Protein AF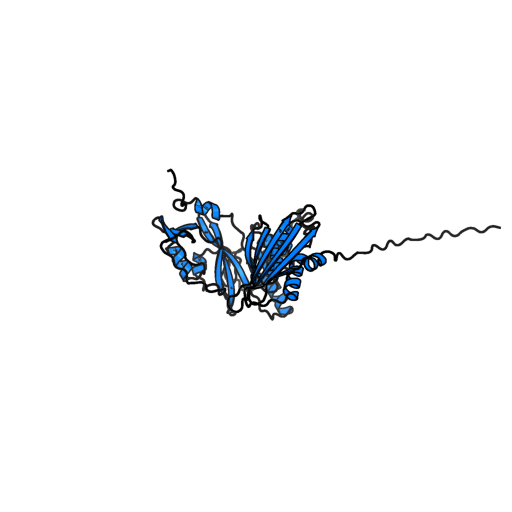-A0A7X3KB21-F1 (afdb_monomer)

Nearest PDB structures (foldseek):
  8gpw-assembly1_B  TM=3.905E-01  e=1.735E-01  Klebsiella pneumoniae
  6ick-assembly1_A  TM=4.581E-01  e=7.977E-01  Pseudomonas putida
  7lc4-assembly1_A  TM=3.183E-01  e=2.833E-01  Pseudomonas aeruginosa
  6icp-assembly1_B  TM=4.690E-01  e=2.505E+00  Pseudomonas putida
  6icl-assembly1_A  TM=4.504E-01  e=2.127E+00  Pseudomonas putida

Sequence (371 aa):
MTKKDFFAGTRTLILLALLPFHAQASDCDSNFSSSGNLLTGKTYKTFAELPDVSANSVYLAAYLSIAKQGFVIRQSDSTARVISAQTSNSARGREALLNATVEPSPKGAVISLTFATPAGAFSPEASVKDEFCKIVQAAAVPQQETARAAAPQATSPADDRDAPGTRADMAPGEICLANACLGMSLEEAAKLSLNPQSTGSVSRANFGPINGRSGYYGLDANGKLVGMKSLAVDRVWIQQFLQTMRTMCQVPTQLGAEVTASDGTPIGLVFVLRQRNGKVEYGLHSISRALPENMSATERKNFENEVRHRYGAAFVDSTDIRNAAAAYNGNNAEPVVLLSPHHLQLVGPRGPKVDTQLMEQPGCSNKVSLD

Secondary structure (DSSP, 8-state):
----------------------TTHHHHHHT-EEEEETTTEEEEEEEEEEET--HHHHHHHHHHHHHHTTEEEEEEETTTTEEEEEES--TTS-PPEEEEEEEEETTEEEEEEEEEEPTT----HHHHHHHHHHHHHHHTS--GGGSSS-S-PPP-------------S--TT--EETTEETT-BHHHHTTS-EEPPSSS--PPP-EE---SSSSEEEE-TTS-EEEE---B--HHHHHHHHHH-SEEEE--SEEEEEEE-TTS-EEEEEEEEEEETTEEEEEEEEEEEEPPTT--HHHHHHHHHHHHHHHGGGEEETT-HHHHHHHHTS--SS-EEEEETTEEEEEPPPPPP-HHHHTTSTT--SS----

Foldseek 3Di:
DDDDDDDDDDDDDDDPDPDDPPPQLVQLVVQWDKDDDQQAWIKIKGKGDQFPAALLLLLLLLVLLCVLVQWAFPDADSVQSKTWTWHPDDDPLFIKIKIWGWAADPGHIMIMIMIIGGHNDDDDSVRVSVSSSSSRVSSNDHPVVPPPPPPDDDDDDDDDDDDDDDDPDDDPAWDDDQCRTFFDFLVSVLPAQKDFPPNDDFDPKDKDDDPDDDFWWAAFPVLDIIGIDTQGDGSVVSVCCVRGHPAGQGHDQKGWIWHAHPVRWIKIWIWGWAADPNDIGTTTFKIKTWDDPPDDPVNVVVVLVVVCVVCPPQEDEVVPSPVVSVQPVQPDCGWHWYDRPTMIMIGGHDHPDCNVVSNVDPSSDPDPDPD

Mean predicted aligned error: 14.23 Å

Structure (mmCIF, N/CA/C/O backbone):
data_AF-A0A7X3KB21-F1
#
_entry.id   AF-A0A7X3KB21-F1
#
loop_
_atom_site.group_PDB
_atom_site.id
_atom_site.type_symbol
_atom_site.label_atom_id
_atom_site.label_alt_id
_atom_site.label_comp_id
_atom_site.label_asym_id
_atom_site.label_entity_id
_atom_site.label_seq_id
_atom_site.pdbx_PDB_ins_code
_atom_site.Cartn_x
_atom_site.Cartn_y
_atom_site.Cartn_z
_atom_site.occupancy
_atom_site.B_iso_or_equiv
_atom_site.auth_seq_id
_atom_site.auth_comp_id
_atom_site.auth_asym_id
_atom_site.auth_atom_id
_atom_site.pdbx_PDB_model_num
ATOM 1 N N . MET A 1 1 ? -38.611 -25.731 80.308 1.00 41.44 1 MET A N 1
ATOM 2 C CA . MET A 1 1 ? -37.919 -26.704 79.429 1.00 41.44 1 MET A CA 1
ATOM 3 C C . MET A 1 1 ? -38.920 -27.057 78.336 1.00 41.44 1 MET A C 1
ATOM 5 O O . MET A 1 1 ? -40.013 -27.438 78.706 1.00 41.44 1 MET A O 1
ATOM 9 N N . THR A 1 2 ? -38.744 -26.825 77.038 1.00 42.38 2 THR A N 1
ATOM 10 C CA . THR A 1 2 ? -37.554 -26.668 76.185 1.00 42.38 2 THR A CA 1
ATOM 11 C C . THR A 1 2 ? -37.974 -25.881 74.929 1.00 42.38 2 THR A C 1
ATOM 13 O O . THR A 1 2 ? -39.088 -26.047 74.437 1.00 42.38 2 THR A O 1
ATOM 16 N N . LYS A 1 3 ? -37.089 -24.994 74.450 1.00 43.22 3 LYS A N 1
ATOM 17 C CA . LYS A 1 3 ? -37.221 -24.185 73.224 1.00 43.22 3 LYS A CA 1
ATOM 18 C C . LYS A 1 3 ? -37.216 -25.078 71.973 1.00 43.22 3 LYS A C 1
ATOM 20 O O . LYS A 1 3 ? -36.538 -26.099 71.973 1.00 43.22 3 LYS A O 1
ATOM 25 N N . LYS A 1 4 ? -37.928 -24.666 70.917 1.00 49.78 4 LYS A N 1
ATOM 26 C CA . LYS A 1 4 ? -37.780 -25.199 69.552 1.00 49.78 4 LYS A CA 1
ATOM 27 C C . LYS A 1 4 ? -37.206 -24.116 68.644 1.00 49.78 4 LYS A C 1
ATOM 29 O O . LYS A 1 4 ? -37.684 -22.983 68.654 1.00 49.78 4 LYS A O 1
ATOM 34 N N . ASP A 1 5 ? -36.169 -24.511 67.921 1.00 56.72 5 ASP A N 1
ATOM 35 C CA . ASP A 1 5 ? -35.268 -23.670 67.146 1.00 56.72 5 ASP A CA 1
ATOM 36 C C . ASP A 1 5 ? -35.837 -23.249 65.788 1.00 56.72 5 ASP A C 1
ATOM 38 O O . ASP A 1 5 ? -36.583 -23.974 65.129 1.00 56.72 5 ASP A O 1
ATOM 42 N N . PHE A 1 6 ? -35.441 -22.044 65.387 1.00 51.88 6 PHE A N 1
ATOM 43 C CA . PHE A 1 6 ? -35.785 -21.364 64.145 1.00 51.88 6 PHE A CA 1
ATOM 44 C C . PHE A 1 6 ? -34.614 -21.556 63.165 1.00 51.88 6 PHE A C 1
ATOM 46 O O . PHE A 1 6 ? -33.520 -21.049 63.406 1.00 51.88 6 PHE A O 1
ATOM 53 N N . PHE A 1 7 ? -34.812 -22.305 62.077 1.00 48.06 7 PHE A N 1
ATOM 54 C CA . PHE A 1 7 ? -33.805 -22.465 61.020 1.00 48.06 7 PHE A CA 1
ATOM 55 C C . PHE A 1 7 ? -33.830 -21.245 60.088 1.00 48.06 7 PHE A C 1
ATOM 57 O O . PHE A 1 7 ? -34.738 -21.087 59.272 1.00 48.06 7 PHE A O 1
ATOM 64 N N . ALA A 1 8 ? -32.823 -20.380 60.208 1.00 49.88 8 ALA A N 1
ATOM 65 C CA . ALA A 1 8 ? -32.548 -19.304 59.263 1.00 49.88 8 ALA A CA 1
ATOM 66 C C . ALA A 1 8 ? -31.688 -19.842 58.105 1.00 49.88 8 ALA A C 1
ATOM 68 O O . ALA A 1 8 ? -30.546 -20.252 58.302 1.00 49.88 8 ALA A O 1
ATOM 69 N N . GLY A 1 9 ? -32.254 -19.864 56.897 1.00 46.62 9 GLY A N 1
ATOM 70 C CA . GLY A 1 9 ? -31.557 -20.234 55.667 1.00 46.62 9 GLY A CA 1
ATOM 71 C C . GLY A 1 9 ? -30.739 -19.068 55.116 1.00 46.62 9 GLY A C 1
ATOM 72 O O . GLY A 1 9 ? -31.290 -18.111 54.573 1.00 46.62 9 GLY A O 1
ATOM 73 N N . THR A 1 10 ? -29.419 -19.157 55.238 1.00 51.91 10 THR A N 1
ATOM 74 C CA . THR A 1 10 ? -28.460 -18.185 54.705 1.00 51.91 10 THR A CA 1
ATOM 75 C C . THR A 1 10 ? -28.327 -18.364 53.190 1.00 51.91 10 THR A C 1
ATOM 77 O O . THR A 1 10 ? -27.767 -19.349 52.714 1.00 51.91 10 THR A O 1
ATOM 80 N N . ARG A 1 11 ? -28.855 -17.415 52.408 1.00 57.84 11 ARG A N 1
ATOM 81 C CA . ARG A 1 11 ? -28.609 -17.322 50.961 1.00 57.84 11 ARG A CA 1
ATOM 82 C C . ARG A 1 11 ? -27.251 -16.660 50.725 1.00 57.84 11 ARG A C 1
ATOM 84 O O . ARG A 1 11 ? -27.128 -15.445 50.841 1.00 57.84 11 ARG A O 1
ATOM 91 N N . THR A 1 12 ? -26.243 -17.457 50.391 1.00 56.16 12 THR A N 1
ATOM 92 C CA . THR A 1 12 ? -24.927 -16.972 49.956 1.00 56.16 12 THR A CA 1
ATOM 93 C C . THR A 1 12 ? -25.027 -16.415 48.533 1.00 56.16 12 THR A C 1
ATOM 95 O O . THR A 1 12 ? -25.206 -17.160 47.574 1.00 56.16 12 THR A O 1
ATOM 98 N N . LEU A 1 13 ? -24.930 -15.091 48.404 1.00 55.16 13 LEU A N 1
ATOM 99 C CA . LEU A 1 13 ? -24.775 -14.365 47.141 1.00 55.16 13 LEU A CA 1
ATOM 100 C C . LEU A 1 13 ? -23.307 -14.473 46.694 1.00 55.16 13 LEU A C 1
ATOM 102 O O . LEU A 1 13 ? -22.426 -13.890 47.321 1.00 55.16 13 LEU A O 1
ATOM 106 N N . ILE A 1 14 ? -23.034 -15.232 45.629 1.00 60.69 14 ILE A N 1
ATOM 107 C CA . ILE A 1 14 ? -21.713 -15.276 44.986 1.00 60.69 14 ILE A CA 1
ATOM 108 C C . ILE A 1 14 ? -21.604 -14.057 44.062 1.00 60.69 14 ILE A C 1
ATOM 110 O O . ILE A 1 14 ? -22.251 -13.993 43.018 1.00 60.69 14 ILE A O 1
ATOM 114 N N . LEU A 1 15 ? -20.796 -13.078 44.471 1.00 53.91 15 LEU A N 1
ATOM 115 C CA . LEU A 1 15 ? -20.430 -11.907 43.680 1.00 53.91 15 LEU A CA 1
ATOM 116 C C . LEU A 1 15 ? -19.309 -12.320 42.703 1.00 53.91 15 LEU A C 1
ATOM 118 O O . LEU A 1 15 ? -18.158 -12.471 43.109 1.00 53.91 15 LEU A O 1
ATOM 122 N N . LEU A 1 16 ? -19.633 -12.554 41.426 1.00 61.19 16 LEU A N 1
ATOM 123 C CA . LEU A 1 16 ? -18.624 -12.743 40.375 1.00 61.19 16 LEU A CA 1
ATOM 124 C C . LEU A 1 16 ? -17.931 -11.393 40.121 1.00 61.19 16 LEU A C 1
ATOM 126 O O . LEU A 1 16 ? -18.488 -10.509 39.472 1.00 61.19 16 LEU A O 1
ATOM 130 N N . ALA A 1 17 ? -16.725 -11.219 40.659 1.00 51.25 17 ALA A N 1
ATOM 131 C CA . ALA A 1 17 ? -15.876 -10.075 40.357 1.00 51.25 17 ALA A CA 1
ATOM 132 C C . ALA A 1 17 ? -15.351 -10.194 38.915 1.00 51.25 17 ALA A C 1
ATOM 134 O O . ALA A 1 17 ? -14.491 -11.022 38.620 1.00 51.25 17 ALA A O 1
ATOM 135 N N . LEU A 1 18 ? -15.878 -9.365 38.012 1.00 43.59 18 LEU A N 1
ATOM 136 C CA . LEU A 1 18 ? -15.297 -9.116 36.693 1.00 43.59 18 LEU A CA 1
ATOM 137 C C . LEU A 1 18 ? -13.965 -8.378 36.893 1.00 43.59 18 LEU A C 1
ATOM 139 O O . LEU A 1 18 ? -13.942 -7.160 37.057 1.00 43.59 18 LEU A O 1
ATOM 143 N N . LEU A 1 19 ? -12.857 -9.119 36.935 1.00 42.09 19 LEU A N 1
ATOM 144 C CA . LEU A 1 19 ? -11.522 -8.527 36.905 1.00 42.09 19 LEU A CA 1
ATOM 145 C C . LEU A 1 19 ? -11.299 -7.900 35.521 1.00 42.09 19 LEU A C 1
ATOM 147 O O . LEU A 1 19 ? -11.450 -8.591 34.510 1.00 42.09 19 LEU A O 1
ATOM 151 N N . PRO A 1 20 ? -10.950 -6.608 35.438 1.00 44.62 20 PRO A N 1
ATOM 152 C CA . PRO A 1 20 ? -10.710 -5.978 34.158 1.00 44.62 20 PRO A CA 1
ATOM 153 C C . PRO A 1 20 ? -9.338 -6.432 33.635 1.00 44.62 20 PRO A C 1
ATOM 155 O O . PRO A 1 20 ? -8.307 -6.161 34.250 1.00 44.62 20 PRO A O 1
ATOM 158 N N . PHE A 1 21 ? -9.326 -7.131 32.499 1.00 45.81 21 PHE A N 1
ATOM 159 C CA . PHE A 1 21 ? -8.121 -7.543 31.775 1.00 45.81 21 PHE A CA 1
ATOM 160 C C . PHE A 1 21 ? -7.317 -6.308 31.313 1.00 45.81 21 PHE A C 1
ATOM 162 O O . PHE A 1 21 ? -7.516 -5.809 30.213 1.00 45.81 21 PHE A O 1
ATOM 169 N N . HIS A 1 22 ? -6.416 -5.795 32.159 1.00 46.62 22 HIS A N 1
ATOM 170 C CA . HIS A 1 22 ? -5.527 -4.654 31.856 1.00 46.62 22 HIS A CA 1
ATOM 171 C C . HIS A 1 22 ? -4.063 -5.057 31.570 1.00 46.62 22 HIS A C 1
ATOM 173 O O . HIS A 1 22 ? -3.188 -4.201 31.482 1.00 46.62 22 HIS A O 1
ATOM 179 N N . ALA A 1 23 ? -3.761 -6.346 31.401 1.00 47.91 23 ALA A N 1
ATOM 180 C CA . ALA A 1 23 ? -2.386 -6.864 31.407 1.00 47.91 23 ALA A CA 1
ATOM 181 C C . ALA A 1 23 ? -1.694 -6.947 30.025 1.00 47.91 23 ALA A C 1
ATOM 183 O O . ALA A 1 23 ? -0.944 -7.882 29.784 1.00 47.91 23 ALA A O 1
ATOM 184 N N . GLN A 1 24 ? -1.964 -6.026 29.092 1.00 58.25 24 GLN A N 1
ATOM 185 C CA . GLN A 1 24 ? -1.317 -6.031 27.757 1.00 58.25 24 GLN A CA 1
ATOM 186 C C . GLN A 1 24 ? -0.599 -4.711 27.422 1.00 58.25 24 GLN A C 1
ATOM 188 O O . GLN A 1 24 ? 0.255 -4.668 26.542 1.00 58.25 24 GLN A O 1
ATOM 193 N N . ALA A 1 25 ? -0.898 -3.622 28.140 1.00 58.28 25 ALA A N 1
ATOM 194 C CA . ALA A 1 25 ? -0.208 -2.344 27.953 1.00 58.28 25 ALA A CA 1
ATOM 195 C C . ALA A 1 25 ? 1.168 -2.293 28.650 1.00 58.28 25 ALA A C 1
ATOM 197 O O . ALA A 1 25 ? 2.005 -1.476 28.271 1.00 58.28 25 ALA A O 1
ATOM 198 N N . SER A 1 26 ? 1.407 -3.156 29.648 1.00 66.62 26 SER A N 1
ATOM 199 C CA . SER A 1 26 ? 2.633 -3.153 30.461 1.00 66.62 26 SER A CA 1
ATOM 200 C C . SER A 1 26 ? 3.890 -3.473 29.661 1.00 66.62 26 SER A C 1
ATOM 202 O O . SER A 1 26 ? 4.946 -2.908 29.936 1.00 66.62 26 SER A O 1
ATOM 204 N N . ASP A 1 27 ? 3.774 -4.357 28.672 1.00 80.12 27 ASP A N 1
ATOM 205 C CA . ASP A 1 27 ? 4.937 -4.942 28.003 1.00 80.12 27 ASP A CA 1
ATOM 206 C C . ASP A 1 27 ? 5.499 -4.013 26.928 1.00 80.12 27 ASP A C 1
ATOM 208 O O . ASP A 1 27 ? 6.709 -3.920 26.751 1.00 80.12 27 ASP A O 1
ATOM 212 N N . CYS A 1 28 ? 4.634 -3.240 26.268 1.00 86.38 28 CYS A N 1
ATOM 213 C CA . CYS A 1 28 ? 5.078 -2.208 25.335 1.00 86.38 28 CYS A CA 1
ATOM 214 C C . CYS A 1 28 ? 5.953 -1.150 26.025 1.00 86.38 28 CYS A C 1
ATOM 216 O O . CYS A 1 28 ? 6.961 -0.714 25.462 1.00 86.38 28 CYS A O 1
ATOM 218 N N . ASP A 1 29 ? 5.549 -0.724 27.226 1.00 89.38 29 ASP A N 1
ATOM 219 C CA . ASP A 1 29 ? 6.258 0.292 27.999 1.00 89.38 29 ASP A CA 1
ATOM 220 C C . ASP A 1 29 ? 7.591 -0.258 28.522 1.00 89.38 29 ASP A C 1
ATOM 222 O O . ASP A 1 29 ? 8.650 0.310 28.250 1.00 89.38 29 ASP A O 1
ATOM 226 N N . SER A 1 30 ? 7.544 -1.402 29.210 1.00 93.62 30 SER A N 1
ATOM 227 C CA . SER A 1 30 ? 8.712 -1.987 29.875 1.00 93.62 30 SER A CA 1
ATOM 228 C C . SER A 1 30 ? 9.831 -2.377 28.908 1.00 93.62 30 SER A C 1
ATOM 230 O O . SER A 1 30 ? 11.005 -2.303 29.271 1.00 93.62 30 SER A O 1
ATOM 232 N N . ASN A 1 31 ? 9.481 -2.732 27.670 1.00 96.44 31 ASN A N 1
ATOM 233 C CA . ASN A 1 31 ? 10.432 -3.110 26.627 1.00 96.44 31 ASN A CA 1
ATOM 234 C C . ASN A 1 31 ? 10.792 -1.958 25.676 1.00 96.44 31 ASN A C 1
ATOM 236 O O . ASN A 1 31 ? 11.531 -2.160 24.705 1.00 96.44 31 ASN A O 1
ATOM 240 N N . PHE A 1 32 ? 10.286 -0.747 25.925 1.00 97.81 32 PHE A N 1
ATOM 241 C CA . PHE A 1 32 ? 10.616 0.411 25.109 1.00 97.81 32 PHE A CA 1
ATOM 242 C C . PHE A 1 32 ? 12.079 0.820 25.298 1.00 97.81 32 PHE A C 1
ATOM 244 O O . PHE A 1 32 ? 12.566 1.018 26.410 1.00 97.81 32 PHE A O 1
ATOM 251 N N . SER A 1 33 ? 12.781 1.026 24.189 1.00 98.12 33 SER A N 1
ATOM 252 C CA . SER A 1 33 ? 14.143 1.553 24.184 1.00 98.12 33 SER A CA 1
ATOM 253 C C . SER A 1 33 ? 14.346 2.544 23.047 1.00 98.12 33 SER A C 1
ATOM 255 O O . SER A 1 33 ? 13.710 2.466 21.993 1.00 98.12 33 SER A O 1
ATOM 257 N N . SER A 1 34 ? 15.260 3.488 23.255 1.00 97.75 34 SER A N 1
ATOM 258 C CA . SER A 1 34 ? 15.677 4.446 22.240 1.00 97.75 34 SER A CA 1
ATOM 259 C C . SER A 1 34 ? 17.202 4.517 22.169 1.00 97.75 34 SER A C 1
ATOM 261 O O . SER A 1 34 ? 17.913 4.280 23.144 1.00 97.75 34 SER A O 1
ATOM 263 N N . SER A 1 35 ? 17.726 4.808 20.983 1.00 97.44 35 SER A N 1
ATOM 264 C CA . SER A 1 35 ? 19.163 4.957 20.741 1.00 97.44 35 SER A CA 1
ATOM 265 C C . SER A 1 35 ? 19.427 5.978 19.638 1.00 97.44 35 SER A C 1
ATOM 267 O O . SER A 1 35 ? 18.588 6.186 18.759 1.00 97.44 35 SER A O 1
ATOM 269 N N . GLY A 1 36 ? 20.596 6.618 19.675 1.00 95.88 36 GLY A N 1
ATOM 270 C CA . GLY A 1 36 ? 20.957 7.695 18.751 1.00 95.88 36 GLY A CA 1
ATOM 271 C C . GLY A 1 36 ? 20.560 9.083 19.258 1.00 95.88 36 GLY A C 1
ATOM 272 O O . GLY A 1 36 ? 20.210 9.272 20.423 1.00 95.88 36 GLY A O 1
ATOM 273 N N . ASN A 1 37 ? 20.661 10.084 18.388 1.00 93.62 37 ASN A N 1
ATOM 274 C CA . ASN A 1 37 ? 20.399 11.482 18.720 1.00 93.62 37 ASN A CA 1
ATOM 275 C C . ASN A 1 37 ? 19.909 12.258 17.488 1.00 93.62 37 ASN A C 1
ATOM 277 O O . ASN A 1 37 ? 19.888 11.744 16.374 1.00 93.62 37 ASN A O 1
ATOM 281 N N . LEU A 1 38 ? 19.521 13.521 17.672 1.00 91.62 38 LEU A N 1
ATOM 282 C CA . LEU A 1 38 ? 18.981 14.331 16.578 1.00 91.62 38 LEU A CA 1
ATOM 283 C C . LEU A 1 38 ? 19.974 14.518 15.413 1.00 91.62 38 LEU A C 1
ATOM 285 O O . LEU A 1 38 ? 19.535 14.659 14.279 1.00 91.62 38 LEU A O 1
ATOM 289 N N . LEU A 1 39 ? 21.289 14.501 15.653 1.00 92.44 39 LEU A N 1
ATOM 290 C CA . LEU A 1 39 ? 22.303 14.717 14.612 1.00 92.44 39 LEU A CA 1
ATOM 291 C C . LEU A 1 39 ? 22.516 13.482 13.733 1.00 92.44 39 LEU A C 1
ATOM 293 O O . LEU A 1 39 ? 22.730 13.624 12.534 1.00 92.44 39 LEU A O 1
ATOM 297 N N . THR A 1 40 ? 22.445 12.282 14.309 1.00 93.56 40 THR A N 1
ATOM 298 C CA . THR A 1 40 ? 22.675 11.015 13.592 1.00 93.56 40 THR A CA 1
ATOM 299 C C . THR A 1 40 ? 21.386 10.288 13.210 1.00 93.56 40 THR A C 1
ATOM 301 O O . THR A 1 40 ? 21.439 9.284 12.507 1.00 93.56 40 THR A O 1
ATOM 304 N N . GLY A 1 41 ? 20.236 10.777 13.675 1.00 94.81 41 GLY A N 1
ATOM 305 C CA . GLY A 1 41 ? 18.972 10.048 13.649 1.00 94.81 41 GLY A CA 1
ATOM 306 C C . GLY A 1 41 ? 18.767 9.230 14.922 1.00 94.81 41 GLY A C 1
ATOM 307 O O . GLY A 1 41 ? 19.710 8.957 15.679 1.00 94.81 41 GLY A O 1
ATOM 308 N N . LYS A 1 42 ? 17.510 8.862 15.172 1.00 97.12 42 LYS A N 1
ATOM 309 C CA . LYS A 1 42 ? 17.098 8.161 16.387 1.00 97.12 42 LYS A CA 1
ATOM 310 C C . LYS A 1 42 ? 16.327 6.898 16.030 1.00 97.12 42 LYS A C 1
ATOM 312 O O . LYS A 1 42 ? 15.498 6.901 15.128 1.00 97.12 42 LYS A O 1
ATOM 317 N N . THR A 1 43 ? 16.627 5.808 16.726 1.00 98.19 43 THR A N 1
ATOM 318 C CA . THR A 1 43 ? 15.936 4.525 16.578 1.00 98.19 43 THR A CA 1
ATOM 319 C C . THR A 1 43 ? 15.219 4.194 17.872 1.00 98.19 43 THR A C 1
ATOM 321 O O . THR A 1 43 ? 15.827 4.226 18.940 1.00 98.19 43 THR A O 1
ATOM 324 N N . TYR A 1 44 ? 13.947 3.843 17.757 1.00 98.38 44 TYR A N 1
ATOM 325 C CA . TYR A 1 44 ? 13.072 3.426 18.842 1.00 98.38 44 TYR A CA 1
ATOM 326 C C . TYR A 1 44 ? 12.675 1.979 18.614 1.00 98.38 44 TYR A C 1
ATOM 328 O O . TYR A 1 44 ? 12.404 1.589 17.475 1.00 98.38 44 TYR A O 1
ATOM 336 N N . LYS A 1 45 ? 12.634 1.187 19.679 1.00 98.50 45 LYS A N 1
ATOM 337 C CA . LYS A 1 45 ? 12.250 -0.221 19.622 1.00 98.50 45 LYS A CA 1
ATOM 338 C C . LYS A 1 45 ? 11.331 -0.564 20.780 1.00 98.50 45 LYS A C 1
ATOM 340 O O . LYS A 1 45 ? 11.486 -0.014 21.865 1.00 98.50 45 LYS A O 1
ATOM 345 N N . THR A 1 46 ? 10.412 -1.487 20.549 1.00 98.12 46 THR A N 1
ATOM 346 C CA . THR A 1 46 ? 9.717 -2.210 21.615 1.00 98.12 46 THR A CA 1
ATOM 347 C C . THR A 1 46 ? 9.385 -3.617 21.137 1.00 98.12 46 THR A C 1
ATOM 349 O O . THR A 1 46 ? 9.405 -3.891 19.931 1.00 98.12 46 THR A O 1
ATOM 352 N N . PHE A 1 47 ? 9.055 -4.493 22.073 1.00 97.56 47 PHE A N 1
ATOM 353 C CA . PHE A 1 47 ? 8.424 -5.769 21.787 1.00 97.56 47 PHE A CA 1
ATOM 354 C C . PHE A 1 47 ? 7.386 -6.090 22.863 1.00 97.56 47 PHE A C 1
ATOM 356 O O . PHE A 1 47 ? 7.456 -5.580 23.980 1.00 97.56 47 PHE A O 1
ATOM 363 N N . ALA A 1 48 ? 6.417 -6.932 22.524 1.00 96.75 48 ALA A N 1
ATOM 364 C CA . ALA A 1 48 ? 5.420 -7.415 23.469 1.00 96.75 48 ALA A CA 1
ATOM 365 C C . ALA A 1 48 ? 5.067 -8.874 23.185 1.00 96.75 48 ALA A C 1
ATOM 367 O O . ALA A 1 48 ? 4.931 -9.274 22.023 1.00 96.75 48 ALA A O 1
ATOM 368 N N . GLU A 1 49 ? 4.904 -9.652 24.254 1.00 95.38 49 GLU A N 1
ATOM 369 C CA . GLU A 1 49 ? 4.350 -10.999 24.184 1.00 95.38 49 GLU A CA 1
ATOM 370 C C . GLU A 1 49 ? 2.825 -10.918 24.284 1.00 95.38 49 GLU A C 1
ATOM 372 O O . GLU A 1 49 ? 2.271 -10.323 25.204 1.00 95.38 49 GLU A O 1
ATOM 377 N N . LEU A 1 50 ? 2.139 -11.519 23.319 1.00 94.31 50 LEU A N 1
ATOM 378 C CA . LEU A 1 50 ? 0.687 -11.515 23.202 1.00 94.31 50 LEU A CA 1
ATOM 379 C C . LEU A 1 50 ? 0.187 -12.948 23.432 1.00 94.31 50 LEU A C 1
ATOM 381 O O . LEU A 1 50 ? 0.157 -13.744 22.483 1.00 94.31 50 LEU A O 1
ATOM 385 N N . PRO A 1 51 ? -0.127 -13.321 24.688 1.00 92.88 51 PRO A N 1
ATOM 386 C CA . PRO A 1 51 ? -0.578 -14.662 25.022 1.00 92.88 51 PRO A CA 1
ATOM 387 C C . PRO A 1 51 ? -1.941 -14.952 24.395 1.00 92.88 51 PRO A C 1
ATOM 389 O O . PRO A 1 51 ? -2.773 -14.062 24.249 1.00 92.88 51 PRO A O 1
ATOM 392 N N . ASP A 1 52 ? -2.170 -16.211 24.028 1.00 90.88 52 ASP A N 1
ATOM 393 C CA . ASP A 1 52 ? -3.452 -16.717 23.520 1.00 90.88 52 ASP A CA 1
ATOM 394 C C . ASP A 1 52 ? -3.951 -16.059 22.213 1.00 90.88 52 ASP A C 1
ATOM 396 O O . ASP A 1 52 ? -5.090 -16.280 21.787 1.00 90.88 52 ASP A O 1
ATOM 400 N N . VAL A 1 53 ? -3.092 -15.300 21.519 1.00 90.31 53 VAL A N 1
ATOM 401 C CA . VAL A 1 53 ? -3.369 -14.725 20.195 1.00 90.31 53 VAL A CA 1
ATOM 402 C C . VAL A 1 53 ? -2.448 -15.347 19.148 1.00 90.31 53 VAL A C 1
ATOM 404 O O . VAL A 1 53 ? -1.241 -15.478 19.340 1.00 90.31 53 VAL A O 1
ATOM 407 N N . SER A 1 54 ? -3.015 -15.740 18.003 1.00 91.56 54 SER A N 1
ATOM 408 C CA . SER A 1 54 ? -2.226 -16.303 16.905 1.00 91.56 54 SER A CA 1
ATOM 409 C C . SER A 1 54 ? -1.352 -15.238 16.234 1.00 91.56 54 SER A C 1
ATOM 411 O O . SER A 1 54 ? -1.788 -14.104 16.031 1.00 91.56 54 SER A O 1
ATOM 413 N N . ALA A 1 55 ? -0.155 -15.621 15.782 1.00 91.06 55 ALA A N 1
ATOM 414 C CA . ALA A 1 55 ? 0.748 -14.719 15.060 1.00 91.06 55 ALA A CA 1
ATOM 415 C C . ALA A 1 55 ? 0.109 -14.093 13.805 1.00 91.06 55 ALA A C 1
ATOM 417 O O . ALA A 1 55 ? 0.408 -12.954 13.457 1.00 91.06 55 ALA A O 1
ATOM 418 N N . ASN A 1 56 ? -0.802 -14.805 13.135 1.00 84.62 56 ASN A N 1
ATOM 419 C CA . ASN A 1 56 ? -1.505 -14.275 11.965 1.00 84.62 56 ASN A CA 1
ATOM 420 C C . ASN A 1 56 ? -2.530 -13.200 12.359 1.00 84.62 56 ASN A C 1
ATOM 422 O O . ASN A 1 56 ? -2.629 -12.177 11.685 1.00 84.62 56 ASN A O 1
ATOM 426 N N . SER A 1 57 ? -3.257 -13.405 13.461 1.00 85.81 57 SER A N 1
ATOM 427 C CA . SER A 1 57 ? -4.187 -12.405 14.000 1.00 85.81 57 SER A CA 1
ATOM 428 C C . SER A 1 57 ? -3.446 -11.149 14.462 1.00 85.81 57 SER A C 1
ATOM 430 O O . SER A 1 57 ? -3.853 -10.045 14.109 1.00 85.81 57 SER A O 1
ATOM 432 N N . VAL A 1 58 ? -2.322 -11.318 15.168 1.00 94.12 58 VAL A N 1
ATOM 433 C CA . VAL A 1 58 ? -1.455 -10.213 15.608 1.00 94.12 58 VAL A CA 1
ATOM 434 C C . VAL A 1 58 ? -0.916 -9.427 14.413 1.00 94.12 58 VAL A C 1
ATOM 436 O O . VAL A 1 58 ? -1.019 -8.204 14.390 1.00 94.12 58 VAL A O 1
ATOM 439 N N . TYR A 1 59 ? -0.390 -10.114 13.392 1.00 93.56 59 TYR A N 1
ATOM 440 C CA . TYR A 1 59 ? 0.097 -9.482 12.161 1.00 93.56 59 TYR A CA 1
ATOM 441 C C . TYR A 1 59 ? -0.975 -8.616 11.496 1.00 93.56 59 TYR A C 1
ATOM 443 O O . TYR A 1 59 ? -0.731 -7.460 11.153 1.00 93.56 59 TYR A O 1
ATOM 451 N N . LEU A 1 60 ? -2.173 -9.169 11.338 1.00 84.50 60 LEU A N 1
ATOM 452 C CA . LEU A 1 60 ? -3.276 -8.511 10.657 1.00 84.50 60 LEU A CA 1
ATOM 453 C C . LEU A 1 60 ? -3.780 -7.284 11.424 1.00 84.50 60 LEU A C 1
ATOM 455 O O . LEU A 1 60 ? -3.997 -6.223 10.840 1.00 84.50 60 LEU A O 1
ATOM 459 N N . ALA A 1 61 ? -3.912 -7.407 12.743 1.00 88.81 61 ALA A N 1
ATOM 460 C CA . ALA A 1 61 ? -4.294 -6.301 13.607 1.00 88.81 61 ALA A CA 1
ATOM 461 C C . ALA A 1 61 ? -3.222 -5.198 13.642 1.00 88.81 61 ALA A C 1
ATOM 463 O O . ALA A 1 61 ? -3.558 -4.017 13.545 1.00 88.81 61 ALA A O 1
ATOM 464 N N . ALA A 1 62 ? -1.936 -5.565 13.684 1.00 95.12 62 ALA A N 1
ATOM 465 C CA . ALA A 1 62 ? -0.833 -4.612 13.592 1.00 95.12 62 ALA A CA 1
ATOM 466 C C . ALA A 1 62 ? -0.836 -3.868 12.248 1.00 95.12 62 ALA A C 1
ATOM 468 O O . ALA A 1 62 ? -0.734 -2.644 12.235 1.00 95.12 62 ALA A O 1
ATOM 469 N N . TYR A 1 63 ? -1.025 -4.576 11.128 1.00 92.25 63 TYR A N 1
ATOM 470 C CA . TYR A 1 63 ? -1.136 -3.980 9.791 1.00 92.25 63 TYR A CA 1
ATOM 471 C C . TYR A 1 63 ? -2.225 -2.907 9.741 1.00 92.25 63 TYR A C 1
ATOM 473 O O . TYR A 1 63 ? -1.971 -1.772 9.331 1.00 92.25 63 TYR A O 1
ATOM 481 N N . LEU A 1 64 ? -3.428 -3.250 10.207 1.00 83.00 64 LEU A N 1
ATOM 482 C CA . LEU A 1 64 ? -4.564 -2.333 10.202 1.00 83.00 64 LEU A CA 1
ATOM 483 C C . LEU A 1 64 ? -4.348 -1.155 11.150 1.00 83.00 64 LEU A C 1
ATOM 485 O O . LEU A 1 64 ? -4.666 -0.025 10.786 1.00 83.00 64 LEU A O 1
ATOM 489 N N . SER A 1 65 ? -3.773 -1.388 12.334 1.00 91.12 65 SER A N 1
ATOM 490 C CA . SER A 1 65 ? -3.457 -0.313 13.278 1.00 91.12 65 SER A CA 1
ATOM 491 C C . SER A 1 65 ? -2.428 0.659 12.706 1.00 91.12 65 SER A C 1
ATOM 493 O O . SER A 1 65 ? -2.603 1.870 12.813 1.00 91.12 65 SER A O 1
ATOM 495 N N . ILE A 1 66 ? -1.371 0.153 12.068 1.00 93.94 66 ILE A N 1
ATOM 496 C CA . ILE A 1 66 ? -0.336 0.979 11.436 1.00 93.94 66 ILE A CA 1
ATOM 497 C C . ILE A 1 66 ? -0.953 1.844 10.329 1.00 93.94 66 ILE A C 1
ATOM 499 O O . ILE A 1 66 ? -0.759 3.058 10.321 1.00 93.94 66 ILE A O 1
ATOM 503 N N . ALA A 1 67 ? -1.757 1.249 9.443 1.00 82.69 67 ALA A N 1
ATOM 504 C CA . ALA A 1 67 ? -2.442 1.989 8.384 1.00 82.69 67 ALA A CA 1
ATOM 505 C C . ALA A 1 67 ? -3.424 3.036 8.945 1.00 82.69 67 ALA A C 1
ATOM 507 O O . ALA A 1 67 ? -3.444 4.181 8.495 1.00 82.69 67 ALA A O 1
ATOM 508 N N . LYS A 1 68 ? -4.207 2.674 9.971 1.00 81.06 68 LYS A N 1
ATOM 509 C CA . LYS A 1 68 ? -5.169 3.570 10.635 1.00 81.06 68 LYS A CA 1
ATOM 510 C C . LYS A 1 68 ? -4.498 4.794 11.261 1.00 81.06 68 LYS A C 1
ATOM 512 O O . LYS A 1 68 ? -5.116 5.852 11.318 1.00 81.06 68 LYS A O 1
ATOM 517 N N . GLN A 1 69 ? -3.253 4.658 11.707 1.00 85.19 69 GLN A N 1
ATOM 518 C CA . GLN A 1 69 ? -2.476 5.748 12.298 1.00 85.19 69 GLN A CA 1
ATOM 519 C C . GLN A 1 69 ? -1.781 6.640 11.251 1.00 85.19 69 GLN A C 1
ATOM 521 O O . GLN A 1 69 ? -1.005 7.526 11.595 1.00 85.19 69 GLN A O 1
ATOM 526 N N . GLY A 1 70 ? -2.086 6.455 9.961 1.00 81.19 70 GLY A N 1
ATOM 527 C CA . GLY A 1 70 ? -1.636 7.347 8.890 1.00 81.19 70 GLY A CA 1
ATOM 528 C C . GLY A 1 70 ? -0.246 7.025 8.340 1.00 81.19 70 GLY A C 1
ATOM 529 O O . GLY A 1 70 ? 0.306 7.822 7.573 1.00 81.19 70 GLY A O 1
ATOM 530 N N . PHE A 1 71 ? 0.318 5.866 8.694 1.00 88.50 71 PHE A N 1
ATOM 531 C CA . PHE A 1 71 ? 1.502 5.341 8.025 1.00 88.50 71 PHE A CA 1
ATOM 532 C C . PHE A 1 71 ? 1.138 4.783 6.646 1.00 88.50 71 PHE A C 1
ATOM 534 O O . PHE A 1 71 ? 0.156 4.061 6.474 1.00 88.50 71 PHE A O 1
ATOM 541 N N . VAL A 1 72 ? 1.987 5.060 5.662 1.00 84.25 72 VAL A N 1
ATOM 542 C CA . VAL A 1 72 ? 1.911 4.468 4.328 1.00 84.25 72 VAL A CA 1
ATOM 543 C C . VAL A 1 72 ? 2.650 3.136 4.358 1.00 84.25 72 VAL A C 1
ATOM 545 O O . VAL A 1 72 ? 3.867 3.108 4.551 1.00 84.25 72 VAL A O 1
ATOM 548 N N . ILE A 1 73 ? 1.935 2.027 4.166 1.00 88.19 73 ILE A N 1
ATOM 549 C CA . ILE A 1 73 ? 2.555 0.701 4.067 1.00 88.19 73 ILE A CA 1
ATOM 550 C C . ILE A 1 73 ? 3.373 0.625 2.771 1.00 88.19 73 ILE A C 1
ATOM 552 O O . ILE A 1 73 ? 2.828 0.736 1.677 1.00 88.19 73 ILE A O 1
ATOM 556 N N . ARG A 1 74 ? 4.687 0.423 2.899 1.00 83.12 74 ARG A N 1
ATOM 557 C CA . ARG A 1 74 ? 5.634 0.288 1.780 1.00 83.12 74 ARG A CA 1
ATOM 558 C C . ARG A 1 74 ? 5.769 -1.155 1.323 1.00 83.12 74 ARG A C 1
ATOM 560 O O . ARG A 1 74 ? 5.847 -1.423 0.129 1.00 83.12 74 ARG A O 1
ATOM 567 N N . GLN A 1 75 ? 5.816 -2.078 2.276 1.00 78.44 75 GLN A N 1
ATOM 568 C CA . GLN A 1 75 ? 5.937 -3.504 2.020 1.00 78.44 75 GLN A CA 1
ATOM 569 C C . GLN A 1 75 ? 5.226 -4.275 3.125 1.00 78.44 75 GLN A C 1
ATOM 571 O O . GLN A 1 75 ? 5.255 -3.893 4.292 1.00 78.44 75 GLN A O 1
ATOM 576 N N . SER A 1 76 ? 4.609 -5.391 2.762 1.00 83.56 76 SER A N 1
ATOM 577 C CA . SER A 1 76 ? 4.028 -6.318 3.722 1.00 83.56 76 SER A CA 1
ATOM 578 C C . SER A 1 76 ? 4.158 -7.739 3.194 1.00 83.56 76 SER A C 1
ATOM 580 O O . SER A 1 76 ? 3.820 -7.987 2.037 1.00 83.56 76 SER A O 1
ATOM 582 N N . ASP A 1 77 ? 4.604 -8.665 4.033 1.00 80.19 77 ASP A N 1
ATOM 583 C CA . ASP A 1 77 ? 4.633 -10.094 3.731 1.00 80.19 77 ASP A CA 1
ATOM 584 C C . ASP A 1 77 ? 3.876 -10.829 4.836 1.00 80.19 77 ASP A C 1
ATOM 586 O O . ASP A 1 77 ? 4.313 -10.848 5.985 1.00 80.19 77 ASP A O 1
ATOM 590 N N . SER A 1 78 ? 2.723 -11.406 4.504 1.00 74.06 78 SER A N 1
ATOM 591 C CA . SER A 1 78 ? 1.878 -12.132 5.457 1.00 74.06 78 SER A CA 1
ATOM 592 C C . SER A 1 78 ? 2.439 -13.501 5.841 1.00 74.06 78 SER A C 1
ATOM 594 O O . SER A 1 78 ? 2.066 -14.040 6.877 1.00 74.06 78 SER A O 1
ATOM 596 N N . THR A 1 79 ? 3.329 -14.068 5.023 1.00 71.06 79 THR A N 1
ATOM 597 C CA . THR A 1 79 ? 3.982 -15.359 5.282 1.00 71.06 79 THR A CA 1
ATOM 598 C C . THR A 1 79 ? 5.128 -15.166 6.263 1.00 71.06 79 THR A C 1
ATOM 600 O O . THR A 1 79 ? 5.209 -15.863 7.273 1.00 71.06 79 THR A O 1
ATOM 603 N N . ALA A 1 80 ? 5.980 -14.173 5.993 1.00 83.62 80 ALA A N 1
ATOM 604 C CA . ALA A 1 80 ? 7.062 -13.777 6.890 1.00 83.62 80 ALA A CA 1
ATOM 605 C C . ALA A 1 80 ? 6.570 -12.940 8.087 1.00 83.62 80 ALA A C 1
ATOM 607 O O . ALA A 1 80 ? 7.317 -12.741 9.039 1.00 83.62 80 ALA A O 1
ATOM 608 N N . ARG A 1 81 ? 5.318 -12.459 8.043 1.00 94.38 81 ARG A N 1
ATOM 609 C CA . ARG A 1 81 ? 4.679 -11.575 9.031 1.00 94.38 81 ARG A CA 1
ATOM 610 C C . ARG A 1 81 ? 5.484 -10.304 9.311 1.00 94.38 81 ARG A C 1
ATOM 612 O O . ARG A 1 81 ? 5.669 -9.891 10.456 1.00 94.38 81 ARG A O 1
ATOM 619 N N . VAL A 1 82 ? 5.930 -9.674 8.228 1.00 96.00 82 VAL A N 1
ATOM 620 C CA . VAL A 1 82 ? 6.698 -8.425 8.240 1.00 96.00 82 VAL A CA 1
ATOM 621 C C . VAL A 1 82 ? 5.863 -7.304 7.635 1.00 96.00 82 VAL A C 1
ATOM 623 O O . VAL A 1 82 ? 5.206 -7.489 6.608 1.00 96.00 82 VAL A O 1
ATOM 626 N N . ILE A 1 83 ? 5.898 -6.134 8.263 1.00 96.44 83 ILE A N 1
ATOM 627 C CA . ILE A 1 83 ? 5.279 -4.896 7.789 1.00 96.44 83 ILE A CA 1
ATOM 628 C C . ILE A 1 83 ? 6.366 -3.829 7.789 1.00 96.44 83 ILE A C 1
ATOM 630 O O . ILE A 1 83 ? 7.033 -3.627 8.798 1.00 96.44 83 ILE A O 1
ATOM 634 N N . SER A 1 84 ? 6.529 -3.136 6.670 1.00 95.50 84 SER A N 1
ATOM 635 C CA . SER A 1 84 ? 7.372 -1.954 6.552 1.00 95.50 84 SER A CA 1
ATOM 636 C C . SER A 1 84 ? 6.506 -0.794 6.089 1.00 95.50 84 SER A C 1
ATOM 638 O O . SER A 1 84 ? 5.790 -0.898 5.090 1.00 95.50 84 SER A O 1
ATOM 640 N N . ALA A 1 85 ? 6.534 0.300 6.832 1.00 95.19 85 ALA A N 1
ATOM 641 C CA . ALA A 1 85 ? 5.683 1.455 6.631 1.00 95.19 85 ALA A CA 1
ATOM 642 C C . ALA A 1 85 ? 6.466 2.746 6.866 1.00 95.19 85 ALA A C 1
ATOM 644 O O . ALA A 1 85 ? 7.537 2.738 7.468 1.00 95.19 85 ALA A O 1
ATOM 645 N N . GLN A 1 86 ? 5.934 3.866 6.399 1.00 93.38 86 GLN A N 1
ATOM 646 C CA . GLN A 1 86 ? 6.574 5.166 6.558 1.00 93.38 86 GLN A CA 1
ATOM 647 C C . GLN A 1 86 ? 5.574 6.261 6.890 1.00 93.38 86 GLN A C 1
ATOM 649 O O . GLN A 1 86 ? 4.387 6.147 6.592 1.00 93.38 86 GLN A O 1
ATOM 654 N N . THR A 1 87 ? 6.058 7.350 7.470 1.00 89.19 87 THR A N 1
ATOM 655 C CA . THR A 1 87 ? 5.244 8.548 7.699 1.00 89.19 87 THR A CA 1
ATOM 656 C C . THR A 1 87 ? 4.759 9.139 6.370 1.00 89.19 87 THR A C 1
ATOM 658 O O . THR A 1 87 ? 5.579 9.377 5.483 1.00 89.19 87 THR A O 1
ATOM 661 N N . SER A 1 88 ? 3.458 9.416 6.249 1.00 70.75 88 SER A N 1
ATOM 662 C CA . SER A 1 88 ? 2.834 10.030 5.061 1.00 70.75 88 SER A CA 1
ATOM 663 C C . SER A 1 88 ? 3.328 11.455 4.788 1.00 70.75 88 SER A C 1
ATOM 665 O O . SER A 1 88 ? 3.545 11.829 3.639 1.00 70.75 88 SER A O 1
ATOM 667 N N . ASN A 1 89 ? 3.584 12.225 5.848 1.00 62.94 89 ASN A N 1
ATOM 668 C CA . ASN A 1 89 ? 3.929 13.642 5.767 1.00 62.94 89 ASN A CA 1
ATOM 669 C C . ASN A 1 89 ? 5.367 13.885 6.229 1.00 62.94 89 ASN A C 1
ATOM 671 O O . ASN A 1 89 ? 5.611 14.276 7.371 1.00 62.94 89 ASN A O 1
ATOM 675 N N . SER A 1 90 ? 6.342 13.664 5.346 1.00 57.75 90 SER A N 1
ATOM 676 C CA . SER A 1 90 ? 7.715 14.074 5.639 1.00 57.75 90 SER A CA 1
ATOM 677 C C . SER A 1 90 ? 7.967 15.513 5.189 1.00 57.75 90 SER A C 1
ATOM 679 O O . SER A 1 90 ? 8.094 15.820 4.002 1.00 57.75 90 SER A O 1
ATOM 681 N N . ALA A 1 91 ? 8.088 16.432 6.150 1.00 53.38 91 ALA A N 1
ATOM 682 C CA . ALA A 1 91 ? 8.596 17.765 5.857 1.00 53.38 91 ALA A CA 1
ATOM 683 C C . ALA A 1 91 ? 10.003 17.628 5.242 1.00 53.38 91 ALA A C 1
ATOM 685 O O . ALA A 1 91 ? 10.937 17.165 5.898 1.00 53.38 91 ALA A O 1
ATOM 686 N N . ARG A 1 92 ? 10.157 18.052 3.979 1.00 63.19 92 ARG A N 1
ATOM 687 C CA . ARG A 1 92 ? 11.426 18.044 3.220 1.00 63.19 92 ARG A CA 1
ATOM 688 C C . ARG A 1 92 ? 11.937 16.653 2.802 1.00 63.19 92 ARG A C 1
ATOM 690 O O . ARG A 1 92 ? 13.148 16.471 2.690 1.00 63.19 92 ARG A O 1
ATOM 697 N N . GLY A 1 93 ? 11.042 15.688 2.566 1.00 67.12 93 GLY A N 1
ATOM 698 C CA . GLY A 1 93 ? 11.404 14.381 1.990 1.00 67.12 93 GLY A CA 1
ATOM 699 C C . GLY A 1 93 ? 12.182 13.463 2.939 1.00 67.12 93 GLY A C 1
ATOM 700 O O . GLY A 1 93 ? 12.921 12.587 2.500 1.00 67.12 93 GLY A O 1
ATOM 701 N N . ARG A 1 94 ? 12.066 13.697 4.248 1.00 77.50 94 ARG A N 1
ATOM 702 C CA . ARG A 1 94 ? 12.722 12.911 5.300 1.00 77.50 94 ARG A CA 1
ATOM 703 C C . ARG A 1 94 ? 11.739 11.918 5.905 1.00 77.50 94 ARG A C 1
ATOM 705 O O . ARG A 1 94 ? 11.129 12.192 6.934 1.00 77.50 94 ARG A O 1
ATOM 712 N N . GLU A 1 95 ? 11.547 10.800 5.223 1.00 86.62 95 GLU A N 1
ATOM 713 C CA . GLU A 1 95 ? 10.636 9.740 5.655 1.00 86.62 95 GLU A CA 1
ATOM 714 C C . GLU A 1 95 ? 11.211 9.011 6.877 1.00 86.62 95 GLU A C 1
ATOM 716 O O . GLU A 1 95 ? 12.390 8.654 6.900 1.00 86.62 95 GLU A O 1
ATOM 721 N N . ALA A 1 96 ? 10.385 8.805 7.904 1.00 92.25 96 ALA A N 1
ATOM 722 C CA . ALA A 1 96 ? 10.729 7.930 9.017 1.00 92.25 96 ALA A CA 1
ATOM 723 C C . ALA A 1 96 ? 10.136 6.539 8.771 1.00 92.25 96 ALA A C 1
ATOM 725 O O . ALA A 1 96 ? 8.986 6.424 8.336 1.00 92.25 96 ALA A O 1
ATOM 726 N N . LEU A 1 97 ? 10.929 5.500 9.031 1.00 94.94 97 LEU A N 1
ATOM 727 C CA . LEU A 1 97 ? 10.593 4.115 8.708 1.00 94.94 97 LEU A CA 1
ATOM 728 C C . LEU A 1 97 ? 10.106 3.383 9.957 1.00 94.94 97 LEU A C 1
ATOM 730 O O . LEU A 1 97 ? 10.813 3.346 10.962 1.00 94.94 97 LEU A O 1
ATOM 734 N N . LEU A 1 98 ? 8.929 2.772 9.872 1.00 97.88 98 LEU A N 1
ATOM 735 C CA . LEU A 1 98 ? 8.365 1.865 10.862 1.00 97.88 98 LEU A CA 1
ATOM 736 C C . LEU A 1 98 ? 8.420 0.436 10.321 1.00 97.88 98 LEU A C 1
ATOM 738 O O . LEU A 1 98 ? 7.883 0.154 9.256 1.00 97.88 98 LEU A O 1
ATOM 742 N N . ASN A 1 99 ? 9.018 -0.478 11.075 1.00 98.31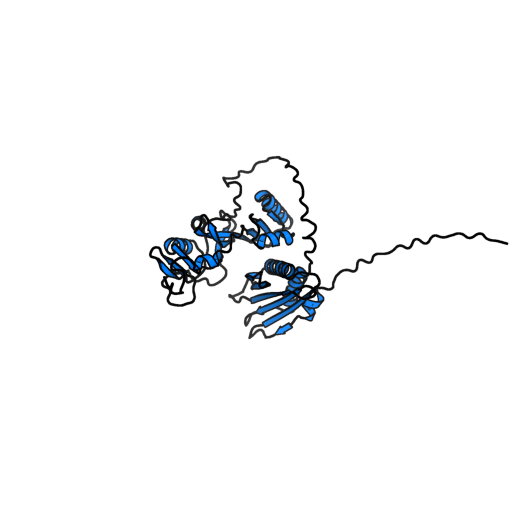 99 ASN A N 1
ATOM 743 C CA . ASN A 1 99 ? 8.979 -1.905 10.796 1.00 98.31 99 ASN A CA 1
ATOM 744 C C . ASN A 1 99 ? 8.276 -2.632 11.939 1.00 98.31 99 ASN A C 1
ATOM 746 O O . ASN A 1 99 ? 8.570 -2.373 13.107 1.00 98.31 99 ASN A O 1
ATOM 750 N N . ALA A 1 100 ? 7.387 -3.556 11.595 1.00 98.31 100 ALA A N 1
ATOM 751 C CA . ALA A 1 100 ? 6.773 -4.492 12.519 1.00 98.31 100 ALA A CA 1
ATOM 752 C C . ALA A 1 100 ? 7.055 -5.922 12.062 1.00 98.31 100 ALA A C 1
ATOM 754 O O . ALA A 1 100 ? 6.979 -6.237 10.874 1.00 98.31 100 ALA A O 1
ATOM 755 N N . THR A 1 101 ? 7.365 -6.788 13.015 1.00 98.19 101 THR A N 1
ATOM 756 C CA . THR A 1 101 ? 7.573 -8.221 12.788 1.00 98.19 101 THR A CA 1
ATOM 757 C C . THR A 1 101 ? 6.766 -8.995 13.810 1.00 98.19 101 THR A C 1
ATOM 759 O O . THR A 1 101 ? 6.677 -8.564 14.962 1.00 98.19 101 THR A O 1
ATOM 762 N N . VAL A 1 102 ? 6.149 -10.096 13.383 1.00 98.00 102 VAL A N 1
ATOM 763 C CA . VAL A 1 102 ? 5.341 -10.939 14.264 1.00 98.00 102 VAL A CA 1
ATOM 764 C C . VAL A 1 102 ? 5.792 -12.388 14.181 1.00 98.00 102 VAL A C 1
ATOM 766 O O . VAL A 1 102 ? 5.723 -13.033 13.132 1.00 98.00 102 VAL A O 1
ATOM 769 N N . GLU A 1 103 ? 6.204 -12.918 15.322 1.00 97.50 103 GLU A N 1
ATOM 770 C CA . GLU A 1 103 ? 6.729 -14.269 15.453 1.00 97.50 103 GLU A CA 1
ATOM 771 C C . GLU A 1 103 ? 5.773 -15.133 16.284 1.00 97.50 103 GLU A C 1
ATOM 773 O O . GLU A 1 103 ? 5.214 -14.659 17.273 1.00 97.50 103 GLU A O 1
ATOM 778 N N . PRO A 1 104 ? 5.537 -16.400 15.905 1.00 95.56 104 PRO A N 1
ATOM 779 C CA . PRO A 1 104 ? 4.804 -17.328 16.749 1.00 95.56 104 PRO A CA 1
ATOM 780 C C . PRO A 1 104 ? 5.643 -17.668 17.983 1.00 95.56 104 PRO A C 1
ATOM 782 O O . PRO A 1 104 ? 6.847 -17.893 17.879 1.00 95.56 104 PRO A O 1
ATOM 785 N N . SER A 1 105 ? 4.998 -17.762 19.141 1.00 95.75 105 SER A N 1
ATOM 786 C CA . SER A 1 105 ? 5.620 -18.208 20.386 1.00 95.75 105 SER A CA 1
ATOM 787 C C . SER A 1 105 ? 4.841 -19.387 20.974 1.00 95.75 105 SER A C 1
ATOM 789 O O . SER A 1 105 ? 3.666 -19.571 20.649 1.00 95.75 105 SER A O 1
ATOM 791 N N . PRO A 1 106 ? 5.440 -20.193 21.871 1.00 93.38 106 PRO A N 1
ATOM 792 C CA . PRO A 1 106 ? 4.735 -21.312 22.501 1.00 93.38 106 PRO A CA 1
ATOM 793 C C . PRO A 1 106 ? 3.446 -20.920 23.240 1.00 93.38 106 PRO A C 1
ATOM 795 O O . PRO A 1 106 ? 2.593 -21.775 23.457 1.00 93.38 106 PRO A O 1
ATOM 798 N N . LYS A 1 107 ? 3.309 -19.649 23.644 1.00 90.44 107 LYS A N 1
ATOM 799 C CA . LYS A 1 107 ? 2.155 -19.127 24.392 1.00 90.44 107 LYS A CA 1
ATOM 800 C C . LYS A 1 107 ? 1.266 -18.187 23.573 1.00 90.44 107 LYS A C 1
ATOM 802 O O . LYS A 1 107 ? 0.297 -17.676 24.118 1.00 90.44 107 LYS A O 1
ATOM 807 N N . GLY A 1 108 ? 1.575 -17.940 22.300 1.00 94.31 108 GLY A N 1
ATOM 808 C CA . GLY A 1 108 ? 0.853 -16.976 21.470 1.00 94.31 108 GLY A CA 1
ATOM 809 C C . GLY A 1 108 ? 1.739 -16.404 20.370 1.00 94.31 108 GLY A C 1
ATOM 810 O O . GLY A 1 108 ? 2.212 -17.136 19.496 1.00 94.31 108 GLY A O 1
ATOM 811 N N . ALA A 1 109 ? 1.977 -15.096 20.406 1.00 96.19 109 ALA A N 1
ATOM 812 C CA . ALA A 1 109 ? 2.850 -14.421 19.454 1.00 96.19 109 ALA A CA 1
ATOM 813 C C . ALA A 1 109 ? 3.699 -13.334 20.118 1.00 96.19 109 ALA A C 1
ATOM 815 O O . ALA A 1 109 ? 3.357 -12.826 21.181 1.00 96.19 109 ALA A O 1
ATOM 816 N N . VAL A 1 110 ? 4.799 -12.962 19.472 1.00 97.19 110 VAL A N 1
ATOM 817 C CA . VAL A 1 110 ? 5.629 -11.810 19.835 1.00 97.19 110 VAL A CA 1
ATOM 818 C C . VAL A 1 110 ? 5.547 -10.802 18.706 1.00 97.19 110 VAL A C 1
ATOM 820 O O . VAL A 1 110 ? 5.821 -11.142 17.556 1.00 97.19 110 VAL A O 1
ATOM 823 N N . ILE A 1 111 ? 5.182 -9.563 19.022 1.00 97.81 111 ILE A N 1
ATOM 824 C CA . ILE A 1 111 ? 5.276 -8.440 18.090 1.00 97.81 111 ILE A CA 1
ATOM 825 C C . ILE A 1 111 ? 6.491 -7.593 18.454 1.00 97.81 111 ILE A C 1
ATOM 827 O O . ILE A 1 111 ? 6.643 -7.196 19.605 1.00 97.81 111 ILE A O 1
ATOM 831 N N . SER A 1 112 ? 7.340 -7.294 17.473 1.00 98.31 112 SER A N 1
ATOM 832 C C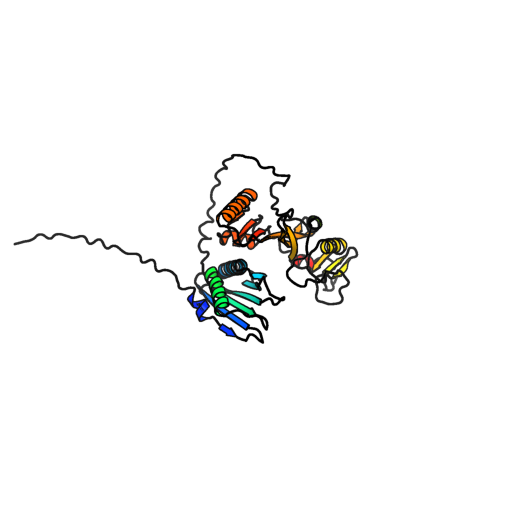A . SER A 1 112 ? 8.463 -6.364 17.621 1.00 98.31 112 SER A CA 1
ATOM 833 C C . SER A 1 112 ? 8.292 -5.183 16.677 1.00 98.31 112 SER A C 1
ATOM 835 O O . SER A 1 112 ? 8.048 -5.376 15.483 1.00 98.31 112 SER A O 1
ATOM 837 N N . LEU A 1 113 ? 8.442 -3.968 17.206 1.00 98.56 113 LEU A N 1
ATOM 838 C CA . LEU A 1 113 ? 8.327 -2.710 16.469 1.00 98.56 113 LEU A CA 1
ATOM 839 C C . LEU A 1 113 ? 9.668 -1.978 16.476 1.00 98.56 113 LEU A C 1
ATOM 841 O O . LEU A 1 113 ? 10.354 -1.910 17.494 1.00 98.56 113 LEU A O 1
ATOM 845 N N . THR A 1 114 ? 10.045 -1.406 15.337 1.00 98.50 114 THR A N 1
ATOM 846 C CA . THR A 1 114 ? 11.210 -0.525 15.210 1.00 98.50 114 THR A CA 1
ATOM 847 C C . THR A 1 114 ? 10.836 0.700 14.396 1.00 98.50 114 THR A C 1
ATOM 849 O O . THR A 1 114 ? 10.380 0.568 13.267 1.00 98.50 114 THR A O 1
ATOM 852 N N . PHE A 1 115 ? 11.080 1.888 14.940 1.00 98.12 115 PHE A N 1
ATOM 853 C CA . PHE A 1 115 ? 10.873 3.159 14.254 1.00 98.12 115 PHE A CA 1
ATOM 854 C C . PHE A 1 115 ? 12.193 3.913 14.174 1.00 98.12 115 PHE A C 1
ATOM 856 O O . PHE A 1 115 ? 12.864 4.087 15.189 1.00 98.12 115 PHE A O 1
ATOM 863 N N . ALA A 1 116 ? 12.583 4.344 12.979 1.00 96.94 116 ALA A N 1
ATOM 864 C CA . ALA A 1 116 ? 13.834 5.051 12.748 1.00 96.94 116 ALA A CA 1
ATOM 865 C C . ALA A 1 116 ? 13.566 6.413 12.108 1.00 96.94 116 ALA A C 1
ATOM 867 O O . ALA A 1 116 ? 12.970 6.503 11.032 1.00 96.94 116 ALA A O 1
ATOM 868 N N . THR A 1 117 ? 14.040 7.472 12.762 1.00 94.88 117 THR A N 1
ATOM 869 C CA . THR A 1 117 ? 14.008 8.836 12.241 1.00 94.88 117 THR A CA 1
ATOM 870 C C . THR A 1 117 ? 15.365 9.198 11.635 1.00 94.88 117 THR A C 1
ATOM 872 O O . THR A 1 117 ? 16.408 8.903 12.229 1.00 94.88 117 THR A O 1
ATOM 875 N N . PRO A 1 118 ? 15.394 9.849 10.460 1.00 93.00 118 PRO A N 1
ATOM 876 C CA . PRO A 1 118 ? 16.644 10.298 9.863 1.00 93.00 118 PRO A CA 1
ATOM 877 C C . PRO A 1 118 ? 17.272 11.450 10.660 1.00 93.00 118 PRO A C 1
ATOM 879 O O . PRO A 1 118 ? 16.624 12.112 11.475 1.00 93.00 118 PRO A O 1
ATOM 882 N N . ALA A 1 119 ? 18.543 11.736 10.377 1.00 91.56 119 ALA A N 1
ATOM 883 C CA . ALA A 1 119 ? 19.246 12.889 10.928 1.00 91.56 119 ALA A CA 1
ATOM 884 C C . ALA A 1 119 ? 18.450 14.199 10.749 1.00 91.56 119 ALA A C 1
ATOM 886 O O . ALA A 1 119 ? 17.940 14.530 9.673 1.00 91.56 119 ALA A O 1
ATOM 887 N N . GLY A 1 120 ? 18.345 14.960 11.834 1.00 89.12 120 GLY A N 1
ATOM 888 C CA . GLY A 1 120 ? 17.614 16.217 11.929 1.00 89.12 120 GLY A CA 1
ATOM 889 C C . GLY A 1 120 ? 16.090 16.083 11.993 1.00 89.12 120 GLY A C 1
ATOM 890 O O . GLY A 1 120 ? 15.424 17.114 12.029 1.00 89.12 120 GLY A O 1
ATOM 891 N N . ALA A 1 121 ? 15.524 14.870 11.995 1.00 89.50 121 ALA A N 1
ATOM 892 C CA . ALA A 1 121 ? 14.103 14.655 12.261 1.00 89.50 121 ALA A CA 1
ATOM 893 C C . ALA A 1 121 ? 13.869 14.417 13.760 1.00 89.50 121 ALA A C 1
ATOM 895 O O . ALA A 1 121 ? 14.541 13.599 14.392 1.00 89.50 121 ALA A O 1
ATOM 896 N N . PHE A 1 122 ? 12.905 15.139 14.329 1.00 88.75 122 PHE A N 1
ATOM 897 C CA . PHE A 1 122 ? 12.567 15.060 15.744 1.00 88.75 122 PHE A CA 1
ATOM 898 C C . PHE A 1 122 ? 11.251 14.309 15.946 1.00 88.75 122 PHE A C 1
ATOM 900 O O . PHE A 1 122 ? 10.223 14.685 15.387 1.00 88.75 122 PHE A O 1
ATOM 907 N N . SER A 1 123 ? 11.283 13.276 16.786 1.00 92.50 123 SER A N 1
ATOM 908 C CA . SER A 1 123 ? 10.091 12.576 17.265 1.00 92.50 123 SER A CA 1
ATOM 909 C C . SER A 1 123 ? 10.181 12.448 18.788 1.00 92.50 123 SER A C 1
ATOM 911 O O . SER A 1 123 ? 11.119 11.819 19.289 1.00 92.50 123 SER A O 1
ATOM 913 N N . PRO A 1 124 ? 9.267 13.061 19.558 1.00 94.06 124 PRO A N 1
ATOM 914 C CA . PRO A 1 124 ? 9.276 12.931 21.011 1.00 94.06 124 PRO A CA 1
ATOM 915 C C . PRO A 1 124 ? 9.173 11.460 21.427 1.00 94.06 124 PRO A C 1
ATOM 917 O O . PRO A 1 124 ? 8.342 10.729 20.892 1.00 94.06 124 PRO A O 1
ATOM 920 N N . GLU A 1 125 ? 9.993 11.020 22.389 1.00 95.81 125 GLU A N 1
ATOM 921 C CA . GLU A 1 125 ? 9.990 9.610 22.817 1.00 95.81 125 GLU A CA 1
ATOM 922 C C . GLU A 1 125 ? 8.618 9.177 23.328 1.00 95.81 125 GLU A C 1
ATOM 924 O O . GLU A 1 125 ? 8.148 8.104 22.969 1.00 95.81 125 GLU A O 1
ATOM 929 N N . ALA A 1 126 ? 7.956 10.042 24.102 1.00 94.50 126 ALA A N 1
ATOM 930 C CA . ALA A 1 126 ? 6.622 9.787 24.630 1.00 94.50 126 ALA A CA 1
ATOM 931 C C . ALA A 1 126 ? 5.592 9.547 23.515 1.00 94.50 126 ALA A C 1
ATOM 933 O O . ALA A 1 126 ? 4.778 8.639 23.631 1.00 94.50 126 ALA A O 1
ATOM 934 N N . SER A 1 127 ? 5.660 10.307 22.416 1.00 93.88 127 SER A N 1
ATOM 935 C CA . SER A 1 127 ? 4.759 10.134 21.271 1.00 93.88 127 SER A CA 1
ATOM 936 C C . SER A 1 127 ? 5.028 8.829 20.524 1.00 93.88 127 SER A C 1
ATOM 938 O O . SER A 1 127 ? 4.086 8.129 20.180 1.00 93.88 127 SER A O 1
ATOM 940 N N . VAL A 1 128 ? 6.301 8.471 20.303 1.00 96.38 128 VAL A N 1
ATOM 941 C CA . VAL A 1 128 ? 6.651 7.197 19.645 1.00 96.38 128 VAL A CA 1
ATOM 942 C C . VAL A 1 128 ? 6.245 6.005 20.510 1.00 96.38 128 VAL A C 1
ATOM 944 O O . VAL A 1 128 ? 5.745 5.007 20.003 1.00 96.38 128 VAL A O 1
ATOM 947 N N . LYS A 1 129 ? 6.437 6.113 21.824 1.00 96.44 129 LYS A N 1
ATOM 948 C CA . LYS A 1 129 ? 6.038 5.093 22.788 1.00 96.44 129 LYS A CA 1
ATOM 949 C C . LYS A 1 129 ? 4.520 4.903 22.826 1.00 96.44 129 LYS A C 1
ATOM 951 O O . LYS A 1 129 ? 4.061 3.771 22.745 1.00 96.44 129 LYS A O 1
ATOM 956 N N . ASP A 1 130 ? 3.753 5.989 22.900 1.00 94.94 130 ASP A N 1
ATOM 957 C CA . ASP A 1 130 ? 2.284 5.947 22.848 1.00 94.94 130 ASP A CA 1
ATOM 958 C C . ASP A 1 130 ? 1.786 5.278 21.556 1.00 94.94 130 ASP A C 1
ATOM 960 O O . ASP A 1 130 ? 0.947 4.380 21.591 1.00 94.94 130 ASP A O 1
ATOM 964 N N . GLU A 1 131 ? 2.387 5.640 20.423 1.00 95.06 131 GLU A N 1
ATOM 965 C CA . GLU A 1 131 ? 2.105 5.046 19.116 1.00 95.06 131 GLU A CA 1
ATOM 966 C C . GLU A 1 131 ? 2.406 3.538 19.073 1.00 95.06 131 GLU A C 1
ATOM 968 O O . GLU A 1 131 ? 1.585 2.733 18.631 1.00 95.06 131 GLU A O 1
ATOM 973 N N . PHE A 1 132 ? 3.563 3.122 19.592 1.00 97.12 132 PHE A N 1
ATOM 974 C CA . PHE A 1 132 ? 3.902 1.705 19.714 1.00 97.12 132 PHE A CA 1
ATOM 975 C C . PHE A 1 132 ? 2.888 0.952 20.568 1.00 97.12 132 PHE A C 1
ATOM 977 O O . PHE A 1 132 ? 2.455 -0.139 20.194 1.00 97.12 132 PHE A O 1
ATOM 984 N N . CYS A 1 133 ? 2.464 1.539 21.684 1.00 95.69 133 CYS A N 1
ATOM 985 C CA . CYS A 1 133 ? 1.535 0.878 22.586 1.00 95.69 133 CYS A CA 1
ATOM 986 C C . CYS A 1 133 ? 0.132 0.781 21.995 1.00 95.69 133 CYS A C 1
ATOM 988 O O . CYS A 1 133 ? -0.515 -0.245 22.190 1.00 95.69 133 CYS A O 1
ATOM 990 N N . LYS A 1 134 ? -0.311 1.753 21.192 1.00 93.88 134 LYS A N 1
ATOM 991 C CA . LYS A 1 134 ? -1.551 1.636 20.409 1.00 93.88 134 LYS A CA 1
ATOM 992 C C . LYS A 1 134 ? -1.506 0.460 19.434 1.00 93.88 134 LYS A C 1
ATOM 994 O O . LYS A 1 134 ? -2.464 -0.309 19.379 1.00 93.88 134 LYS A O 1
ATOM 999 N N . ILE A 1 135 ? -0.391 0.276 18.717 1.00 94.94 135 ILE A N 1
ATOM 1000 C CA . ILE A 1 135 ? -0.214 -0.857 17.790 1.00 94.94 135 ILE A CA 1
ATOM 1001 C C . ILE A 1 135 ? -0.254 -2.188 18.547 1.00 94.94 135 ILE A C 1
ATOM 1003 O O . ILE A 1 135 ? -0.981 -3.099 18.151 1.00 94.94 135 ILE A O 1
ATOM 1007 N N . VAL A 1 136 ? 0.500 -2.302 19.645 1.00 95.94 136 VAL A N 1
ATOM 1008 C CA . VAL A 1 136 ? 0.546 -3.519 20.471 1.00 95.94 136 VAL A CA 1
ATOM 1009 C C . VAL A 1 136 ? -0.830 -3.838 21.059 1.00 95.94 136 VAL A C 1
ATOM 1011 O O . VAL A 1 136 ? -1.286 -4.974 20.960 1.00 95.94 136 VAL A O 1
ATOM 1014 N N . GLN A 1 137 ? -1.530 -2.844 21.611 1.00 92.56 137 GLN A N 1
ATOM 1015 C CA . GLN A 1 137 ? -2.869 -3.020 22.182 1.00 92.56 137 GLN A CA 1
ATOM 1016 C C . GLN A 1 137 ? -3.893 -3.455 21.132 1.00 92.56 137 GLN A C 1
ATOM 1018 O O . GLN A 1 137 ? -4.695 -4.347 21.399 1.00 92.56 137 GLN A O 1
ATOM 1023 N N . ALA A 1 138 ? -3.853 -2.869 19.932 1.00 89.25 138 ALA A N 1
ATOM 1024 C CA . ALA A 1 138 ? -4.709 -3.298 18.831 1.00 89.25 138 ALA A CA 1
ATOM 1025 C C . ALA A 1 138 ? -4.433 -4.758 18.437 1.00 89.25 138 ALA A C 1
ATOM 1027 O O . ALA A 1 138 ? -5.362 -5.498 18.118 1.00 89.25 138 ALA A O 1
ATOM 1028 N N . ALA A 1 139 ? -3.168 -5.181 18.496 1.00 92.69 139 ALA A N 1
ATOM 1029 C CA . ALA A 1 139 ? -2.752 -6.534 18.153 1.00 92.69 139 ALA A CA 1
ATOM 1030 C C . ALA A 1 139 ? -3.040 -7.582 19.242 1.00 92.69 139 ALA A C 1
ATOM 1032 O O . ALA A 1 139 ? -3.152 -8.766 18.930 1.00 92.69 139 ALA A O 1
ATOM 1033 N N . ALA A 1 140 ? -3.210 -7.154 20.494 1.00 90.06 140 ALA A N 1
ATOM 1034 C CA . ALA A 1 140 ? -3.474 -8.014 21.645 1.00 90.06 140 ALA A CA 1
ATOM 1035 C C . ALA A 1 140 ? -4.906 -8.572 21.711 1.00 90.06 140 ALA A C 1
ATOM 1037 O O . ALA A 1 140 ? -5.183 -9.439 22.536 1.00 90.06 140 ALA A O 1
ATOM 1038 N N . VAL A 1 141 ? -5.840 -8.080 20.889 1.00 81.94 141 VAL A N 1
ATOM 1039 C CA . VAL A 1 141 ? -7.242 -8.520 20.937 1.00 81.94 141 VAL A CA 1
ATOM 1040 C C . VAL A 1 141 ? -7.369 -9.909 20.290 1.00 81.94 141 VAL A C 1
ATOM 1042 O O . VAL A 1 141 ? -7.176 -10.030 19.074 1.00 81.94 141 VAL A O 1
ATOM 1045 N N . PRO A 1 142 ? -7.727 -10.970 21.046 1.00 66.06 142 PRO A N 1
ATOM 1046 C CA . PRO A 1 142 ? -7.904 -12.297 20.477 1.00 66.06 142 PRO A CA 1
ATOM 1047 C C . PRO A 1 142 ? -9.045 -12.261 19.462 1.00 66.06 142 PRO A C 1
ATOM 1049 O O . PRO A 1 142 ? -10.189 -11.966 19.806 1.00 66.06 142 PRO A O 1
ATOM 1052 N N . GLN A 1 143 ? -8.783 -12.638 18.210 1.00 61.75 143 GLN A N 1
ATOM 1053 C CA . GLN A 1 143 ? -9.841 -12.833 17.208 1.00 61.75 143 GLN A CA 1
ATOM 1054 C C . GLN A 1 143 ? -10.623 -14.144 17.440 1.00 61.75 143 GLN A C 1
ATOM 1056 O O . GLN A 1 143 ? -11.033 -14.811 16.490 1.00 61.75 143 GLN A O 1
ATOM 1061 N N . GLN A 1 144 ? -10.839 -14.529 18.704 1.00 45.94 144 GLN A N 1
AT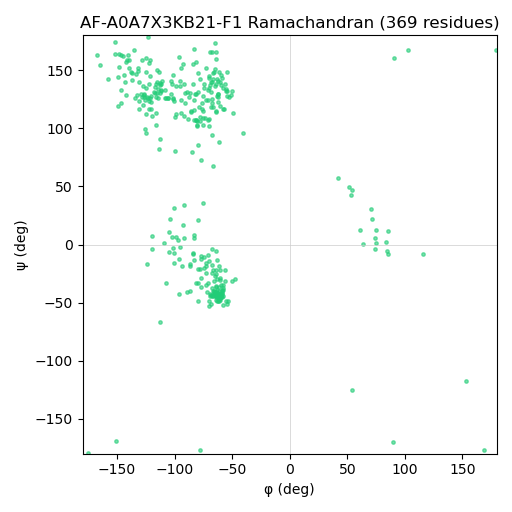OM 1062 C CA . GLN A 1 144 ? -11.488 -15.781 19.118 1.00 45.94 144 GLN A CA 1
ATOM 1063 C C . GLN A 1 144 ? -12.960 -15.898 18.680 1.00 45.94 144 GLN A C 1
ATOM 1065 O O . GLN A 1 144 ? -13.561 -16.962 18.795 1.00 45.94 144 GLN A O 1
ATOM 1070 N N . GLU A 1 145 ? -13.543 -14.859 18.089 1.00 47.00 145 GLU A N 1
ATOM 1071 C CA . GLU A 1 145 ? -14.925 -14.864 17.606 1.00 47.00 145 GLU A CA 1
ATOM 1072 C C . GLU A 1 145 ? -15.069 -15.260 16.119 1.00 47.00 145 GLU A C 1
ATOM 1074 O O . GLU A 1 145 ? -16.099 -15.023 15.500 1.00 47.00 145 GLU A O 1
ATOM 1079 N N . THR A 1 146 ? -14.048 -15.869 15.509 1.00 47.62 146 THR A N 1
ATOM 1080 C CA . THR A 1 146 ? -14.113 -16.352 14.111 1.00 47.62 146 THR A CA 1
ATOM 1081 C C . THR A 1 146 ? -14.517 -17.824 13.971 1.00 47.62 146 THR A C 1
ATOM 1083 O O . THR A 1 146 ? -15.003 -18.217 12.915 1.00 47.62 146 THR A O 1
ATOM 1086 N N . ALA A 1 147 ? -14.425 -18.646 15.023 1.00 46.09 147 ALA A N 1
ATOM 1087 C CA . ALA A 1 147 ? -14.779 -20.071 14.936 1.00 46.09 147 ALA A CA 1
ATOM 1088 C C . ALA A 1 147 ? -16.272 -20.373 15.183 1.00 46.09 147 ALA A C 1
ATOM 1090 O O . ALA A 1 147 ? -16.751 -21.444 14.817 1.00 46.09 147 ALA A O 1
ATOM 1091 N N . ARG A 1 148 ? -17.030 -19.451 15.798 1.00 44.09 148 ARG A N 1
ATOM 1092 C CA . ARG A 1 148 ? -18.425 -19.708 16.216 1.00 44.09 148 ARG A CA 1
ATOM 1093 C C . ARG A 1 148 ? -19.493 -19.230 15.224 1.00 44.09 148 ARG A C 1
ATOM 1095 O O . ARG A 1 148 ? -20.643 -19.630 15.362 1.00 44.09 148 ARG A O 1
ATOM 1102 N N . ALA A 1 149 ? -19.125 -18.421 14.228 1.00 48.34 149 ALA A N 1
ATOM 1103 C CA . ALA A 1 149 ? -20.064 -17.817 13.275 1.00 48.34 149 ALA A CA 1
ATOM 1104 C C . ALA A 1 149 ? -20.126 -18.516 11.900 1.00 48.34 149 ALA A C 1
ATOM 1106 O O . ALA A 1 149 ? -20.959 -18.154 11.080 1.00 48.34 149 ALA A O 1
ATOM 1107 N N . ALA A 1 150 ? -19.312 -19.548 11.648 1.00 46.56 150 ALA A N 1
ATOM 1108 C CA . ALA A 1 150 ? -19.342 -20.325 10.401 1.00 46.56 150 ALA A CA 1
ATOM 1109 C C . ALA A 1 150 ? -20.470 -21.386 10.347 1.00 46.56 150 ALA A C 1
ATOM 1111 O O . ALA A 1 150 ? -20.384 -22.350 9.588 1.00 46.56 150 ALA A O 1
ATOM 1112 N N . ALA A 1 151 ? -21.528 -21.231 11.150 1.00 41.81 151 ALA A N 1
ATOM 1113 C CA . ALA A 1 151 ? -22.772 -21.964 10.938 1.00 41.81 151 ALA A CA 1
ATOM 1114 C C . ALA A 1 151 ? -23.569 -21.255 9.822 1.00 41.81 151 ALA A C 1
ATOM 1116 O O . ALA A 1 151 ? -23.716 -20.033 9.879 1.00 41.81 151 ALA A O 1
ATOM 1117 N N . PRO A 1 152 ? -24.077 -21.977 8.809 1.00 39.00 152 PRO A N 1
ATOM 1118 C CA . PRO A 1 152 ? -24.743 -21.373 7.661 1.00 39.00 152 PRO A CA 1
ATOM 1119 C C . PRO A 1 152 ? -26.017 -20.648 8.109 1.00 39.00 152 PRO A C 1
ATOM 1121 O O . PRO A 1 152 ? -26.965 -21.276 8.579 1.00 39.00 152 PRO A O 1
ATOM 1124 N N . GLN A 1 153 ? -26.046 -19.321 7.973 1.00 40.25 153 GLN A N 1
ATOM 1125 C CA . GLN A 1 153 ? -27.270 -18.552 8.170 1.00 40.25 153 GLN A CA 1
ATOM 1126 C C . GLN A 1 153 ? -28.138 -18.676 6.918 1.00 40.25 153 GLN A C 1
ATOM 1128 O O . GLN A 1 153 ? -27.735 -18.307 5.816 1.00 40.25 153 GLN A O 1
ATOM 1133 N N . ALA A 1 154 ? -29.327 -19.246 7.108 1.00 38.12 154 ALA A N 1
ATOM 1134 C CA . ALA A 1 154 ? -30.353 -19.359 6.090 1.00 38.12 154 ALA A CA 1
ATOM 1135 C C . ALA A 1 154 ? -30.817 -17.965 5.642 1.00 38.12 154 ALA A C 1
ATOM 1137 O O . ALA A 1 154 ? -31.165 -17.108 6.453 1.00 38.12 154 ALA A O 1
ATOM 1138 N N . THR A 1 155 ? -30.831 -17.770 4.330 1.00 38.38 155 THR A N 1
ATOM 1139 C CA . THR A 1 155 ? -31.364 -16.603 3.627 1.00 38.38 155 THR A CA 1
ATOM 1140 C C . THR A 1 155 ? -32.817 -16.323 4.013 1.00 38.38 155 THR A C 1
ATOM 1142 O O . THR A 1 155 ? -33.651 -17.226 3.953 1.00 38.38 155 THR A O 1
ATOM 1145 N N . SER A 1 156 ? -33.139 -15.067 4.330 1.00 34.31 156 SER A N 1
ATOM 1146 C CA . SER A 1 156 ? -34.513 -14.542 4.283 1.00 34.31 156 SER A CA 1
ATOM 1147 C C . SER A 1 156 ? -34.632 -13.450 3.215 1.00 34.31 156 SER A C 1
ATOM 1149 O O . SER A 1 156 ? -33.628 -12.796 2.922 1.00 34.31 156 SER A O 1
ATOM 1151 N N . PRO A 1 157 ? -35.815 -13.279 2.594 1.00 42.59 157 PRO A N 1
ATOM 1152 C CA . PRO A 1 157 ? -35.972 -12.532 1.353 1.00 42.59 157 PRO A CA 1
ATOM 1153 C C . PRO A 1 157 ? -36.113 -11.026 1.583 1.00 42.59 157 PRO A C 1
ATOM 1155 O O . PRO A 1 157 ? -36.547 -10.575 2.641 1.00 42.59 157 PRO A O 1
ATOM 1158 N N . ALA A 1 158 ? -35.744 -10.291 0.537 1.00 39.56 158 ALA A N 1
ATOM 1159 C CA . ALA A 1 158 ? -35.747 -8.842 0.416 1.00 39.56 158 ALA A CA 1
ATOM 1160 C C . ALA A 1 158 ? -37.141 -8.210 0.561 1.00 39.56 158 ALA A C 1
ATOM 1162 O O . ALA A 1 158 ? -38.140 -8.786 0.132 1.00 39.56 158 ALA A O 1
ATOM 1163 N N . ASP A 1 159 ? -37.159 -6.993 1.108 1.00 34.41 159 ASP A N 1
ATOM 1164 C CA . ASP A 1 159 ? -38.294 -6.074 1.071 1.00 34.41 159 ASP A CA 1
ATOM 1165 C C . ASP A 1 159 ? -37.912 -4.880 0.184 1.00 34.41 159 ASP A C 1
ATOM 1167 O O . ASP A 1 159 ? -36.804 -4.341 0.272 1.00 34.41 159 ASP A O 1
ATOM 1171 N N . ASP A 1 160 ? -38.827 -4.538 -0.712 1.00 48.34 160 ASP A N 1
ATOM 1172 C CA . ASP A 1 160 ? -38.611 -3.818 -1.963 1.00 48.34 160 ASP A CA 1
ATOM 1173 C C . ASP A 1 160 ? -39.433 -2.525 -1.913 1.00 48.34 160 ASP A C 1
ATOM 1175 O O . ASP A 1 160 ? -40.664 -2.598 -1.916 1.00 48.34 160 ASP A O 1
ATOM 1179 N N . ARG A 1 161 ? -38.793 -1.346 -1.813 1.00 40.59 161 ARG A N 1
ATOM 1180 C CA . ARG A 1 161 ? -39.449 -0.040 -2.046 1.00 40.59 161 ARG A CA 1
ATOM 1181 C C . ARG A 1 161 ? -38.496 1.021 -2.605 1.00 40.59 161 ARG A C 1
ATOM 1183 O O . ARG A 1 161 ? -37.544 1.442 -1.951 1.00 40.59 161 ARG A O 1
ATOM 1190 N N . ASP A 1 162 ? -38.862 1.477 -3.800 1.00 41.00 162 ASP A N 1
ATOM 1191 C CA . ASP A 1 162 ? -38.293 2.549 -4.619 1.00 41.00 162 ASP A CA 1
ATOM 1192 C C . ASP A 1 162 ? -38.400 3.972 -4.035 1.00 41.00 162 ASP A C 1
ATOM 1194 O O . ASP A 1 162 ? -39.399 4.322 -3.405 1.00 41.00 162 ASP A O 1
ATOM 1198 N N . ALA A 1 163 ? -37.434 4.835 -4.398 1.00 38.97 163 ALA A N 1
ATOM 1199 C CA . ALA A 1 163 ? -37.659 6.218 -4.862 1.00 38.97 163 ALA A CA 1
ATOM 1200 C C . ALA A 1 163 ? -36.390 6.804 -5.543 1.00 38.97 163 ALA A C 1
ATOM 1202 O O . ALA A 1 163 ? -35.280 6.356 -5.254 1.00 38.97 163 ALA A O 1
ATOM 1203 N N . PRO A 1 164 ? -36.525 7.789 -6.460 1.00 45.62 164 PRO A N 1
ATOM 1204 C CA . PRO A 1 164 ? -35.647 7.924 -7.619 1.00 45.62 164 PRO A CA 1
ATOM 1205 C C . PRO A 1 164 ? -34.590 9.031 -7.496 1.00 45.62 164 PRO A C 1
ATOM 1207 O O . PRO A 1 164 ? -34.865 10.156 -7.086 1.00 45.62 164 PRO A O 1
ATOM 1210 N N . GLY A 1 165 ? -33.390 8.725 -7.984 1.00 33.62 165 GLY A N 1
ATOM 1211 C CA . GLY A 1 165 ? -32.354 9.688 -8.340 1.00 33.62 165 GLY A CA 1
ATOM 1212 C C . GLY A 1 165 ? -31.579 9.128 -9.526 1.00 33.62 165 GLY A C 1
ATOM 1213 O O . GLY A 1 165 ? -31.075 8.011 -9.462 1.00 33.62 165 GLY A O 1
ATOM 1214 N N . THR A 1 166 ? -31.557 9.873 -10.626 1.00 37.12 166 THR A N 1
ATOM 1215 C CA . THR A 1 166 ? -30.946 9.563 -11.927 1.00 37.12 166 THR A CA 1
ATOM 1216 C C . THR A 1 166 ? -29.579 8.871 -11.808 1.00 37.12 166 THR A C 1
ATOM 1218 O O . THR A 1 166 ? -28.544 9.523 -11.676 1.00 37.12 166 THR A O 1
ATOM 1221 N N . ARG A 1 167 ? -29.576 7.532 -11.879 1.00 39.59 167 ARG A N 1
ATOM 1222 C CA . ARG A 1 167 ? -28.397 6.713 -12.185 1.00 39.59 167 ARG A CA 1
ATOM 1223 C C . ARG A 1 167 ? -28.136 6.841 -13.681 1.00 39.59 167 ARG A C 1
ATOM 1225 O O . ARG A 1 167 ? -28.845 6.238 -14.477 1.00 39.59 167 ARG A O 1
ATOM 1232 N N . ALA A 1 168 ? -27.141 7.635 -14.052 1.00 37.12 168 ALA A N 1
ATOM 1233 C CA . ALA A 1 168 ? -26.538 7.516 -15.369 1.00 37.12 168 ALA A CA 1
ATOM 1234 C C . ALA A 1 168 ? -25.745 6.197 -15.408 1.00 37.12 168 ALA A C 1
ATOM 1236 O O . ALA A 1 168 ? -24.741 6.060 -14.714 1.00 37.12 168 ALA A O 1
ATOM 1237 N N . ASP A 1 169 ? -26.269 5.220 -16.146 1.00 36.03 169 ASP A N 1
ATOM 1238 C CA . ASP A 1 169 ? -25.529 4.232 -16.940 1.00 36.03 169 ASP A CA 1
ATOM 1239 C C . ASP A 1 169 ? -24.263 3.610 -16.318 1.00 36.03 169 ASP A C 1
ATOM 1241 O O . ASP A 1 169 ? -23.187 3.649 -16.911 1.00 36.03 169 ASP A O 1
ATOM 1245 N N . MET A 1 170 ? -24.379 2.977 -15.149 1.00 43.44 170 MET A N 1
ATOM 1246 C CA . MET A 1 170 ? -23.372 2.011 -14.690 1.00 43.44 170 MET A CA 1
ATOM 1247 C C . MET A 1 170 ? -23.949 0.605 -14.758 1.00 43.44 170 MET A C 1
ATOM 1249 O O . MET A 1 170 ? -25.024 0.339 -14.215 1.00 43.44 170 MET A O 1
ATOM 1253 N N . ALA A 1 171 ? -23.232 -0.291 -15.439 1.00 47.47 171 ALA A N 1
ATOM 1254 C CA . ALA A 1 171 ? -23.573 -1.703 -15.458 1.00 47.47 171 ALA A CA 1
ATOM 1255 C C . ALA A 1 171 ? -23.638 -2.227 -14.008 1.00 47.47 171 ALA A C 1
ATOM 1257 O O . ALA A 1 171 ? -22.803 -1.850 -13.177 1.00 47.47 171 ALA A O 1
ATOM 1258 N N . PRO A 1 172 ? -24.627 -3.067 -13.665 1.00 44.56 172 PRO A N 1
ATOM 1259 C CA . PRO A 1 172 ? -24.739 -3.619 -12.322 1.00 44.56 172 PRO A CA 1
ATOM 1260 C C . PRO A 1 172 ? -23.447 -4.367 -11.956 1.00 44.56 172 PRO A C 1
ATOM 1262 O O . PRO A 1 172 ? -23.094 -5.350 -12.601 1.00 44.56 172 PRO A O 1
ATOM 1265 N N . GLY A 1 173 ? -22.740 -3.879 -10.930 1.00 62.03 173 GLY A N 1
ATOM 1266 C CA . GLY A 1 173 ? -21.528 -4.507 -10.389 1.00 62.03 173 GLY A CA 1
ATOM 1267 C C . GLY A 1 173 ? -20.230 -3.704 -10.523 1.00 62.03 173 GLY A C 1
ATOM 1268 O O . GLY A 1 173 ? -19.229 -4.094 -9.924 1.00 62.03 173 GLY A O 1
ATOM 1269 N N . GLU A 1 174 ? -20.212 -2.577 -11.240 1.00 83.06 174 GLU A N 1
ATOM 1270 C CA . GLU A 1 174 ? -19.007 -1.741 -11.314 1.00 83.06 174 GLU A CA 1
ATOM 1271 C C . GLU A 1 174 ? -18.895 -0.800 -10.103 1.00 83.06 174 GLU A C 1
ATOM 1273 O O . GLU A 1 174 ? -19.715 0.091 -9.884 1.00 83.06 174 GLU A O 1
ATOM 1278 N N . ILE A 1 175 ? -17.856 -1.005 -9.288 1.00 90.12 175 ILE A N 1
ATOM 1279 C CA . ILE A 1 175 ? -17.545 -0.157 -8.132 1.00 90.12 175 ILE A CA 1
ATOM 1280 C C . ILE A 1 175 ? -16.576 0.937 -8.573 1.00 90.12 175 ILE A C 1
ATOM 1282 O O . ILE A 1 175 ? -15.409 0.664 -8.870 1.00 90.12 175 ILE A O 1
ATOM 1286 N N . CYS A 1 176 ? -17.066 2.176 -8.611 1.00 93.56 176 CYS A N 1
ATOM 1287 C CA . CYS A 1 176 ? -16.337 3.305 -9.175 1.00 93.56 176 CYS A CA 1
ATOM 1288 C C . CYS A 1 176 ? -16.333 4.541 -8.275 1.00 93.56 176 CYS A C 1
ATOM 1290 O O . CYS A 1 176 ? -17.292 4.814 -7.555 1.00 93.56 176 CYS A O 1
ATOM 1292 N N . LEU A 1 177 ? -15.283 5.351 -8.395 1.00 92.75 177 LEU A N 1
ATOM 1293 C CA . LEU A 1 177 ? -15.172 6.669 -7.780 1.00 92.75 177 LEU A CA 1
ATOM 1294 C C . LEU A 1 177 ? -14.463 7.628 -8.745 1.00 92.75 177 LEU A C 1
ATOM 1296 O O . LEU A 1 177 ? -13.390 7.319 -9.251 1.00 92.75 177 LEU A O 1
ATOM 1300 N N . ALA A 1 178 ? -15.067 8.795 -9.000 1.00 90.88 178 ALA A N 1
ATOM 1301 C CA . ALA A 1 178 ? -14.550 9.814 -9.926 1.00 90.88 178 ALA A CA 1
ATOM 1302 C C . ALA A 1 178 ? -14.188 9.262 -11.324 1.00 90.88 178 ALA A C 1
ATOM 1304 O O . ALA A 1 178 ? -13.099 9.504 -11.839 1.00 90.88 178 ALA A O 1
ATOM 1305 N N . ASN A 1 179 ? -15.109 8.499 -11.926 1.00 92.25 179 ASN A N 1
ATOM 1306 C CA . ASN A 1 179 ? -14.947 7.796 -13.211 1.00 92.25 179 ASN A CA 1
ATOM 1307 C C . ASN A 1 179 ? -13.870 6.700 -13.228 1.00 92.25 179 ASN A C 1
ATOM 1309 O O . ASN A 1 179 ? -13.683 6.062 -14.260 1.00 92.25 179 ASN A O 1
ATOM 1313 N N . ALA A 1 180 ? -13.180 6.453 -12.111 1.00 92.62 180 ALA A N 1
ATOM 1314 C CA . ALA A 1 180 ? -12.284 5.321 -11.985 1.00 92.62 180 ALA A CA 1
ATOM 1315 C C . ALA A 1 180 ? -13.039 4.116 -11.421 1.00 92.62 180 ALA A C 1
ATOM 1317 O O . ALA A 1 180 ? -13.593 4.206 -10.330 1.00 92.62 180 ALA A O 1
ATOM 1318 N N . CYS A 1 181 ? -13.056 3.001 -12.145 1.00 94.81 181 CYS A N 1
ATOM 1319 C CA . CYS A 1 181 ? -13.752 1.774 -11.763 1.00 94.81 181 CYS A CA 1
ATOM 1320 C C . CYS A 1 181 ? -12.777 0.645 -11.427 1.00 94.81 181 CYS A C 1
ATOM 1322 O O . CYS A 1 181 ? -11.781 0.431 -12.126 1.00 94.81 181 CYS A O 1
ATOM 1324 N N . LEU A 1 182 ? -13.065 -0.104 -10.361 1.00 91.88 182 LEU A N 1
ATOM 1325 C CA . LEU A 1 182 ? -12.302 -1.303 -10.030 1.00 91.88 182 LEU A CA 1
ATOM 1326 C C . LEU A 1 182 ? -12.289 -2.260 -11.223 1.00 91.88 182 LEU A C 1
ATOM 1328 O O . LEU A 1 182 ? -13.302 -2.514 -11.864 1.00 91.88 182 LEU A O 1
ATOM 1332 N N . GLY A 1 183 ? -11.109 -2.784 -11.528 1.00 89.75 183 GLY A N 1
ATOM 1333 C CA . GLY A 1 183 ? -10.895 -3.680 -12.649 1.00 89.75 183 GLY A CA 1
ATOM 1334 C C . GLY A 1 183 ? -10.677 -3.004 -14.005 1.00 89.75 183 GLY A C 1
ATOM 1335 O O . GLY A 1 183 ? -10.458 -3.732 -14.975 1.00 89.75 183 GLY A O 1
ATOM 1336 N N . MET A 1 184 ? -10.649 -1.674 -14.106 1.00 94.12 184 MET A N 1
ATOM 1337 C CA . MET A 1 184 ? -10.183 -1.012 -15.332 1.00 94.12 184 MET A CA 1
ATOM 1338 C C . MET A 1 184 ? -8.736 -1.395 -15.653 1.00 94.12 184 MET A C 1
ATOM 1340 O O . MET A 1 184 ? -7.871 -1.419 -14.781 1.00 94.12 184 MET A O 1
ATOM 1344 N N . SER A 1 185 ? -8.461 -1.663 -16.917 1.00 93.88 185 SER A N 1
ATOM 1345 C CA . SER A 1 185 ? -7.119 -1.794 -17.478 1.00 93.88 185 SER A CA 1
ATOM 1346 C C . SER A 1 185 ? -6.372 -0.453 -17.477 1.00 93.88 185 SER A C 1
ATOM 1348 O O . SER A 1 185 ? -6.971 0.618 -17.344 1.00 93.88 185 SER A O 1
ATOM 1350 N N . LEU A 1 186 ? -5.053 -0.487 -17.693 1.00 92.19 186 LEU A N 1
ATOM 1351 C CA . LEU A 1 186 ? -4.291 0.744 -17.939 1.00 92.19 186 LEU A CA 1
ATOM 1352 C C . LEU A 1 186 ? -4.790 1.510 -19.173 1.00 92.19 186 LEU A C 1
ATOM 1354 O O . LEU A 1 186 ? -4.791 2.736 -19.161 1.00 92.19 186 LEU A O 1
ATOM 1358 N N . GLU A 1 187 ? -5.243 0.819 -20.220 1.00 92.12 187 GLU A N 1
ATOM 1359 C CA . GLU A 1 187 ? -5.767 1.462 -21.431 1.00 92.12 187 GLU A CA 1
ATOM 1360 C C . GLU A 1 187 ? -7.046 2.261 -21.148 1.00 92.12 187 GLU A C 1
ATOM 1362 O O . GLU A 1 187 ? -7.199 3.393 -21.611 1.00 92.12 187 GLU A O 1
ATOM 1367 N N . GLU A 1 188 ? -7.943 1.710 -20.332 1.00 94.00 188 GLU A N 1
ATOM 1368 C CA . GLU A 1 188 ? -9.135 2.419 -19.862 1.00 94.00 188 GLU A CA 1
ATOM 1369 C C . GLU A 1 188 ? -8.750 3.589 -18.950 1.00 94.00 188 GLU A C 1
ATOM 1371 O O . GLU A 1 188 ? -9.231 4.705 -19.147 1.00 94.00 188 GLU A O 1
ATOM 1376 N N . ALA A 1 189 ? -7.809 3.379 -18.025 1.00 92.19 189 ALA A N 1
ATOM 1377 C CA . ALA A 1 189 ? -7.325 4.426 -17.131 1.00 92.19 189 ALA A CA 1
ATOM 1378 C C . ALA A 1 189 ? -6.599 5.572 -17.858 1.00 92.19 189 ALA A C 1
ATOM 1380 O O . ALA A 1 189 ? -6.639 6.706 -17.389 1.00 92.19 189 ALA A O 1
ATOM 1381 N N . ALA A 1 190 ? -5.993 5.334 -19.027 1.00 91.00 190 ALA A N 1
ATOM 1382 C CA . ALA A 1 190 ? -5.358 6.376 -19.844 1.00 91.00 190 ALA A CA 1
ATOM 1383 C C . ALA A 1 190 ? -6.342 7.440 -20.370 1.00 91.00 190 ALA A C 1
ATOM 1385 O O . ALA A 1 190 ? -5.919 8.486 -20.879 1.00 91.00 190 ALA A O 1
ATOM 1386 N N . LYS A 1 191 ? -7.650 7.168 -20.275 1.00 92.88 191 LYS A N 1
ATOM 1387 C CA . LYS A 1 191 ? -8.731 8.112 -20.591 1.00 92.88 191 LYS A CA 1
ATOM 1388 C C . LYS A 1 191 ? -9.038 9.057 -19.423 1.00 92.88 191 LYS A C 1
ATOM 1390 O O . LYS A 1 191 ? -9.721 10.055 -19.629 1.00 92.88 191 LYS A O 1
ATOM 1395 N N . LEU A 1 192 ? -8.531 8.765 -18.224 1.00 92.12 192 LEU A N 1
ATOM 1396 C CA . LEU A 1 192 ? -8.656 9.624 -17.053 1.00 92.12 192 LEU A CA 1
ATOM 1397 C C . LEU A 1 192 ? -7.605 10.740 -17.070 1.00 92.12 192 LEU A C 1
ATOM 1399 O O . LEU A 1 192 ? -6.525 10.616 -17.656 1.00 92.12 192 LEU A O 1
ATOM 1403 N N . SER A 1 193 ? -7.905 11.824 -16.359 1.00 89.50 193 SER A N 1
ATOM 1404 C CA . SER A 1 193 ? -6.953 12.900 -16.069 1.00 89.50 193 SER A CA 1
ATOM 1405 C C . SER A 1 193 ? -6.001 12.472 -14.950 1.00 89.50 193 SER A C 1
ATOM 1407 O O . SER A 1 193 ? -6.134 12.911 -13.809 1.00 89.50 193 SER A O 1
ATOM 1409 N N . LEU A 1 194 ? -5.084 11.558 -15.276 1.00 88.69 194 LEU A N 1
ATOM 1410 C CA . LEU A 1 194 ? -4.102 11.025 -14.335 1.00 88.69 194 LEU A CA 1
ATOM 1411 C C . LEU A 1 194 ? -2.987 12.039 -14.063 1.00 88.69 194 LEU A C 1
ATOM 1413 O O . LEU A 1 194 ? -2.318 12.499 -14.992 1.00 88.69 194 LEU A O 1
ATOM 1417 N N . ASN A 1 195 ? -2.747 12.300 -12.785 1.00 84.06 195 ASN A N 1
ATOM 1418 C CA . ASN A 1 195 ? -1.592 13.010 -12.265 1.00 84.06 195 ASN A CA 1
ATOM 1419 C C . ASN A 1 195 ? -0.587 11.996 -11.691 1.00 84.06 195 ASN A 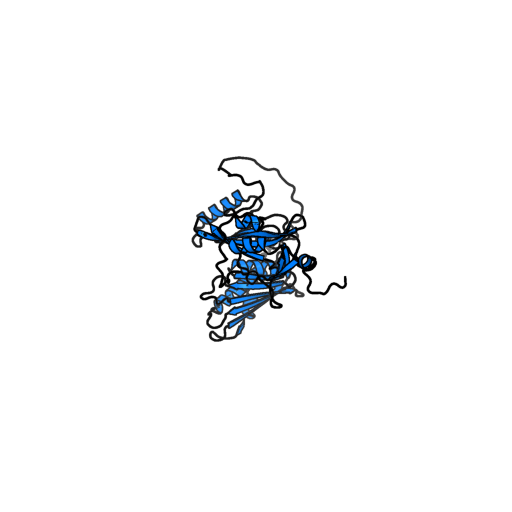C 1
ATOM 1421 O O . ASN A 1 195 ? -1.000 10.975 -11.129 1.00 84.06 195 ASN A O 1
ATOM 1425 N N . PRO A 1 196 ? 0.727 12.256 -11.798 1.00 76.50 196 PRO A N 1
ATOM 1426 C CA . PRO A 1 196 ? 1.710 11.462 -11.073 1.00 76.50 196 PRO A CA 1
ATOM 1427 C C . PRO A 1 196 ? 1.473 11.613 -9.565 1.00 76.50 196 PRO A C 1
ATOM 1429 O O . PRO A 1 196 ? 1.172 12.715 -9.103 1.00 76.50 196 PRO A O 1
ATOM 1432 N N . GLN A 1 197 ? 1.625 10.524 -8.803 1.00 67.19 197 GLN A N 1
ATOM 1433 C CA . GLN A 1 197 ? 1.493 10.574 -7.344 1.00 67.19 197 GLN A CA 1
ATOM 1434 C C . GLN A 1 197 ? 2.426 11.634 -6.748 1.00 67.19 197 GLN A C 1
ATOM 1436 O O . GLN A 1 197 ? 3.628 11.640 -7.021 1.00 67.19 197 GLN A O 1
ATOM 1441 N N . SER A 1 198 ? 1.866 12.530 -5.932 1.00 57.66 198 SER A N 1
ATOM 1442 C CA . SER A 1 198 ? 2.583 13.695 -5.385 1.00 57.66 198 SER A CA 1
ATOM 1443 C C . SER A 1 198 ? 3.632 13.334 -4.322 1.00 57.66 198 SER A C 1
ATOM 1445 O O . SER A 1 198 ? 4.436 14.177 -3.912 1.00 57.66 198 SER A O 1
ATOM 1447 N N . THR A 1 199 ? 3.662 12.076 -3.877 1.00 51.25 199 THR A N 1
ATOM 1448 C CA . THR A 1 199 ? 4.558 11.600 -2.822 1.00 51.25 199 THR A CA 1
ATOM 1449 C C . THR A 1 199 ? 5.966 11.333 -3.362 1.00 51.25 199 THR A C 1
ATOM 1451 O O . THR A 1 199 ? 6.329 10.205 -3.696 1.00 51.25 199 THR A O 1
ATOM 1454 N N . GLY A 1 200 ? 6.781 12.388 -3.409 1.00 50.00 200 GLY A N 1
ATOM 1455 C CA . GLY A 1 200 ? 8.233 12.310 -3.587 1.00 50.00 200 GLY A CA 1
ATOM 1456 C C . GLY A 1 200 ? 8.732 12.640 -4.993 1.00 50.00 200 GLY A C 1
ATOM 1457 O O . GLY A 1 200 ? 7.968 12.764 -5.943 1.00 50.00 200 GLY A O 1
ATOM 1458 N N . SER A 1 201 ? 10.048 12.827 -5.112 1.00 41.56 201 SER A N 1
ATOM 1459 C CA . SER A 1 201 ? 10.765 13.196 -6.341 1.00 41.56 201 SER A CA 1
ATOM 1460 C C . SER A 1 201 ? 10.720 12.082 -7.395 1.00 41.56 201 SER A C 1
ATOM 1462 O O . SER A 1 201 ? 11.737 11.457 -7.703 1.00 41.56 201 SER A O 1
ATOM 1464 N N . VAL A 1 202 ? 9.545 11.793 -7.948 1.00 50.91 202 VAL A N 1
ATOM 1465 C CA . VAL A 1 202 ? 9.402 10.793 -9.001 1.00 50.91 202 VAL A CA 1
ATOM 1466 C C . VAL A 1 202 ? 9.874 11.414 -10.311 1.00 50.91 202 VAL A C 1
ATOM 1468 O O . VAL A 1 202 ? 9.238 12.290 -10.893 1.00 50.91 202 VAL A O 1
ATOM 1471 N N . SER A 1 203 ? 11.054 10.991 -10.760 1.00 51.84 203 SER A N 1
ATOM 1472 C CA . SER A 1 203 ? 11.565 11.367 -12.078 1.00 51.84 203 SER A CA 1
ATOM 1473 C C . SER A 1 203 ? 10.603 10.856 -13.148 1.00 51.84 203 SER A C 1
ATOM 1475 O O . SER A 1 203 ? 10.106 9.731 -13.037 1.00 51.84 203 SER A O 1
ATOM 1477 N N . ARG A 1 204 ? 10.357 11.661 -14.191 1.00 59.00 204 ARG A N 1
ATOM 1478 C CA . ARG A 1 204 ? 9.571 11.231 -15.355 1.00 59.00 204 ARG A CA 1
ATOM 1479 C C . ARG A 1 204 ? 10.125 9.914 -15.875 1.00 59.00 204 ARG A C 1
ATOM 1481 O O . ARG A 1 204 ? 11.335 9.761 -16.063 1.00 59.00 204 ARG A O 1
ATOM 1488 N N . ALA A 1 205 ? 9.235 8.954 -16.048 1.00 61.28 205 ALA A N 1
ATOM 1489 C CA . ALA A 1 205 ? 9.615 7.640 -16.500 1.00 61.28 205 ALA A CA 1
ATOM 1490 C C . ALA A 1 205 ? 10.080 7.683 -17.956 1.00 61.28 205 ALA A C 1
ATOM 1492 O O . ALA A 1 205 ? 9.497 8.355 -18.799 1.00 61.28 205 ALA A O 1
ATOM 1493 N N . ASN A 1 206 ? 11.169 6.966 -18.217 1.00 74.88 206 ASN A N 1
ATOM 1494 C CA . ASN A 1 206 ? 11.739 6.799 -19.541 1.00 74.88 206 ASN A CA 1
ATOM 1495 C C . ASN A 1 206 ? 11.842 5.303 -19.833 1.00 74.88 206 ASN A C 1
ATOM 1497 O O . ASN A 1 206 ? 12.314 4.535 -18.983 1.00 74.88 206 ASN A O 1
ATOM 1501 N N . PHE A 1 207 ? 11.428 4.927 -21.039 1.00 83.44 207 PHE A N 1
ATOM 1502 C CA . PHE A 1 207 ? 11.672 3.616 -21.628 1.00 83.44 207 PHE A CA 1
ATOM 1503 C C . PHE A 1 207 ? 12.964 3.674 -22.437 1.00 83.44 207 PHE A C 1
ATOM 1505 O O . PHE A 1 207 ? 13.228 4.658 -23.128 1.00 83.44 207 PHE A O 1
ATOM 1512 N N . GLY A 1 208 ? 13.798 2.644 -22.345 1.00 82.81 208 GLY A N 1
ATOM 1513 C CA . GLY A 1 208 ? 15.042 2.629 -23.105 1.00 82.81 208 GLY A CA 1
ATOM 1514 C C . GLY A 1 208 ? 15.838 1.335 -22.991 1.00 82.81 208 GLY A C 1
ATOM 1515 O O . GLY A 1 208 ? 15.415 0.403 -22.306 1.00 82.81 208 GLY A O 1
ATOM 1516 N N . PRO A 1 209 ? 17.004 1.272 -23.655 1.00 82.00 209 PRO A N 1
ATOM 1517 C CA . PRO A 1 209 ? 17.886 0.118 -23.571 1.00 82.00 209 PRO A CA 1
ATOM 1518 C C . PRO A 1 209 ? 18.318 -0.150 -22.124 1.00 82.00 209 PRO A C 1
ATOM 1520 O O . PRO A 1 209 ? 18.566 0.775 -21.341 1.00 82.00 209 PRO A O 1
ATOM 1523 N N . ILE A 1 210 ? 18.435 -1.431 -21.781 1.00 77.88 210 ILE A N 1
ATOM 1524 C CA . ILE A 1 210 ? 18.918 -1.881 -20.476 1.00 77.88 210 ILE A CA 1
ATOM 1525 C C . ILE A 1 210 ? 20.452 -1.886 -20.501 1.00 77.88 210 ILE A C 1
ATOM 1527 O O . ILE A 1 210 ? 21.061 -2.754 -21.116 1.00 77.88 210 ILE A O 1
ATOM 1531 N N . ASN A 1 211 ? 21.083 -0.933 -19.809 1.00 72.06 211 ASN A N 1
ATOM 1532 C CA . ASN A 1 211 ? 22.548 -0.833 -19.699 1.00 72.06 211 ASN A CA 1
ATOM 1533 C C . ASN A 1 211 ? 23.080 -1.387 -18.354 1.00 72.06 211 ASN A C 1
ATOM 1535 O O . ASN A 1 211 ? 24.042 -0.853 -17.807 1.00 72.06 211 ASN A O 1
ATOM 1539 N N . GLY A 1 212 ? 22.431 -2.394 -17.755 1.00 69.94 212 GLY A N 1
ATOM 1540 C CA . GLY A 1 212 ? 22.809 -2.917 -16.432 1.00 69.94 212 GLY A CA 1
ATOM 1541 C C . GLY A 1 212 ? 21.783 -3.872 -15.805 1.00 69.94 212 GLY A C 1
ATOM 1542 O O . GLY A 1 212 ? 20.783 -4.205 -16.426 1.00 69.94 212 GLY A O 1
ATOM 1543 N N . ARG A 1 213 ? 22.036 -4.330 -14.568 1.00 55.44 213 ARG A N 1
ATOM 1544 C CA . ARG A 1 213 ? 21.300 -5.438 -13.910 1.00 55.44 213 ARG A CA 1
ATOM 1545 C C . ARG A 1 213 ? 20.131 -5.059 -12.990 1.00 55.44 213 ARG A C 1
ATOM 1547 O O . ARG A 1 213 ? 19.501 -5.962 -12.453 1.00 55.44 213 ARG A O 1
ATOM 1554 N N . SER A 1 214 ? 19.825 -3.786 -12.769 1.00 52.66 214 SER A N 1
ATOM 1555 C CA . SER A 1 214 ? 18.798 -3.402 -11.788 1.00 52.66 214 SER A CA 1
ATOM 1556 C C . SER A 1 214 ? 17.735 -2.515 -12.416 1.00 52.66 214 SER A C 1
ATOM 1558 O O . SER A 1 214 ? 17.932 -1.310 -12.574 1.00 52.66 214 SER A O 1
ATOM 1560 N N . GLY A 1 215 ? 16.606 -3.115 -12.776 1.00 75.44 215 GLY A N 1
ATOM 1561 C CA . GLY A 1 215 ? 15.431 -2.383 -13.220 1.00 75.44 215 GLY A CA 1
ATOM 1562 C C . GLY A 1 215 ? 14.280 -3.299 -13.600 1.00 75.44 215 GLY A C 1
ATOM 1563 O O . GLY A 1 215 ? 14.448 -4.508 -13.749 1.00 75.44 215 GLY A O 1
ATOM 1564 N N . TYR A 1 216 ? 13.115 -2.687 -13.765 1.00 86.94 216 TYR A N 1
ATOM 1565 C CA . TYR A 1 216 ? 11.971 -3.336 -14.377 1.00 86.94 216 TYR A CA 1
ATOM 1566 C C . TYR A 1 216 ? 12.144 -3.372 -15.897 1.00 86.94 216 TYR A C 1
ATOM 1568 O O . TYR A 1 216 ? 12.655 -2.409 -16.475 1.00 86.94 216 TYR A O 1
ATOM 1576 N N . TYR A 1 217 ? 11.729 -4.451 -16.550 1.00 91.19 217 TYR A N 1
ATOM 1577 C CA . TYR A 1 217 ? 11.846 -4.617 -17.992 1.00 91.19 217 TYR A CA 1
ATOM 1578 C C . TYR A 1 217 ? 10.776 -5.529 -18.594 1.00 91.19 217 TYR A C 1
ATOM 1580 O O . TYR A 1 217 ? 10.107 -6.310 -17.912 1.00 91.19 217 TYR A O 1
ATOM 1588 N N . GLY A 1 218 ? 10.664 -5.430 -19.914 1.00 91.56 218 GLY A N 1
ATOM 1589 C CA . GLY A 1 218 ? 9.845 -6.285 -20.760 1.00 91.56 218 GLY A CA 1
ATOM 1590 C C . GLY A 1 218 ? 10.439 -6.406 -22.161 1.00 91.56 218 GLY A C 1
ATOM 1591 O O . GLY A 1 218 ? 11.572 -5.979 -22.399 1.00 91.56 218 GLY A O 1
ATOM 1592 N N . LEU A 1 219 ? 9.662 -6.966 -23.083 1.00 92.19 219 LEU A N 1
ATOM 1593 C CA . LEU A 1 219 ? 10.004 -7.065 -24.501 1.00 92.19 219 LEU A CA 1
ATOM 1594 C C . LEU A 1 219 ? 9.102 -6.149 -25.323 1.00 92.19 219 LEU A C 1
ATOM 1596 O O . LEU A 1 219 ? 7.900 -6.044 -25.053 1.00 92.19 219 LEU A O 1
ATOM 1600 N N . ASP A 1 220 ? 9.678 -5.506 -26.333 1.00 93.88 220 ASP A N 1
ATOM 1601 C CA . ASP A 1 220 ? 8.922 -4.769 -27.343 1.00 93.88 220 ASP A CA 1
ATOM 1602 C C . ASP A 1 220 ? 8.280 -5.697 -28.389 1.00 93.88 220 ASP A C 1
ATOM 1604 O O . ASP A 1 220 ? 8.354 -6.926 -28.306 1.00 93.88 220 ASP A O 1
ATOM 1608 N N . ALA A 1 221 ? 7.621 -5.110 -29.392 1.00 93.75 221 ALA A N 1
ATOM 1609 C CA . ALA A 1 221 ? 6.976 -5.858 -30.472 1.00 93.75 221 ALA A CA 1
ATOM 1610 C C . ALA A 1 221 ? 7.947 -6.714 -31.314 1.00 93.75 221 ALA A C 1
ATOM 1612 O O . ALA A 1 221 ? 7.501 -7.642 -31.983 1.00 93.75 221 ALA A O 1
ATOM 1613 N N . ASN A 1 222 ? 9.252 -6.428 -31.268 1.00 93.88 222 ASN A N 1
ATOM 1614 C CA . ASN A 1 222 ? 10.300 -7.167 -31.972 1.00 93.88 222 ASN A CA 1
ATOM 1615 C C . ASN A 1 222 ? 11.022 -8.174 -31.058 1.00 93.88 222 ASN A C 1
ATOM 1617 O O . ASN A 1 222 ? 12.033 -8.747 -31.461 1.00 93.88 222 ASN A O 1
ATOM 1621 N N . GLY A 1 223 ? 10.555 -8.364 -29.819 1.00 91.62 223 GLY A N 1
ATOM 1622 C CA . GLY A 1 223 ? 11.211 -9.232 -28.840 1.00 91.62 223 GLY A CA 1
ATOM 1623 C C . GLY A 1 223 ? 12.485 -8.634 -28.235 1.00 91.62 223 GLY A C 1
ATOM 1624 O O . GLY A 1 223 ? 13.248 -9.352 -27.591 1.00 91.62 223 GLY A O 1
ATOM 1625 N N . LYS A 1 224 ? 12.753 -7.335 -28.424 1.00 91.62 224 LYS A N 1
ATOM 1626 C CA . LYS A 1 224 ? 13.929 -6.674 -27.851 1.00 91.62 224 LYS A CA 1
ATOM 1627 C C . LYS A 1 224 ? 13.646 -6.235 -26.417 1.00 91.62 224 LYS A C 1
ATOM 1629 O O . LYS A 1 224 ? 12.596 -5.670 -26.123 1.00 91.62 224 LYS A O 1
ATOM 1634 N N . LEU A 1 225 ? 14.626 -6.438 -25.537 1.00 90.44 225 LEU A N 1
ATOM 1635 C CA . LEU A 1 225 ? 14.570 -5.989 -24.146 1.00 90.44 225 LEU A CA 1
ATOM 1636 C C . LEU A 1 225 ? 14.487 -4.460 -24.036 1.00 90.44 225 LEU A C 1
ATOM 1638 O O . LEU A 1 225 ? 15.343 -3.735 -24.557 1.00 90.44 225 LEU A O 1
ATOM 1642 N N . VAL A 1 226 ? 13.498 -3.984 -23.279 1.00 91.19 226 VAL A N 1
ATOM 1643 C CA . VAL A 1 226 ? 13.310 -2.570 -22.938 1.00 91.19 226 VAL A CA 1
ATOM 1644 C C . VAL A 1 226 ? 13.159 -2.420 -21.428 1.00 91.19 226 VAL A C 1
ATOM 1646 O O . VAL A 1 226 ? 12.326 -3.075 -20.804 1.00 91.19 226 VAL A O 1
ATOM 1649 N N . GLY A 1 227 ? 13.968 -1.542 -20.837 1.00 89.19 227 GLY A N 1
ATOM 1650 C CA . GLY A 1 227 ? 13.932 -1.216 -19.414 1.00 89.19 227 GLY A CA 1
ATOM 1651 C C . GLY A 1 227 ? 13.044 -0.015 -19.098 1.00 89.19 227 GLY A C 1
ATOM 1652 O O . GLY A 1 227 ? 12.856 0.872 -19.933 1.00 89.19 227 GLY A O 1
ATOM 1653 N N . MET A 1 228 ? 12.562 0.039 -17.856 1.00 87.19 228 MET A N 1
ATOM 1654 C CA . MET A 1 228 ? 11.777 1.140 -17.291 1.00 87.19 228 MET A CA 1
ATOM 1655 C C . MET A 1 228 ? 12.545 1.791 -16.133 1.00 87.19 228 MET A C 1
ATOM 1657 O O . MET A 1 228 ? 12.970 1.102 -15.204 1.00 87.19 228 MET A O 1
ATOM 1661 N N . LYS A 1 229 ? 12.724 3.120 -16.168 1.00 73.00 229 LYS A N 1
ATOM 1662 C CA . LYS A 1 229 ? 13.553 3.849 -15.180 1.00 73.00 229 LYS A CA 1
ATOM 1663 C C . LYS A 1 229 ? 12.794 4.598 -14.069 1.00 73.00 229 LYS A C 1
ATOM 1665 O O . LYS A 1 229 ? 13.431 5.308 -13.301 1.00 73.00 229 LYS A O 1
ATOM 1670 N N . SER A 1 230 ? 11.474 4.464 -13.947 1.00 67.94 230 SER A N 1
ATOM 1671 C CA . SER A 1 230 ? 10.675 5.074 -12.864 1.00 67.94 230 SER A CA 1
ATOM 1672 C C . SER A 1 230 ? 9.262 4.478 -12.835 1.00 67.94 230 SER A C 1
ATOM 1674 O O . SER A 1 230 ? 8.857 3.852 -13.815 1.00 67.94 230 SER A O 1
ATOM 1676 N N . LEU A 1 231 ? 8.539 4.661 -11.723 1.00 68.94 231 LEU A N 1
ATOM 1677 C CA . LEU A 1 231 ? 7.216 4.075 -11.461 1.00 68.94 231 LEU A CA 1
ATOM 1678 C C . LEU A 1 231 ? 6.087 5.095 -11.237 1.00 68.94 231 LEU A C 1
ATOM 1680 O O . LEU A 1 231 ? 4.985 4.691 -10.874 1.00 68.94 231 LEU A O 1
ATOM 1684 N N . ALA A 1 232 ? 6.327 6.396 -11.434 1.00 72.44 232 ALA A N 1
ATOM 1685 C CA . ALA A 1 232 ? 5.213 7.345 -11.472 1.00 72.44 232 ALA A CA 1
ATOM 1686 C C . ALA A 1 232 ? 4.354 7.064 -12.705 1.00 72.44 232 ALA A C 1
ATOM 1688 O O . ALA A 1 232 ? 4.835 7.177 -13.835 1.00 72.44 232 ALA A O 1
ATOM 1689 N N . VAL A 1 233 ? 3.091 6.716 -12.475 1.00 81.88 233 VAL A N 1
ATOM 1690 C CA . VAL A 1 233 ? 2.125 6.487 -13.543 1.00 81.88 233 VAL A CA 1
ATOM 1691 C C . VAL A 1 233 ? 1.352 7.769 -13.785 1.00 81.88 233 VAL A C 1
ATOM 1693 O O . VAL A 1 233 ? 0.573 8.217 -12.949 1.00 81.88 233 VAL A O 1
ATOM 1696 N N . ASP A 1 234 ? 1.561 8.344 -14.960 1.00 87.12 234 ASP A N 1
ATOM 1697 C CA . ASP A 1 234 ? 0.705 9.374 -15.526 1.00 87.12 234 ASP A CA 1
ATOM 1698 C C . ASP A 1 234 ? 0.196 8.923 -16.902 1.00 87.12 234 ASP A C 1
ATOM 1700 O O . ASP A 1 234 ? 0.533 7.847 -17.409 1.00 87.12 234 ASP A O 1
ATOM 1704 N N . ARG A 1 235 ? -0.636 9.755 -17.528 1.00 88.31 235 ARG A N 1
ATOM 1705 C CA . ARG A 1 235 ? -1.201 9.452 -18.845 1.00 88.31 235 ARG A CA 1
ATOM 1706 C C . ARG A 1 235 ? -0.130 9.230 -19.919 1.00 88.31 235 ARG A C 1
ATOM 1708 O O . ARG A 1 235 ? -0.294 8.347 -20.760 1.00 88.31 235 ARG A O 1
ATOM 1715 N N . VAL A 1 236 ? 0.947 10.017 -19.903 1.00 88.56 236 VAL A N 1
ATOM 1716 C CA . VAL A 1 236 ? 2.029 9.931 -20.896 1.00 88.56 236 VAL A CA 1
ATOM 1717 C C . VAL A 1 236 ? 2.787 8.621 -20.718 1.00 88.56 236 VAL A C 1
ATOM 1719 O O . VAL A 1 236 ? 3.051 7.922 -21.697 1.00 88.56 236 VAL A O 1
ATOM 1722 N N . TRP A 1 237 ? 3.072 8.248 -19.472 1.00 90.00 237 TRP A N 1
ATOM 1723 C CA . TRP A 1 237 ? 3.719 6.988 -19.152 1.00 90.00 237 TRP A CA 1
ATOM 1724 C C . TRP A 1 237 ? 2.886 5.792 -19.589 1.00 90.00 237 TRP A C 1
ATOM 1726 O O . TRP A 1 237 ? 3.428 4.895 -20.226 1.00 90.00 237 TRP A O 1
ATOM 1736 N N . ILE A 1 238 ? 1.576 5.780 -19.308 1.00 90.25 238 ILE A N 1
ATOM 1737 C CA . ILE A 1 238 ? 0.711 4.671 -19.729 1.00 90.25 238 ILE A CA 1
ATOM 1738 C C . ILE A 1 238 ? 0.729 4.526 -21.251 1.00 90.25 238 ILE A C 1
ATOM 1740 O O . ILE A 1 238 ? 0.868 3.416 -21.760 1.00 90.25 238 ILE A O 1
ATOM 1744 N N . GLN A 1 239 ? 0.624 5.630 -21.992 1.00 90.56 239 GLN A N 1
ATOM 1745 C CA . GLN A 1 239 ? 0.673 5.587 -23.454 1.00 90.56 239 GLN A CA 1
ATOM 1746 C C . GLN A 1 239 ? 2.002 5.016 -23.957 1.00 90.56 239 GLN A C 1
ATOM 1748 O O . GLN A 1 239 ? 2.001 4.126 -24.806 1.00 90.56 239 GLN A O 1
ATOM 1753 N N . GLN A 1 240 ? 3.126 5.466 -23.397 1.00 90.19 240 GLN A N 1
ATOM 1754 C CA . GLN A 1 240 ? 4.443 4.933 -23.745 1.00 90.19 240 GLN A CA 1
ATOM 1755 C C . GLN A 1 240 ? 4.587 3.456 -23.367 1.00 90.19 240 GLN A C 1
ATOM 1757 O O . GLN A 1 240 ? 5.115 2.680 -24.160 1.00 90.19 240 GLN A O 1
ATOM 1762 N N . PHE A 1 241 ? 4.087 3.051 -22.198 1.00 91.12 241 PHE A N 1
ATOM 1763 C CA . PHE A 1 241 ? 4.081 1.665 -21.740 1.00 91.12 241 PHE A CA 1
ATOM 1764 C C . PHE A 1 241 ? 3.337 0.769 -22.731 1.00 91.12 241 PHE A C 1
ATOM 1766 O O . PHE A 1 241 ? 3.899 -0.211 -23.210 1.00 91.12 241 PHE A O 1
ATOM 1773 N N . LEU A 1 242 ? 2.107 1.146 -23.093 1.00 91.25 242 LEU A N 1
ATOM 1774 C CA . LEU A 1 242 ? 1.256 0.381 -24.007 1.00 91.25 242 LEU A CA 1
ATOM 1775 C C . LEU A 1 242 ? 1.824 0.313 -25.433 1.00 91.25 242 LEU A C 1
ATOM 1777 O O . LEU A 1 242 ? 1.613 -0.679 -26.127 1.00 91.25 242 LEU A O 1
ATOM 1781 N N . GLN A 1 243 ? 2.546 1.347 -25.871 1.00 92.88 243 GLN A N 1
ATOM 1782 C CA . GLN A 1 243 ? 3.198 1.382 -27.185 1.00 92.88 243 GLN A CA 1
ATOM 1783 C C . GLN A 1 243 ? 4.518 0.607 -27.219 1.00 92.88 243 GLN A C 1
ATOM 1785 O O . GLN A 1 243 ? 4.877 0.052 -28.256 1.00 92.88 243 GLN A O 1
ATOM 1790 N N . THR A 1 244 ? 5.252 0.590 -26.106 1.00 91.75 244 THR A N 1
ATOM 1791 C CA . THR A 1 244 ? 6.621 0.065 -26.062 1.00 91.75 244 THR A CA 1
ATOM 1792 C C . THR A 1 244 ? 6.669 -1.379 -25.587 1.00 91.75 244 THR A C 1
ATOM 1794 O O . THR A 1 244 ? 7.423 -2.171 -26.140 1.00 91.75 244 THR A O 1
ATOM 1797 N N . MET A 1 245 ? 5.897 -1.739 -24.560 1.00 91.00 245 MET A N 1
ATOM 1798 C CA . MET A 1 245 ? 5.991 -3.040 -23.903 1.00 91.00 245 MET A CA 1
ATOM 1799 C C . MET A 1 245 ? 4.896 -3.978 -24.400 1.00 91.00 245 MET A C 1
ATOM 1801 O O . MET A 1 245 ? 3.717 -3.821 -24.084 1.00 91.00 245 MET A O 1
ATOM 1805 N N . ARG A 1 246 ? 5.296 -4.994 -25.165 1.00 93.25 246 ARG A N 1
ATOM 1806 C CA . ARG A 1 246 ? 4.394 -6.053 -25.625 1.00 93.25 246 ARG A CA 1
ATOM 1807 C C . ARG A 1 246 ? 4.274 -7.175 -24.601 1.00 93.25 246 ARG A C 1
ATOM 1809 O O . ARG A 1 246 ? 3.172 -7.678 -24.381 1.00 93.25 246 ARG A O 1
ATOM 1816 N N . THR A 1 247 ? 5.398 -7.519 -23.981 1.00 91.31 247 THR A N 1
ATOM 1817 C CA . THR A 1 247 ? 5.526 -8.608 -23.013 1.00 91.31 247 THR A CA 1
ATOM 1818 C C . THR A 1 247 ? 6.148 -8.079 -21.728 1.00 91.31 247 THR A C 1
ATOM 1820 O O . THR A 1 247 ? 7.204 -7.452 -21.765 1.00 91.31 247 THR A O 1
ATOM 1823 N N . MET A 1 248 ? 5.502 -8.326 -20.591 1.00 90.88 248 MET A N 1
ATOM 1824 C CA . MET A 1 248 ? 6.039 -7.987 -19.272 1.00 90.88 248 MET A CA 1
ATOM 1825 C C . MET A 1 248 ? 6.918 -9.134 -18.774 1.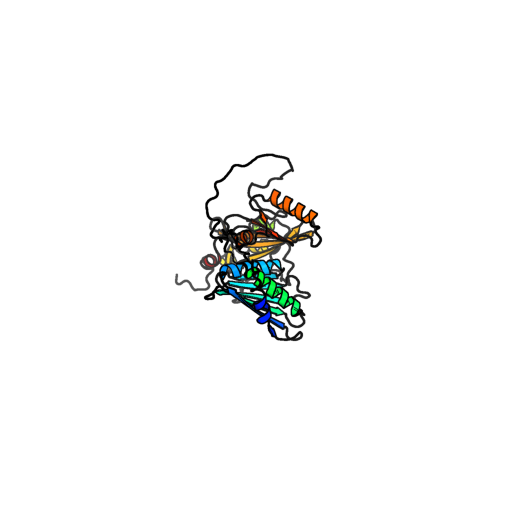00 90.88 248 MET A C 1
ATOM 1827 O O . MET A 1 248 ? 6.469 -10.274 -18.784 1.00 90.88 248 MET A O 1
ATOM 1831 N N . CYS A 1 249 ? 8.135 -8.832 -18.321 1.00 89.44 249 CYS A N 1
ATOM 1832 C CA . CYS A 1 249 ? 9.053 -9.840 -17.785 1.00 89.44 249 CYS A CA 1
ATOM 1833 C C . CYS A 1 249 ? 9.262 -9.634 -16.286 1.00 89.44 249 CYS A C 1
ATOM 1835 O O . CYS A 1 249 ? 8.792 -10.414 -15.466 1.00 89.44 249 CYS A O 1
ATOM 1837 N N . GLN A 1 250 ? 9.899 -8.522 -15.920 1.00 89.38 250 GLN A N 1
ATOM 1838 C CA . GLN A 1 250 ? 10.111 -8.127 -14.535 1.00 89.38 250 GLN A CA 1
ATOM 1839 C C . GLN A 1 250 ? 9.541 -6.728 -14.358 1.00 89.38 250 GLN A C 1
ATOM 1841 O O . GLN A 1 250 ? 10.192 -5.741 -14.672 1.00 89.38 250 GLN A O 1
ATOM 1846 N N . VAL A 1 251 ? 8.313 -6.623 -13.876 1.00 86.94 251 VAL A N 1
ATOM 1847 C CA . VAL A 1 251 ? 7.598 -5.347 -13.726 1.00 86.94 251 VAL A CA 1
ATOM 1848 C C . VAL A 1 251 ? 7.208 -5.153 -12.258 1.00 86.94 251 VAL A C 1
ATOM 1850 O O . VAL A 1 251 ? 7.211 -6.129 -11.504 1.00 86.94 251 VAL A O 1
ATOM 1853 N N . PRO A 1 252 ? 6.946 -3.922 -11.786 1.00 84.25 252 PRO A N 1
ATOM 1854 C CA . PRO A 1 252 ? 6.533 -3.733 -10.402 1.00 84.25 252 PRO A CA 1
ATOM 1855 C C . PRO A 1 252 ? 5.198 -4.434 -10.161 1.00 84.25 252 PRO A C 1
ATOM 1857 O O . PRO A 1 252 ? 4.304 -4.412 -11.004 1.00 84.25 252 PRO A O 1
ATOM 1860 N N . THR A 1 253 ? 5.024 -5.026 -8.988 1.00 84.38 253 THR A N 1
ATOM 1861 C CA . THR A 1 253 ? 3.758 -5.685 -8.639 1.00 84.38 253 THR A CA 1
ATOM 1862 C C . THR A 1 253 ? 2.609 -4.689 -8.499 1.00 84.38 253 THR A C 1
ATOM 1864 O O . THR A 1 253 ? 1.444 -5.066 -8.635 1.00 84.38 253 THR A O 1
ATOM 1867 N N . GLN A 1 254 ? 2.937 -3.415 -8.253 1.00 86.94 254 GLN A N 1
ATOM 1868 C CA . GLN A 1 254 ? 1.985 -2.328 -8.082 1.00 86.94 254 GLN A CA 1
ATOM 1869 C C . GLN A 1 254 ? 2.433 -1.059 -8.804 1.00 86.94 254 GLN A C 1
ATOM 1871 O O . GLN A 1 254 ? 3.622 -0.758 -8.908 1.00 86.94 254 GLN A O 1
ATOM 1876 N N . LEU A 1 255 ? 1.452 -0.299 -9.263 1.00 87.81 255 LEU A N 1
ATOM 1877 C CA . LEU A 1 255 ? 1.611 0.958 -9.975 1.00 87.81 255 LEU A CA 1
ATOM 1878 C C . LEU A 1 255 ? 0.665 1.992 -9.359 1.00 87.81 255 LEU A C 1
ATOM 1880 O O . LEU A 1 255 ? -0.521 1.710 -9.195 1.00 87.81 255 LEU A O 1
ATOM 1884 N N . GLY A 1 256 ? 1.185 3.167 -9.006 1.00 86.69 256 GLY A N 1
ATOM 1885 C CA . GLY A 1 256 ? 0.427 4.236 -8.352 1.00 86.69 256 GLY A CA 1
ATOM 1886 C C . GLY A 1 256 ? 0.167 5.415 -9.286 1.00 86.69 256 GLY A C 1
ATOM 1887 O O . GLY A 1 256 ? 1.094 5.894 -9.939 1.00 86.69 256 GLY A O 1
ATOM 1888 N N . ALA A 1 257 ? -1.073 5.897 -9.320 1.00 90.19 257 ALA A N 1
ATOM 1889 C CA . ALA A 1 257 ? -1.471 7.135 -9.995 1.00 90.19 257 ALA A CA 1
ATOM 1890 C C . ALA A 1 257 ? -2.399 7.960 -9.091 1.00 90.19 257 ALA A C 1
ATOM 1892 O O . ALA A 1 257 ? -2.908 7.457 -8.089 1.00 90.19 257 ALA A O 1
ATOM 1893 N N . GLU A 1 258 ? -2.647 9.215 -9.448 1.00 90.19 258 GLU A N 1
ATOM 1894 C CA . GLU A 1 258 ? -3.662 10.054 -8.810 1.00 90.19 258 GLU A CA 1
ATOM 1895 C C . GLU A 1 258 ? -4.642 10.595 -9.851 1.00 90.19 258 GLU A C 1
ATOM 1897 O O . GLU A 1 258 ? -4.276 10.862 -10.990 1.00 90.19 258 GLU A O 1
ATOM 1902 N N . VAL A 1 259 ? -5.894 10.802 -9.458 1.00 92.31 259 VAL A N 1
ATOM 1903 C CA . VAL A 1 259 ? -6.824 11.698 -10.161 1.00 92.31 259 VAL A CA 1
ATOM 1904 C C . VAL A 1 259 ? -7.309 12.762 -9.195 1.00 92.31 259 VAL A C 1
ATOM 1906 O O . VAL A 1 259 ? -7.304 12.563 -7.984 1.00 92.31 259 VAL A O 1
ATOM 1909 N N . THR A 1 260 ? -7.739 13.901 -9.717 1.00 89.56 260 THR A N 1
ATOM 1910 C CA . THR A 1 260 ? -8.334 14.958 -8.898 1.00 89.56 260 THR A CA 1
ATOM 1911 C C . THR A 1 260 ? -9.850 14.801 -8.901 1.00 89.56 260 THR A C 1
ATOM 1913 O O . THR A 1 260 ? -10.473 14.756 -9.962 1.00 89.56 260 THR A O 1
ATOM 1916 N N . ALA A 1 261 ? -10.448 14.699 -7.716 1.00 88.19 261 ALA A N 1
ATOM 1917 C CA . ALA A 1 261 ? -11.895 14.730 -7.554 1.00 88.19 261 ALA A CA 1
ATOM 1918 C C . ALA A 1 261 ? -12.472 16.094 -7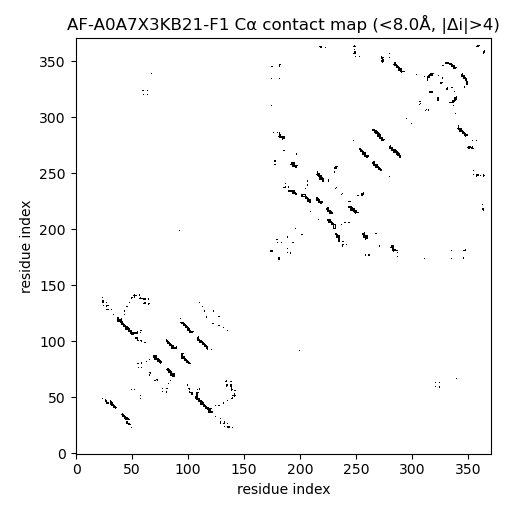.972 1.00 88.19 261 ALA A C 1
ATOM 1920 O O . ALA A 1 261 ? -11.754 17.088 -8.080 1.00 88.19 261 ALA A O 1
ATOM 1921 N N . SER A 1 262 ? -13.792 16.177 -8.150 1.00 85.44 262 SER A N 1
ATOM 1922 C CA . SER A 1 262 ? -14.467 17.440 -8.490 1.00 85.44 262 SER A CA 1
ATOM 1923 C C . SER A 1 262 ? -14.291 18.537 -7.433 1.00 85.44 262 SER A C 1
ATOM 1925 O O . SER A 1 262 ? -14.436 19.711 -7.750 1.00 85.44 262 SER A O 1
ATOM 1927 N N . ASP A 1 263 ? -13.986 18.163 -6.189 1.00 85.12 263 ASP A N 1
ATOM 1928 C CA . ASP A 1 263 ? -13.714 19.081 -5.079 1.00 85.12 263 ASP A CA 1
ATOM 1929 C C . ASP A 1 263 ? -12.221 19.427 -4.916 1.00 85.12 263 ASP A C 1
ATOM 1931 O O . ASP A 1 263 ? -11.846 20.092 -3.955 1.00 85.12 263 ASP A O 1
ATOM 1935 N N . GLY A 1 264 ? -11.358 18.981 -5.835 1.00 87.31 264 GLY A N 1
ATOM 1936 C CA . GLY A 1 264 ? -9.913 19.212 -5.777 1.00 87.31 264 GLY A CA 1
ATOM 1937 C C . GLY A 1 264 ? -9.131 18.196 -4.939 1.00 87.31 264 GLY A C 1
ATOM 1938 O O . GLY A 1 264 ? -7.902 18.194 -4.992 1.00 87.31 264 GLY A O 1
ATOM 1939 N N . THR A 1 265 ? -9.802 17.303 -4.207 1.00 87.38 265 THR A N 1
ATOM 1940 C CA . THR A 1 265 ? -9.127 16.301 -3.371 1.00 87.38 265 THR A CA 1
ATOM 1941 C C . THR A 1 265 ? -8.443 15.245 -4.245 1.00 87.38 265 THR A C 1
ATOM 1943 O O . THR A 1 265 ? -9.071 14.735 -5.182 1.00 87.38 265 THR A O 1
ATOM 1946 N N . PRO A 1 266 ? -7.184 14.862 -3.967 1.00 87.94 266 PRO A N 1
ATOM 1947 C CA . PRO A 1 266 ? -6.540 13.771 -4.685 1.00 87.94 266 PRO A CA 1
ATOM 1948 C C . PRO A 1 266 ? -7.206 12.427 -4.360 1.00 87.94 266 PRO A C 1
ATOM 1950 O O . PRO A 1 266 ? -7.555 12.126 -3.215 1.00 87.94 266 PRO A O 1
ATOM 1953 N N . ILE A 1 267 ? -7.361 11.602 -5.389 1.00 91.75 267 ILE A N 1
ATOM 1954 C CA . ILE A 1 267 ? -7.810 10.216 -5.310 1.00 91.75 267 ILE A CA 1
ATOM 1955 C C . ILE A 1 267 ? -6.655 9.344 -5.789 1.00 91.75 267 ILE A C 1
ATOM 1957 O O . ILE A 1 267 ? -6.289 9.378 -6.963 1.00 91.75 267 ILE A O 1
ATOM 1961 N N . GLY A 1 268 ? -6.093 8.553 -4.881 1.00 91.19 268 GLY A N 1
ATOM 1962 C CA . GLY A 1 268 ? -5.051 7.585 -5.187 1.00 91.19 268 GLY A CA 1
ATOM 1963 C C . GLY A 1 268 ? -5.620 6.363 -5.901 1.00 91.19 268 GLY A C 1
ATOM 1964 O O . GLY A 1 268 ?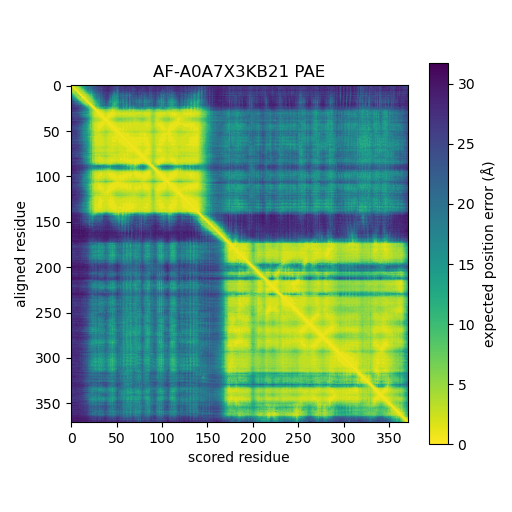 -6.631 5.798 -5.485 1.00 91.19 268 GLY A O 1
ATOM 1965 N N . LEU A 1 269 ? -4.941 5.936 -6.958 1.00 92.69 269 LEU A N 1
ATOM 1966 C CA . LEU A 1 269 ? -5.240 4.752 -7.749 1.00 92.69 269 LEU A CA 1
ATOM 1967 C C . LEU A 1 269 ? -4.066 3.780 -7.634 1.00 92.69 269 LEU A C 1
ATOM 1969 O O . LEU A 1 269 ? -2.920 4.171 -7.847 1.00 92.69 269 LEU A O 1
ATOM 1973 N N . VAL A 1 270 ? -4.347 2.515 -7.327 1.00 90.44 270 VAL A N 1
ATOM 1974 C CA . VAL A 1 270 ? -3.337 1.449 -7.300 1.00 90.44 270 VAL A CA 1
ATOM 1975 C C . VAL A 1 270 ? -3.723 0.372 -8.294 1.00 90.44 270 VAL A C 1
ATOM 1977 O O . VAL A 1 270 ? -4.745 -0.300 -8.138 1.00 90.44 270 VAL A O 1
ATOM 1980 N N . PHE A 1 271 ? -2.879 0.184 -9.297 1.00 91.62 271 PHE A N 1
ATOM 1981 C CA . PHE A 1 271 ? -2.978 -0.900 -10.259 1.00 91.62 271 PHE A CA 1
ATOM 1982 C C . PHE A 1 271 ? -2.088 -2.052 -9.814 1.00 91.62 271 PHE A C 1
ATOM 1984 O O . PHE A 1 271 ? -0.975 -1.830 -9.343 1.00 91.62 271 PHE A O 1
ATOM 1991 N N . VAL A 1 272 ? -2.559 -3.282 -9.989 1.00 90.50 272 VAL A N 1
ATOM 1992 C CA . VAL A 1 272 ? -1.782 -4.498 -9.711 1.00 90.50 272 VAL A CA 1
ATOM 1993 C C . VAL A 1 272 ? -1.812 -5.419 -10.917 1.00 90.50 272 VAL A C 1
ATOM 1995 O O . VAL A 1 272 ? -2.705 -5.319 -11.763 1.00 90.50 272 VAL A O 1
ATOM 1998 N N . LEU A 1 273 ? -0.837 -6.319 -10.992 1.00 90.88 273 LEU A N 1
ATOM 1999 C CA . LEU A 1 273 ? -0.836 -7.373 -11.998 1.00 90.88 273 LEU A CA 1
ATOM 2000 C C . LEU A 1 273 ? -2.014 -8.323 -11.783 1.00 90.88 273 LEU A C 1
ATOM 2002 O O . LEU A 1 273 ? -2.301 -8.754 -10.667 1.00 90.88 273 LEU A O 1
ATOM 2006 N N . ARG A 1 274 ? -2.673 -8.677 -12.880 1.00 88.56 274 ARG A N 1
ATOM 2007 C CA . ARG A 1 274 ? -3.735 -9.677 -12.921 1.00 88.56 274 ARG A CA 1
ATOM 2008 C C . ARG A 1 274 ? -3.685 -10.445 -14.231 1.00 88.56 274 ARG A C 1
ATOM 2010 O O . ARG A 1 274 ? -3.124 -9.973 -15.218 1.00 88.56 274 ARG A O 1
ATOM 2017 N N . GLN A 1 275 ? -4.330 -11.601 -14.251 1.00 87.44 275 GLN A N 1
ATOM 2018 C CA . GLN A 1 275 ? -4.555 -12.357 -15.475 1.00 87.44 275 GLN A CA 1
ATOM 2019 C C . GLN A 1 275 ? -5.989 -12.123 -15.961 1.00 87.44 275 GLN A C 1
ATOM 2021 O O . GLN A 1 275 ? -6.943 -12.365 -15.225 1.00 87.44 275 GLN A O 1
ATOM 2026 N N . ARG A 1 276 ? -6.148 -11.653 -17.200 1.00 84.94 276 ARG A N 1
ATOM 2027 C CA . ARG A 1 276 ? -7.443 -11.481 -17.870 1.00 84.94 276 ARG A CA 1
ATOM 2028 C C . ARG A 1 276 ? -7.350 -12.105 -19.256 1.00 84.94 276 ARG A C 1
ATOM 2030 O O . ARG A 1 276 ? -6.468 -11.755 -20.033 1.00 84.94 276 ARG A O 1
ATOM 2037 N N . ASN A 1 277 ? -8.241 -13.048 -19.564 1.00 86.44 277 ASN A N 1
ATOM 2038 C CA . ASN A 1 277 ? -8.277 -13.743 -20.859 1.00 86.44 277 ASN A CA 1
ATOM 2039 C C . ASN A 1 277 ? -6.921 -14.363 -21.256 1.00 86.44 277 ASN A C 1
ATOM 2041 O O . ASN A 1 277 ? -6.466 -14.219 -22.387 1.00 86.44 277 ASN A O 1
ATOM 2045 N N . GLY A 1 278 ? -6.233 -14.993 -20.298 1.00 84.81 278 GLY A N 1
ATOM 2046 C CA . GLY A 1 278 ? -4.919 -15.609 -20.518 1.00 84.81 278 GLY A CA 1
ATOM 2047 C C . GLY A 1 278 ? -3.752 -14.625 -20.652 1.00 84.81 278 GLY A C 1
ATOM 2048 O O . GLY A 1 278 ? -2.607 -15.061 -20.711 1.00 84.81 278 GLY A O 1
ATOM 2049 N N . LYS A 1 279 ? -4.007 -13.312 -20.645 1.00 85.50 279 LYS A N 1
ATOM 2050 C CA . LYS A 1 279 ? -2.982 -12.270 -20.717 1.00 85.50 279 LYS A CA 1
ATOM 2051 C C . LYS A 1 279 ? -2.734 -11.670 -19.339 1.00 85.50 279 LYS A C 1
ATOM 2053 O O . LYS A 1 279 ? -3.675 -11.395 -18.596 1.00 85.50 279 LYS A O 1
ATOM 2058 N N . VAL A 1 280 ? -1.466 -11.434 -19.014 1.00 89.00 280 VAL A N 1
ATOM 2059 C CA . VAL A 1 280 ? -1.103 -10.643 -17.837 1.00 89.00 280 VAL A CA 1
ATOM 2060 C C . VAL A 1 280 ? -1.210 -9.166 -18.183 1.00 89.00 280 VAL A C 1
ATOM 2062 O O . VAL A 1 280 ? -0.671 -8.718 -19.194 1.00 89.00 280 VAL A O 1
ATOM 2065 N N . GLU A 1 281 ? -1.912 -8.408 -17.354 1.00 91.25 281 GLU A N 1
ATOM 2066 C CA . GLU A 1 281 ? -2.090 -6.967 -17.501 1.00 91.25 281 GLU A CA 1
ATOM 2067 C C . GLU A 1 281 ? -2.187 -6.294 -16.130 1.00 91.25 281 GLU A C 1
ATOM 2069 O O . GLU A 1 281 ? -2.452 -6.945 -15.119 1.00 91.25 281 GLU A O 1
ATOM 2074 N N . TYR A 1 282 ? -2.001 -4.979 -16.091 1.00 92.75 282 TYR A N 1
ATOM 2075 C CA . TYR A 1 282 ? -2.333 -4.186 -14.913 1.00 92.75 282 TYR A CA 1
ATOM 2076 C C . TYR A 1 282 ? -3.827 -3.862 -14.901 1.00 92.75 282 TYR A C 1
ATOM 2078 O O . TYR A 1 282 ? -4.361 -3.343 -15.885 1.00 92.75 282 TYR A O 1
ATOM 2086 N N . GLY A 1 283 ? -4.481 -4.134 -13.774 1.00 92.81 283 GLY A N 1
ATOM 2087 C CA . GLY A 1 283 ? -5.859 -3.733 -13.503 1.00 92.81 283 GLY A CA 1
ATOM 2088 C C . GLY A 1 283 ? -5.951 -2.856 -12.259 1.00 92.81 283 GLY A C 1
ATOM 2089 O O . GLY A 1 283 ? -5.214 -3.072 -11.296 1.00 92.81 283 GLY A O 1
ATOM 2090 N N . LEU A 1 284 ? -6.859 -1.878 -12.267 1.00 93.75 284 LEU A N 1
ATOM 2091 C CA . LEU A 1 284 ? -7.127 -1.011 -11.127 1.00 93.75 284 LEU A CA 1
ATOM 2092 C C . LEU A 1 284 ? -7.674 -1.854 -9.977 1.00 93.75 284 LEU A C 1
ATOM 2094 O O . LEU A 1 284 ? -8.752 -2.435 -10.073 1.00 93.75 284 LEU A O 1
ATOM 2098 N N . HIS A 1 285 ? -6.912 -1.932 -8.897 1.00 92.31 285 HIS A N 1
ATOM 2099 C CA . HIS A 1 285 ? -7.212 -2.774 -7.748 1.00 92.31 285 HIS A CA 1
ATOM 2100 C C . HIS A 1 285 ? -7.667 -1.968 -6.545 1.00 92.31 285 HIS A C 1
ATOM 2102 O O . HIS A 1 285 ? -8.490 -2.456 -5.787 1.00 92.31 285 HIS A O 1
ATOM 2108 N N . SER A 1 286 ? -7.163 -0.753 -6.350 1.00 91.44 286 SER A N 1
ATOM 2109 C CA . SER A 1 286 ? -7.610 0.085 -5.242 1.00 91.44 286 SER A CA 1
ATOM 2110 C C . SER A 1 286 ? -7.825 1.519 -5.686 1.00 91.44 286 SER A C 1
ATOM 2112 O O . SER A 1 286 ? -7.027 2.066 -6.444 1.00 91.44 286 SER A O 1
ATOM 2114 N N . ILE A 1 287 ? -8.872 2.133 -5.144 1.00 93.69 287 ILE A N 1
ATOM 2115 C CA . ILE A 1 287 ? -9.155 3.563 -5.247 1.00 93.69 287 ILE A CA 1
ATOM 2116 C C . ILE A 1 287 ? -9.255 4.102 -3.824 1.00 93.69 287 ILE A C 1
ATOM 2118 O O . ILE A 1 287 ? -10.004 3.551 -3.026 1.00 93.69 287 ILE A O 1
ATOM 2122 N N . SER A 1 288 ? -8.503 5.143 -3.482 1.00 92.06 288 SER A N 1
ATOM 2123 C CA . SER A 1 288 ? -8.498 5.736 -2.142 1.00 92.06 288 SER A CA 1
ATOM 2124 C C . SER A 1 288 ? -8.698 7.239 -2.226 1.00 92.06 288 SER A C 1
ATOM 2126 O O . SER A 1 288 ? -7.994 7.919 -2.966 1.00 92.06 288 SER A O 1
ATOM 2128 N N . ARG A 1 289 ? -9.646 7.769 -1.456 1.00 92.19 289 ARG A N 1
ATOM 2129 C CA . ARG A 1 289 ? -9.927 9.202 -1.360 1.00 92.19 289 ARG A CA 1
ATOM 2130 C C . ARG A 1 289 ? -9.836 9.635 0.092 1.00 92.19 289 ARG A C 1
ATOM 2132 O O . ARG A 1 289 ? -10.502 9.049 0.944 1.00 92.19 289 ARG A O 1
ATOM 2139 N N . ALA A 1 290 ? -9.038 10.664 0.361 1.00 87.44 290 ALA A N 1
ATOM 2140 C CA . ALA A 1 290 ? -9.039 11.323 1.661 1.00 87.44 290 ALA A CA 1
ATOM 2141 C C . ALA A 1 290 ? -10.379 12.034 1.898 1.00 87.44 290 ALA A C 1
ATOM 2143 O O . ALA A 1 290 ? -10.980 12.587 0.977 1.00 87.44 290 ALA A O 1
ATOM 2144 N N . LEU A 1 291 ? -10.855 11.997 3.134 1.00 89.06 291 LEU A N 1
ATOM 2145 C CA . LEU A 1 291 ? -12.036 12.728 3.573 1.00 89.06 291 LEU A CA 1
ATOM 2146 C C . LEU A 1 291 ? -11.601 14.070 4.173 1.00 89.06 291 LEU A C 1
ATOM 2148 O O . LEU A 1 291 ? -10.496 14.146 4.715 1.00 89.06 291 LEU A O 1
ATOM 2152 N N . PRO A 1 292 ? -12.442 15.118 4.113 1.00 88.12 292 PRO A N 1
ATOM 2153 C CA . PRO A 1 292 ? -12.125 16.389 4.755 1.00 88.12 292 PRO A CA 1
ATOM 2154 C C . PRO A 1 292 ? -11.835 16.202 6.252 1.00 88.12 292 PRO A C 1
ATOM 2156 O O . PRO A 1 292 ? -12.598 15.545 6.962 1.00 88.12 292 PRO A O 1
ATOM 2159 N N . GLU A 1 293 ? -10.741 16.790 6.743 1.00 83.94 293 GLU A N 1
ATOM 2160 C CA . GLU A 1 293 ? -10.305 16.641 8.144 1.00 83.94 293 GLU A CA 1
ATOM 2161 C C . GLU A 1 293 ? -11.309 17.229 9.148 1.00 83.94 293 GLU A C 1
ATOM 2163 O O . GLU A 1 293 ? -11.370 16.805 10.300 1.00 83.94 293 GLU A O 1
ATOM 2168 N N . ASN A 1 294 ? -12.113 18.196 8.708 1.00 88.81 294 ASN A N 1
ATOM 2169 C CA . ASN A 1 294 ? -13.028 18.985 9.525 1.00 88.81 294 ASN A CA 1
ATOM 2170 C C . ASN A 1 294 ? -14.505 18.584 9.375 1.00 88.81 294 ASN A C 1
ATOM 2172 O O . ASN A 1 294 ? -15.382 19.393 9.676 1.00 88.81 294 ASN A O 1
ATOM 2176 N N . MET A 1 295 ? -14.800 17.360 8.924 1.00 90.69 295 MET A N 1
ATOM 2177 C CA . MET A 1 295 ? -16.180 16.868 8.890 1.00 90.69 295 MET A CA 1
ATOM 2178 C C . MET A 1 295 ? -16.780 16.804 10.299 1.00 90.69 295 MET A C 1
ATOM 2180 O O . MET A 1 295 ? -16.249 16.140 11.191 1.00 90.69 295 MET A O 1
ATOM 2184 N N . SER A 1 296 ? -17.942 17.423 10.488 1.00 94.88 296 SER A N 1
ATOM 2185 C CA . SER A 1 296 ? -18.752 17.220 11.688 1.00 94.88 296 SER A CA 1
ATOM 2186 C C . SER A 1 296 ? -19.250 15.771 11.787 1.00 94.88 296 SER A C 1
ATOM 2188 O O . SER A 1 296 ? -19.362 15.051 10.792 1.00 94.88 296 SER A O 1
ATOM 2190 N N . ALA A 1 297 ? -19.626 15.336 12.994 1.00 92.31 297 ALA A N 1
ATOM 2191 C CA . ALA A 1 297 ? -20.188 13.998 13.209 1.00 92.31 297 ALA A CA 1
ATOM 2192 C C . ALA A 1 297 ? -21.456 13.743 12.365 1.00 92.31 297 ALA A C 1
ATOM 2194 O O . ALA A 1 297 ? -21.675 12.630 11.884 1.00 92.31 297 ALA A O 1
ATOM 2195 N N . THR A 1 298 ? -22.273 14.779 12.147 1.00 95.50 298 THR A N 1
ATOM 2196 C CA . THR A 1 298 ? -23.485 14.698 11.321 1.00 95.50 298 THR A CA 1
ATOM 2197 C C . THR A 1 298 ? -23.148 14.542 9.841 1.00 95.50 298 THR A C 1
ATOM 2199 O O . THR A 1 298 ? -23.666 13.631 9.198 1.00 95.50 298 THR A O 1
ATOM 2202 N N . GLU A 1 299 ? -22.247 15.370 9.301 1.00 94.38 299 GLU A N 1
ATOM 2203 C CA . GLU A 1 299 ? -21.771 15.233 7.913 1.00 94.38 299 GLU A CA 1
ATOM 2204 C C . GLU A 1 299 ? -21.150 13.860 7.685 1.00 94.38 299 GLU A C 1
ATOM 2206 O O . GLU A 1 299 ? -21.386 13.221 6.661 1.00 94.38 299 GLU A O 1
ATOM 2211 N N . ARG A 1 300 ? -20.411 13.368 8.681 1.00 92.12 300 ARG A N 1
ATOM 2212 C CA . ARG A 1 300 ? -19.789 12.055 8.633 1.00 92.12 300 ARG A CA 1
ATOM 2213 C C . ARG A 1 300 ? -20.808 10.929 8.527 1.00 92.12 300 ARG A C 1
ATOM 2215 O O . ARG A 1 300 ? -20.673 10.066 7.662 1.00 92.12 300 ARG A O 1
ATOM 2222 N N . LYS A 1 301 ? -21.833 10.952 9.373 1.00 92.94 301 LYS A N 1
ATOM 2223 C CA . LYS A 1 301 ? -22.910 9.960 9.344 1.00 92.94 301 LYS A CA 1
ATOM 2224 C C . LYS A 1 301 ? -23.696 10.011 8.031 1.00 92.94 301 LYS A C 1
ATOM 2226 O O . LYS A 1 301 ? -24.050 8.969 7.488 1.00 92.94 301 LYS A O 1
ATOM 2231 N N . ASN A 1 302 ? -23.939 11.209 7.501 1.00 94.75 302 ASN A N 1
ATOM 2232 C CA . ASN A 1 302 ? -24.608 11.379 6.211 1.00 94.75 302 ASN A CA 1
ATOM 2233 C C . ASN A 1 302 ? -23.775 10.789 5.067 1.00 94.75 302 ASN A C 1
ATOM 2235 O O . ASN A 1 302 ? -24.312 10.051 4.245 1.00 94.75 302 ASN A O 1
ATOM 2239 N N . PHE A 1 303 ? -22.465 11.047 5.063 1.00 93.38 303 PHE A N 1
ATOM 2240 C CA . PHE A 1 303 ? -21.545 10.474 4.085 1.00 93.38 303 PHE A CA 1
ATOM 2241 C C . PHE A 1 303 ? -21.504 8.944 4.162 1.00 93.38 303 PHE A C 1
ATOM 2243 O O . PHE A 1 303 ? -21.591 8.272 3.140 1.00 93.38 303 PHE A O 1
ATOM 2250 N N . GLU A 1 304 ? -21.432 8.374 5.366 1.00 92.81 304 GLU A N 1
ATOM 2251 C CA . GLU A 1 304 ? -21.494 6.922 5.556 1.00 92.81 304 GLU A CA 1
ATOM 2252 C C . GLU A 1 304 ? -22.793 6.323 5.003 1.00 92.81 304 GLU A C 1
ATOM 2254 O O . GLU A 1 304 ? -22.752 5.322 4.289 1.00 92.81 304 GLU A O 1
ATOM 2259 N N . ASN A 1 305 ? -23.939 6.948 5.284 1.00 94.19 305 ASN A N 1
ATOM 2260 C CA . ASN A 1 305 ? -25.225 6.500 4.756 1.00 94.19 305 ASN A CA 1
ATOM 2261 C C . ASN A 1 305 ? -25.267 6.558 3.224 1.00 94.19 305 ASN A C 1
ATOM 2263 O O . ASN A 1 305 ? -25.784 5.633 2.601 1.00 94.19 305 ASN A O 1
ATOM 2267 N N . GLU A 1 306 ? -24.697 7.601 2.615 1.00 93.62 306 GLU A N 1
ATOM 2268 C CA . GLU A 1 306 ? -24.594 7.711 1.158 1.00 93.62 306 GLU A CA 1
ATOM 2269 C C . GLU A 1 306 ? -23.711 6.603 0.569 1.00 93.62 306 GLU A C 1
ATOM 2271 O O . GLU A 1 306 ? -24.098 5.958 -0.404 1.00 93.62 306 GLU A O 1
ATOM 2276 N N . VAL A 1 307 ? -22.549 6.334 1.173 1.00 92.94 307 VAL A N 1
ATOM 2277 C CA . VAL A 1 307 ? -21.643 5.255 0.750 1.00 92.94 307 VAL A CA 1
ATOM 2278 C C . VAL A 1 307 ? -22.341 3.897 0.876 1.00 92.94 307 VAL A C 1
ATOM 2280 O O . VAL A 1 307 ? -22.335 3.118 -0.078 1.00 92.94 307 VAL A O 1
ATOM 2283 N N . ARG A 1 308 ? -22.998 3.627 2.010 1.00 93.81 308 ARG A N 1
ATOM 2284 C CA . ARG A 1 308 ? -23.762 2.392 2.239 1.00 93.81 308 ARG A CA 1
ATOM 2285 C C . ARG A 1 308 ? -24.883 2.231 1.211 1.00 93.81 308 ARG A C 1
ATOM 2287 O O . ARG A 1 308 ? -25.043 1.153 0.651 1.00 93.81 308 ARG A O 1
ATOM 2294 N N . HIS A 1 309 ? -25.622 3.301 0.919 1.00 92.69 309 HIS A N 1
ATOM 2295 C CA . HIS A 1 309 ? -26.668 3.291 -0.103 1.00 92.69 309 HIS A CA 1
ATOM 2296 C C . HIS A 1 309 ? -26.102 3.040 -1.509 1.00 92.69 309 HIS A C 1
ATOM 2298 O O . HIS A 1 309 ? -26.663 2.263 -2.279 1.00 92.69 309 HIS A O 1
ATOM 2304 N N . ARG A 1 310 ? -24.970 3.670 -1.843 1.00 92.00 310 ARG A N 1
ATOM 2305 C CA . ARG A 1 310 ? -24.350 3.581 -3.168 1.00 92.00 310 ARG A CA 1
ATOM 2306 C C . ARG A 1 310 ? -23.768 2.200 -3.461 1.00 92.00 310 ARG A C 1
ATOM 2308 O O . ARG A 1 310 ? -23.950 1.710 -4.571 1.00 92.00 310 ARG A O 1
ATOM 2315 N N . TYR A 1 311 ? -23.062 1.600 -2.503 1.00 91.81 311 TYR A N 1
ATOM 2316 C CA . TYR A 1 311 ? -22.299 0.364 -2.723 1.00 91.81 311 TYR A CA 1
ATOM 2317 C C . TYR A 1 311 ? -22.949 -0.890 -2.123 1.00 91.81 311 TYR A C 1
ATOM 2319 O O . TYR A 1 311 ? -22.482 -1.998 -2.382 1.00 91.81 311 TYR A O 1
ATOM 2327 N N . GLY A 1 312 ? -24.037 -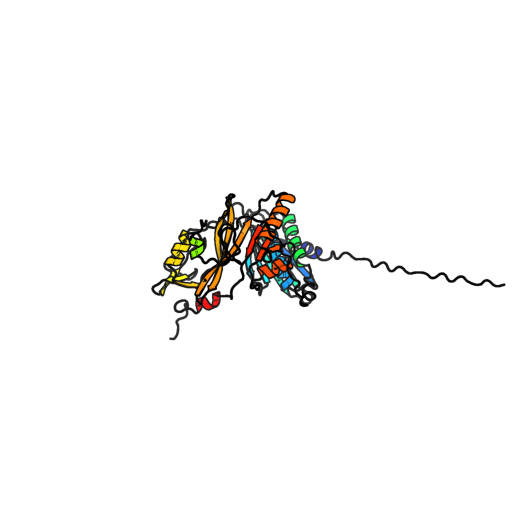0.741 -1.360 1.00 92.06 312 GLY A N 1
ATOM 2328 C CA . GLY A 1 312 ? -24.832 -1.856 -0.851 1.00 92.06 312 GLY A CA 1
ATOM 2329 C C . GLY A 1 312 ? -23.987 -2.873 -0.085 1.00 92.06 312 GLY A C 1
ATOM 2330 O O . GLY A 1 312 ? -23.265 -2.516 0.843 1.00 92.06 312 GLY A O 1
ATOM 2331 N N . ALA A 1 313 ? -24.058 -4.139 -0.502 1.00 89.06 313 ALA A N 1
ATOM 2332 C CA . ALA A 1 313 ? -23.359 -5.251 0.141 1.00 89.06 313 ALA A CA 1
ATOM 2333 C C . ALA A 1 313 ? -21.824 -5.156 0.080 1.00 89.06 313 ALA A C 1
ATOM 2335 O O . ALA A 1 313 ? -21.150 -5.745 0.920 1.00 89.06 313 ALA A O 1
ATOM 2336 N N . ALA A 1 314 ? -21.262 -4.398 -0.867 1.00 88.62 314 ALA A N 1
ATOM 2337 C CA . ALA A 1 314 ? -19.817 -4.198 -0.928 1.00 88.62 314 ALA A CA 1
ATOM 2338 C C . ALA A 1 314 ? -19.310 -3.278 0.194 1.00 88.62 314 ALA A C 1
ATOM 2340 O O . ALA A 1 314 ? -18.114 -3.263 0.475 1.00 88.62 314 ALA A O 1
ATOM 2341 N N . PHE A 1 315 ? -20.186 -2.493 0.832 1.00 91.88 315 PHE A N 1
ATOM 2342 C CA . PHE A 1 315 ? -19.798 -1.621 1.932 1.00 91.88 315 PHE A CA 1
ATOM 2343 C C . PHE A 1 315 ? -19.502 -2.411 3.208 1.00 91.88 315 PHE A C 1
ATOM 2345 O O . PHE A 1 315 ? -20.352 -3.120 3.742 1.00 91.88 315 PHE A O 1
ATOM 2352 N N . VAL A 1 316 ? -18.301 -2.201 3.737 1.00 85.94 316 VAL A N 1
ATOM 2353 C CA . VAL A 1 316 ? -17.807 -2.767 4.982 1.00 85.94 316 VAL A CA 1
ATOM 2354 C C . VAL A 1 316 ? -17.446 -1.626 5.927 1.00 85.94 316 VAL A C 1
ATOM 2356 O O . VAL A 1 316 ? -16.613 -0.765 5.626 1.00 85.94 316 VAL A O 1
ATOM 2359 N N . ASP A 1 317 ? -18.069 -1.636 7.101 1.00 80.06 317 ASP A N 1
ATOM 2360 C CA . ASP A 1 317 ? -17.742 -0.702 8.170 1.00 80.06 317 ASP A CA 1
ATOM 2361 C C . ASP A 1 317 ? -16.330 -1.000 8.700 1.00 80.06 317 ASP A C 1
ATOM 2363 O O . ASP A 1 317 ? -16.044 -2.107 9.153 1.00 80.06 317 ASP A O 1
ATOM 2367 N N . SER A 1 318 ? -15.429 -0.014 8.643 1.00 70.38 318 SER A N 1
ATOM 2368 C CA . SER A 1 318 ? -14.039 -0.189 9.087 1.00 70.38 318 SER A CA 1
ATOM 2369 C C . SER A 1 318 ? -13.893 -0.338 10.602 1.00 70.38 318 SER A C 1
ATOM 2371 O O . SER A 1 318 ? -12.832 -0.752 11.076 1.00 70.38 318 SER A O 1
ATOM 2373 N N . THR A 1 319 ? -14.935 -0.008 11.372 1.00 70.88 319 THR A N 1
ATOM 2374 C CA . THR A 1 319 ? -14.978 -0.334 12.799 1.00 70.88 319 THR A CA 1
ATOM 2375 C C . THR A 1 319 ? -15.078 -1.844 13.017 1.00 70.88 319 THR A C 1
ATOM 2377 O O . THR A 1 319 ? -14.575 -2.345 14.025 1.00 70.88 319 THR A O 1
ATOM 2380 N N . ASP A 1 320 ? -15.594 -2.590 12.035 1.00 74.75 320 ASP A N 1
ATOM 2381 C CA . ASP A 1 320 ? -15.491 -4.042 11.984 1.00 74.75 320 ASP A CA 1
ATOM 2382 C C . ASP A 1 320 ? -14.158 -4.460 11.355 1.00 74.75 320 ASP A C 1
ATOM 2384 O O . ASP A 1 320 ? -14.042 -4.830 10.182 1.00 74.75 320 ASP A O 1
ATOM 2388 N N . ILE A 1 321 ? -13.120 -4.407 12.192 1.00 56.69 321 ILE A N 1
ATOM 2389 C CA . ILE A 1 321 ? -11.745 -4.785 11.853 1.00 56.69 321 ILE A CA 1
ATOM 2390 C C . ILE A 1 321 ? -11.698 -6.167 11.184 1.00 56.69 321 ILE A C 1
ATOM 2392 O O . ILE A 1 321 ? -10.849 -6.376 10.327 1.00 56.69 321 ILE A O 1
ATOM 2396 N N . ARG A 1 322 ? -12.602 -7.105 11.509 1.00 64.50 322 ARG A N 1
ATOM 2397 C CA . ARG A 1 322 ? -12.607 -8.455 10.915 1.00 64.50 322 ARG A CA 1
ATOM 2398 C C . ARG A 1 322 ? -12.975 -8.419 9.441 1.00 64.50 322 ARG A C 1
ATOM 2400 O O . ARG A 1 322 ? -12.247 -8.970 8.616 1.00 64.50 322 ARG A O 1
ATOM 2407 N N . ASN A 1 323 ? -14.078 -7.752 9.123 1.00 66.19 323 ASN A N 1
ATOM 2408 C CA . ASN A 1 323 ? -14.550 -7.646 7.750 1.00 66.19 323 ASN A CA 1
ATOM 2409 C C . ASN A 1 323 ? -13.585 -6.799 6.916 1.00 66.19 323 ASN A C 1
ATOM 2411 O O . ASN A 1 323 ? -13.272 -7.169 5.786 1.00 66.19 323 ASN A O 1
ATOM 2415 N N . ALA A 1 324 ? -13.017 -5.740 7.505 1.00 66.31 324 ALA A N 1
ATOM 2416 C CA . ALA A 1 324 ? -11.960 -4.955 6.874 1.00 66.31 324 ALA A CA 1
ATOM 2417 C C . ALA A 1 324 ? -10.697 -5.794 6.606 1.00 66.31 324 ALA A C 1
ATOM 2419 O O . ALA A 1 324 ? -10.103 -5.723 5.533 1.00 66.31 324 ALA A O 1
ATOM 2420 N N . ALA A 1 325 ? -10.294 -6.638 7.550 1.00 63.91 325 ALA A N 1
ATOM 2421 C CA . ALA A 1 325 ? -9.124 -7.487 7.406 1.00 63.91 325 ALA A CA 1
ATOM 2422 C C . ALA A 1 325 ? -9.292 -8.572 6.331 1.00 63.91 325 ALA A C 1
ATOM 2424 O O . ALA A 1 325 ? -8.390 -8.794 5.520 1.00 63.91 325 ALA A O 1
ATOM 2425 N N . ALA A 1 326 ? -10.452 -9.234 6.308 1.00 67.25 326 ALA A N 1
ATOM 2426 C CA . ALA A 1 326 ? -10.805 -10.202 5.274 1.00 67.25 326 ALA A CA 1
ATOM 2427 C C . ALA A 1 326 ? -10.814 -9.542 3.883 1.00 67.25 326 ALA A C 1
ATOM 2429 O O . ALA A 1 326 ? -10.220 -10.077 2.947 1.00 67.25 326 ALA A O 1
ATOM 2430 N N . ALA A 1 327 ? -11.372 -8.330 3.797 1.00 65.75 327 ALA A N 1
ATOM 2431 C CA . ALA A 1 327 ? -11.321 -7.455 2.628 1.00 65.75 327 ALA A CA 1
ATOM 2432 C C . ALA A 1 327 ? -9.892 -7.200 2.113 1.00 65.75 327 ALA A C 1
ATOM 2434 O O . ALA A 1 327 ? -9.631 -7.372 0.923 1.00 65.75 327 ALA A O 1
ATOM 2435 N N . TYR A 1 328 ? -8.943 -6.846 2.987 1.00 65.38 328 TYR A N 1
ATOM 2436 C CA . TYR A 1 328 ? -7.567 -6.538 2.567 1.00 65.38 328 TYR A CA 1
ATOM 2437 C C . TYR A 1 328 ? -6.701 -7.751 2.241 1.00 65.38 328 TYR A C 1
ATOM 2439 O O . TYR A 1 328 ? -5.783 -7.645 1.422 1.00 65.38 328 TYR A O 1
ATOM 2447 N N . ASN A 1 329 ? -6.958 -8.902 2.865 1.00 63.59 329 ASN A N 1
ATOM 2448 C CA . ASN A 1 329 ? -6.130 -10.092 2.667 1.00 63.59 329 ASN A CA 1
ATOM 2449 C C . ASN A 1 329 ? -6.246 -10.682 1.251 1.00 63.59 329 ASN A C 1
ATOM 2451 O O . ASN A 1 329 ? -5.498 -11.596 0.913 1.00 63.59 329 ASN A O 1
ATOM 2455 N N . GLY A 1 330 ? -7.112 -10.132 0.392 1.00 54.25 330 GLY A N 1
ATOM 2456 C CA . GLY A 1 330 ? -7.111 -10.404 -1.046 1.00 54.25 330 GLY A CA 1
ATOM 2457 C C . GLY A 1 330 ? -7.643 -11.782 -1.433 1.00 54.25 330 GLY A C 1
ATOM 2458 O O . GLY A 1 330 ? -7.610 -12.119 -2.608 1.00 54.25 330 GLY A O 1
ATOM 2459 N N . ASN A 1 331 ? -8.158 -12.551 -0.472 1.00 59.22 331 ASN A N 1
ATOM 2460 C CA . ASN A 1 331 ? -8.860 -13.808 -0.738 1.00 59.22 331 ASN A CA 1
ATOM 2461 C C . ASN A 1 331 ? -10.339 -13.591 -1.078 1.00 59.22 331 ASN A C 1
ATOM 2463 O O . ASN A 1 331 ? -11.030 -14.543 -1.436 1.00 59.22 331 ASN A O 1
ATOM 2467 N N . ASN A 1 332 ? -10.838 -12.361 -0.952 1.00 61.66 332 ASN A N 1
ATOM 2468 C CA . ASN A 1 332 ? -12.207 -12.058 -1.321 1.00 61.66 332 ASN A CA 1
ATOM 2469 C C . ASN A 1 332 ? -12.335 -12.104 -2.842 1.00 61.66 332 ASN A C 1
ATOM 2471 O O . ASN A 1 332 ? -11.623 -11.402 -3.560 1.00 61.66 332 ASN A O 1
ATOM 2475 N N . ALA A 1 333 ? -13.264 -12.931 -3.317 1.00 71.19 333 ALA A N 1
ATOM 2476 C CA . ALA A 1 333 ? -13.656 -12.975 -4.721 1.00 71.19 333 ALA A CA 1
ATOM 2477 C C . ALA A 1 333 ? -14.386 -11.691 -5.156 1.00 71.19 333 ALA A C 1
ATOM 2479 O O . ALA A 1 333 ? -14.469 -11.401 -6.348 1.00 71.19 333 ALA A O 1
ATOM 2480 N N . GLU A 1 334 ? -14.886 -10.916 -4.192 1.00 83.88 334 GLU A N 1
ATOM 2481 C CA . GLU A 1 334 ? -15.732 -9.750 -4.416 1.00 83.88 334 GLU A CA 1
ATOM 2482 C C . GLU A 1 334 ? -15.039 -8.445 -4.006 1.00 83.88 334 GLU A C 1
ATOM 2484 O O . GLU A 1 334 ? -14.223 -8.432 -3.076 1.00 83.88 334 GLU A O 1
ATOM 2489 N N . PRO A 1 335 ? -15.346 -7.336 -4.698 1.00 88.38 335 PRO A N 1
ATOM 2490 C CA . PRO A 1 335 ? -14.831 -6.030 -4.338 1.00 88.38 335 PRO A CA 1
ATOM 2491 C C . PRO A 1 335 ? -15.503 -5.497 -3.064 1.00 88.38 335 PRO A C 1
ATOM 2493 O O . PRO A 1 335 ? -16.655 -5.797 -2.762 1.00 88.38 335 PRO A O 1
ATOM 2496 N N . VAL A 1 336 ? -14.773 -4.668 -2.327 1.00 89.81 336 VAL A N 1
ATOM 2497 C CA . VAL A 1 336 ? -15.146 -4.169 -0.999 1.00 89.81 336 VAL A CA 1
ATOM 2498 C C . VAL A 1 336 ? -14.915 -2.667 -0.899 1.00 89.81 336 VAL A C 1
ATOM 2500 O O . VAL A 1 336 ? -13.987 -2.118 -1.493 1.00 89.81 336 VAL A O 1
ATOM 2503 N N . VAL A 1 337 ? -15.765 -1.989 -0.136 1.00 91.19 337 VAL A N 1
ATOM 2504 C CA . VAL A 1 337 ? -15.733 -0.545 0.090 1.00 91.19 337 VAL A CA 1
ATOM 2505 C C . VAL A 1 337 ? -15.601 -0.283 1.578 1.00 91.19 337 VAL A C 1
ATOM 2507 O O . VAL A 1 337 ? -16.485 -0.612 2.357 1.00 91.19 337 VAL A O 1
ATOM 2510 N N . LEU A 1 338 ? -14.497 0.332 1.965 1.00 89.44 338 LEU A N 1
ATOM 2511 C CA . LEU A 1 338 ? -14.103 0.577 3.339 1.00 89.44 338 LEU A CA 1
ATOM 2512 C C . LEU A 1 338 ? -14.160 2.069 3.630 1.00 89.44 338 LEU A C 1
ATOM 2514 O O . LEU A 1 338 ? -13.605 2.880 2.888 1.00 89.44 338 LEU A O 1
ATOM 2518 N N . LEU A 1 339 ? -14.788 2.433 4.742 1.00 89.62 339 LEU A N 1
ATOM 2519 C CA . LEU A 1 339 ? -14.840 3.816 5.205 1.00 89.62 339 LEU A CA 1
ATOM 2520 C C . LEU A 1 339 ? -14.121 3.956 6.544 1.00 89.62 339 LEU A C 1
ATOM 2522 O O . LEU A 1 339 ? -14.680 3.611 7.582 1.00 89.62 339 LEU A O 1
ATOM 2526 N N . SER A 1 340 ? -12.898 4.485 6.525 1.00 84.94 340 SER A N 1
ATOM 2527 C CA . SER A 1 340 ? -12.091 4.806 7.711 1.00 84.94 340 SER A CA 1
ATOM 2528 C C . SER A 1 340 ? -12.230 6.280 8.092 1.00 84.94 340 SER A C 1
ATOM 2530 O O . SER A 1 340 ? -12.627 7.076 7.237 1.00 84.94 340 SER A O 1
ATOM 2532 N N . PRO A 1 341 ? -11.896 6.700 9.331 1.00 83.62 341 PRO A N 1
ATOM 2533 C CA . PRO A 1 341 ? -12.041 8.087 9.791 1.00 83.62 341 PRO A CA 1
ATOM 2534 C C . PRO A 1 341 ? -11.505 9.153 8.830 1.00 83.62 341 PRO A C 1
ATOM 2536 O O . PRO A 1 341 ? -12.085 10.229 8.750 1.00 83.62 341 PRO A O 1
ATOM 2539 N N . HIS A 1 342 ? -10.486 8.839 8.033 1.00 84.88 342 HIS A N 1
ATOM 2540 C CA . HIS A 1 342 ? -9.870 9.798 7.117 1.00 84.88 342 HIS A CA 1
ATOM 2541 C C . HIS A 1 342 ? -9.949 9.395 5.644 1.00 84.88 342 HIS A C 1
ATOM 2543 O O . HIS A 1 342 ? -9.539 10.181 4.797 1.00 84.88 342 HIS A O 1
ATOM 2549 N N . HIS A 1 343 ? -10.471 8.211 5.307 1.00 89.69 343 HIS A N 1
ATOM 2550 C CA . HIS A 1 343 ? -10.460 7.725 3.927 1.00 89.69 343 HIS A CA 1
ATOM 2551 C C . HIS A 1 343 ? -11.710 6.929 3.550 1.00 89.69 343 HIS A C 1
ATOM 2553 O O . HIS A 1 343 ? -12.240 6.151 4.340 1.00 89.69 343 HIS A O 1
ATOM 2559 N N . LEU A 1 344 ? -12.119 7.068 2.291 1.00 92.44 344 LEU A N 1
ATOM 2560 C CA . LEU A 1 344 ? -12.944 6.093 1.584 1.00 92.44 344 LEU A CA 1
ATOM 2561 C C . LEU A 1 344 ? -12.028 5.275 0.671 1.00 92.44 344 LEU A C 1
ATOM 2563 O O . LEU A 1 344 ? -11.329 5.852 -0.162 1.00 92.44 344 LEU A O 1
ATOM 2567 N N . GLN A 1 345 ? -12.054 3.951 0.795 1.00 91.81 345 GLN A N 1
ATOM 2568 C CA . GLN A 1 345 ? -11.258 3.055 -0.033 1.00 91.81 345 GLN A CA 1
ATOM 2569 C C . GLN A 1 345 ? -12.131 1.997 -0.702 1.00 91.81 345 GLN A C 1
ATOM 2571 O O . GLN A 1 345 ? -12.913 1.324 -0.048 1.00 91.81 345 GLN A O 1
ATOM 2576 N N . LEU A 1 346 ? -11.986 1.839 -2.011 1.00 93.12 346 LEU A N 1
ATOM 2577 C CA . LEU A 1 346 ? -12.595 0.776 -2.804 1.00 93.12 346 LEU A CA 1
ATOM 2578 C C . LEU A 1 346 ? -11.463 -0.196 -3.142 1.00 93.12 346 LEU A C 1
ATOM 2580 O O . LEU A 1 346 ? -10.444 0.240 -3.676 1.00 93.12 346 LEU A O 1
ATOM 2584 N N . VAL A 1 347 ? -11.613 -1.481 -2.834 1.00 90.19 347 VAL A N 1
ATOM 2585 C CA . VAL A 1 347 ? -10.599 -2.519 -3.070 1.00 90.19 347 VAL A CA 1
ATOM 2586 C C . VAL A 1 347 ? -11.226 -3.647 -3.881 1.00 90.19 347 VAL A C 1
ATOM 2588 O O . VAL A 1 347 ? -12.257 -4.195 -3.511 1.00 90.19 347 VAL A O 1
ATOM 2591 N N . GLY A 1 348 ? -10.627 -3.977 -5.017 1.00 88.75 348 GLY A N 1
ATOM 2592 C CA . GLY A 1 348 ? -11.035 -5.090 -5.864 1.00 88.75 348 GLY A CA 1
ATOM 2593 C C . GLY A 1 348 ? -10.448 -6.417 -5.389 1.00 88.75 348 GLY A C 1
ATOM 2594 O O . GLY A 1 348 ? -9.515 -6.427 -4.585 1.00 88.75 348 GLY A O 1
ATOM 2595 N N . PRO A 1 349 ? -10.927 -7.549 -5.920 1.00 85.00 349 PRO A N 1
ATOM 2596 C CA . PRO A 1 349 ? -10.322 -8.847 -5.643 1.00 85.00 349 PRO A CA 1
ATOM 2597 C C . PRO A 1 349 ? -8.850 -8.866 -6.087 1.00 85.00 349 PRO A C 1
ATOM 2599 O O . PRO A 1 349 ? -8.481 -8.239 -7.090 1.00 85.00 349 PRO A O 1
ATOM 2602 N N . ARG A 1 350 ? -7.990 -9.593 -5.359 1.00 77.75 350 ARG A N 1
ATOM 2603 C CA . ARG A 1 350 ? -6.655 -9.924 -5.875 1.00 77.75 350 ARG A CA 1
ATOM 2604 C C . ARG A 1 350 ? -6.788 -11.150 -6.767 1.00 77.75 350 ARG A C 1
ATOM 2606 O O . ARG A 1 350 ? -7.294 -12.184 -6.347 1.00 77.75 350 ARG A O 1
ATOM 2613 N N . GLY A 1 351 ? -6.335 -11.022 -8.011 1.00 75.88 351 GLY A N 1
ATOM 2614 C CA . GLY A 1 351 ? -6.163 -12.179 -8.882 1.00 75.88 351 GLY A CA 1
ATOM 2615 C C . GLY A 1 351 ? -5.082 -13.131 -8.345 1.00 75.88 351 GLY A C 1
ATOM 2616 O O . GLY A 1 351 ? -4.380 -12.796 -7.384 1.00 75.88 351 GLY A O 1
ATOM 2617 N N . PRO A 1 352 ? -4.910 -14.310 -8.968 1.00 78.62 352 PRO A N 1
ATOM 2618 C CA . PRO A 1 352 ? -3.793 -15.195 -8.647 1.00 78.62 352 PRO A CA 1
ATOM 2619 C C . PRO A 1 352 ? -2.458 -14.446 -8.768 1.00 78.62 352 PRO A C 1
ATOM 2621 O O . PRO A 1 352 ? -2.326 -13.539 -9.591 1.00 78.62 352 PRO A O 1
ATOM 2624 N N . LYS A 1 353 ? -1.459 -14.819 -7.956 1.00 77.12 353 LYS A N 1
ATOM 2625 C CA . LYS A 1 353 ? -0.109 -14.238 -8.049 1.00 77.12 353 LYS A CA 1
ATOM 2626 C C . LYS A 1 353 ? 0.465 -14.516 -9.439 1.00 77.12 353 LYS A C 1
ATOM 2628 O O . LYS A 1 353 ? 0.620 -15.676 -9.808 1.00 77.12 353 LYS A O 1
ATOM 2633 N N . VAL A 1 354 ? 0.780 -13.459 -10.186 1.00 81.56 354 VAL A N 1
ATOM 2634 C CA . VAL A 1 354 ? 1.207 -13.570 -11.592 1.00 81.56 354 VAL A CA 1
ATOM 2635 C C . VAL A 1 354 ? 2.727 -13.464 -11.761 1.00 81.56 354 VAL A C 1
ATOM 2637 O O . VAL A 1 354 ? 3.273 -13.855 -12.789 1.00 81.56 354 VAL A O 1
ATOM 2640 N N . ASP A 1 355 ? 3.428 -12.978 -10.739 1.00 70.81 355 ASP A N 1
ATOM 2641 C CA . ASP A 1 355 ? 4.835 -12.572 -10.813 1.00 70.81 355 ASP A CA 1
ATOM 2642 C C . ASP A 1 355 ? 5.773 -13.701 -11.273 1.00 70.81 355 ASP A C 1
ATOM 2644 O O . ASP A 1 355 ? 6.702 -13.465 -12.042 1.00 70.81 355 ASP A O 1
ATOM 2648 N N . THR A 1 356 ? 5.518 -14.944 -10.850 1.00 68.38 356 THR A N 1
ATOM 2649 C CA . THR A 1 356 ? 6.339 -16.100 -11.243 1.00 68.38 356 THR A CA 1
ATOM 2650 C C . THR A 1 356 ? 6.115 -16.508 -12.697 1.00 68.38 356 THR A C 1
ATOM 2652 O O . THR A 1 356 ? 7.072 -16.865 -13.374 1.00 68.38 356 THR A O 1
ATOM 2655 N N . GLN A 1 357 ? 4.885 -16.383 -13.204 1.00 75.00 357 GLN A N 1
ATOM 2656 C CA . GLN A 1 357 ? 4.527 -16.740 -14.584 1.00 75.00 357 GLN A CA 1
ATOM 2657 C C . GLN A 1 357 ? 5.081 -15.746 -15.610 1.00 75.00 357 GLN A C 1
ATOM 2659 O O . GLN A 1 357 ? 5.277 -16.089 -16.773 1.00 75.00 357 GLN A O 1
ATOM 2664 N N . LEU A 1 358 ? 5.341 -14.498 -15.205 1.00 79.06 358 LEU A N 1
ATOM 2665 C CA . LEU A 1 358 ? 5.925 -13.494 -16.096 1.00 79.06 358 LEU A CA 1
ATOM 2666 C C . LEU A 1 358 ? 7.341 -13.873 -16.546 1.00 79.06 358 LEU A C 1
ATOM 2668 O O . LEU A 1 358 ? 7.678 -13.732 -17.719 1.00 79.06 358 LEU A O 1
ATOM 2672 N N . MET A 1 359 ? 8.151 -14.410 -15.632 1.00 77.31 359 MET A N 1
ATOM 2673 C CA . MET A 1 359 ? 9.536 -14.802 -15.918 1.00 77.31 359 MET A CA 1
ATOM 2674 C C . MET A 1 359 ? 9.651 -16.067 -16.780 1.00 77.31 359 MET A C 1
ATOM 2676 O O . MET A 1 359 ? 10.717 -16.331 -17.333 1.00 77.31 359 MET A O 1
ATOM 2680 N N . GLU A 1 360 ? 8.568 -16.836 -16.905 1.00 81.19 360 GLU A N 1
ATOM 2681 C CA . GLU A 1 360 ? 8.485 -18.049 -17.728 1.00 81.19 360 GLU A CA 1
ATOM 2682 C C . GLU A 1 360 ? 8.172 -17.741 -19.202 1.00 81.19 360 GLU A C 1
ATOM 2684 O O . GLU A 1 360 ? 8.238 -18.631 -20.050 1.00 81.19 360 GLU A O 1
ATOM 2689 N N . GLN A 1 361 ? 7.849 -16.487 -19.539 1.00 81.62 361 GLN A N 1
ATOM 2690 C CA . GLN A 1 361 ? 7.535 -16.110 -20.915 1.00 81.62 361 GLN A CA 1
ATOM 2691 C C . GLN A 1 361 ? 8.787 -16.151 -21.814 1.00 81.62 361 GLN A C 1
ATOM 2693 O O . GLN A 1 361 ? 9.880 -15.766 -21.376 1.00 81.62 361 GLN A O 1
ATOM 2698 N N . PRO A 1 362 ? 8.656 -16.571 -23.089 1.00 85.50 362 PRO A N 1
ATOM 2699 C CA . PRO A 1 362 ? 9.773 -16.592 -24.030 1.00 85.50 362 PRO A CA 1
ATOM 2700 C C . PRO A 1 362 ? 10.485 -15.236 -24.109 1.00 85.50 362 PRO A C 1
ATOM 2702 O O . PRO A 1 362 ? 9.851 -14.205 -24.326 1.00 85.50 362 PRO A O 1
ATOM 2705 N N . GLY A 1 363 ? 11.808 -15.241 -23.925 1.00 85.50 363 GLY A N 1
ATOM 2706 C CA . GLY A 1 363 ? 12.648 -14.037 -23.945 1.00 85.50 363 GLY A CA 1
ATOM 2707 C C . GLY A 1 363 ? 12.727 -13.257 -22.625 1.00 85.50 363 GLY A C 1
ATOM 2708 O O . GLY A 1 363 ? 13.526 -12.329 -22.533 1.00 85.50 363 GLY A O 1
ATOM 2709 N N . CYS A 1 364 ? 11.964 -13.631 -21.591 1.00 86.31 364 CYS A N 1
ATOM 2710 C CA . CYS A 1 364 ? 12.017 -12.977 -20.278 1.00 86.31 364 CYS A CA 1
ATOM 2711 C C . CYS A 1 364 ? 13.082 -13.542 -19.328 1.00 86.31 364 CYS A C 1
ATOM 2713 O O . CYS A 1 364 ? 13.431 -12.895 -18.343 1.00 86.31 364 CYS A O 1
ATOM 2715 N N . SER A 1 365 ? 13.615 -14.733 -19.600 1.00 80.38 365 SER A N 1
ATOM 2716 C CA . SER A 1 365 ? 14.640 -15.353 -18.761 1.00 80.38 365 SER A CA 1
ATOM 2717 C C . SER A 1 365 ? 16.052 -14.956 -19.197 1.00 80.38 365 SER A C 1
ATOM 2719 O O . SER A 1 365 ? 16.434 -15.112 -20.353 1.00 80.38 365 SER A O 1
ATOM 2721 N N . ASN A 1 366 ? 16.868 -14.534 -18.228 1.00 60.06 366 ASN A N 1
ATOM 2722 C CA . ASN A 1 366 ? 18.311 -14.329 -18.404 1.00 60.06 366 ASN A CA 1
ATOM 2723 C C . ASN A 1 366 ? 19.097 -15.651 -18.397 1.00 60.06 366 ASN A C 1
ATOM 2725 O O . ASN A 1 366 ? 20.309 -15.652 -18.617 1.00 60.06 366 ASN A O 1
ATOM 2729 N N . LYS A 1 367 ? 18.447 -16.769 -18.043 1.00 60.16 367 LYS A N 1
ATOM 2730 C CA . LYS A 1 367 ? 19.068 -18.088 -18.139 1.00 60.16 367 LYS A CA 1
ATOM 2731 C C . LYS A 1 367 ? 19.052 -18.475 -19.607 1.00 60.16 367 LYS A C 1
ATOM 2733 O O . LYS A 1 367 ? 17.982 -18.529 -20.205 1.00 60.16 367 LYS A O 1
ATOM 2738 N N . VAL A 1 368 ? 20.237 -18.728 -20.154 1.00 48.44 368 VAL A N 1
ATOM 2739 C CA . VAL A 1 368 ? 20.409 -19.367 -21.460 1.00 48.44 368 VAL A CA 1
ATOM 2740 C C . VAL A 1 368 ? 19.527 -20.616 -21.459 1.00 48.44 368 VAL A C 1
ATOM 2742 O O . VAL A 1 368 ? 19.752 -21.508 -20.638 1.00 48.44 368 VAL A O 1
ATOM 2745 N N . SER A 1 369 ? 18.477 -20.631 -22.286 1.00 47.66 369 SER A N 1
ATOM 2746 C CA . SER A 1 369 ? 17.741 -21.872 -22.530 1.00 47.66 369 SER A CA 1
ATOM 2747 C C . SER A 1 369 ? 18.701 -22.832 -23.223 1.00 47.66 369 SER A C 1
ATOM 2749 O O . SER A 1 369 ? 19.490 -22.398 -24.060 1.00 47.66 369 SER A O 1
ATOM 2751 N N . LEU A 1 370 ? 18.683 -24.105 -22.837 1.00 37.38 370 LEU A N 1
ATOM 2752 C CA . LEU A 1 370 ? 19.479 -25.147 -23.496 1.00 37.38 370 LEU A CA 1
ATOM 2753 C C . LEU A 1 370 ? 18.791 -25.697 -24.757 1.00 37.38 370 LEU A C 1
ATOM 2755 O O . LEU A 1 370 ? 19.297 -26.656 -25.336 1.00 37.38 370 LEU A O 1
ATOM 2759 N N . ASP A 1 371 ? 17.661 -25.101 -25.143 1.00 47.00 371 ASP A N 1
ATOM 2760 C CA . ASP A 1 371 ? 16.902 -25.445 -26.347 1.00 47.00 371 ASP A CA 1
ATOM 2761 C C . ASP A 1 371 ? 17.504 -24.831 -27.616 1.00 47.00 371 ASP A C 1
ATOM 2763 O O . ASP A 1 371 ? 17.875 -23.629 -27.583 1.00 47.00 371 ASP A O 1
#

Solvent-accessible surface area (backbone atoms only — not comparable to full-atom values): 21598 Å² total; per-residue (Å²): 140,82,90,85,87,84,87,80,84,83,83,82,80,84,79,82,78,83,76,80,91,69,88,63,63,60,41,36,61,76,44,50,46,74,46,78,41,53,80,77,10,35,39,37,36,30,38,35,79,32,68,78,24,54,30,67,57,29,35,52,32,31,53,52,42,44,46,73,72,53,31,44,75,76,47,72,37,83,87,75,22,37,38,36,27,27,52,70,80,36,82,89,78,57,58,31,44,38,37,38,38,31,42,74,45,102,61,21,17,35,43,39,42,37,39,38,34,47,55,74,45,88,74,59,65,68,58,54,49,51,52,51,36,52,31,50,49,53,24,56,59,58,74,75,75,65,80,78,65,79,61,88,79,79,86,78,85,88,86,89,84,88,85,92,73,92,76,80,89,68,68,93,84,71,58,64,58,89,92,46,39,54,62,36,38,57,76,61,51,48,76,47,76,43,36,53,49,84,85,60,92,67,56,82,54,48,79,41,78,66,90,70,94,82,70,34,31,24,22,26,91,84,67,46,69,35,25,44,75,48,66,47,34,27,39,68,47,46,53,51,44,70,75,46,47,70,40,68,25,46,66,73,68,59,42,44,26,22,34,66,38,99,85,67,50,60,28,43,35,34,27,27,58,28,72,55,96,91,38,80,45,50,24,29,31,33,41,37,32,70,47,73,91,82,61,48,74,65,60,46,53,51,50,51,50,51,50,38,67,74,49,44,89,33,42,39,61,44,88,42,55,64,62,44,47,51,55,68,69,32,77,35,88,57,50,36,32,37,53,49,101,53,32,44,34,40,38,37,44,49,56,69,90,51,71,72,64,26,40,70,39,91,87,42,50,90,65,82,70,95,121

pLDDT: mean 79.73, std 18.14, range [33.62, 98.56]

Organism: NCBI:txid2683234

Radius of gyration: 26.33 Å; Cα contacts (8 Å, |Δi|>4): 646; chains: 1; bounding box: 62×46×111 Å